Protein AF-0000000074024469 (afdb_homodimer)

Solvent-accessible surface area (backbone atoms only — not comparable to full-atom values): 34084 Å² total; per-residue (Å²): 128,78,81,75,60,41,60,58,55,28,9,60,68,39,71,46,52,48,66,53,40,49,22,46,73,66,70,43,92,53,57,71,68,55,37,51,38,36,51,50,26,14,59,74,65,62,39,64,71,41,38,42,57,41,13,67,71,72,65,50,51,46,29,30,34,35,37,33,40,70,46,84,48,64,60,44,33,54,47,50,51,52,43,46,52,56,35,42,77,71,65,25,36,37,33,51,40,77,41,59,84,54,82,68,58,49,67,57,50,52,50,48,44,56,20,58,41,38,44,28,36,39,44,30,75,53,81,64,51,70,61,54,58,49,51,36,53,72,70,67,37,42,53,32,28,42,70,35,58,56,89,88,68,72,52,25,19,27,31,54,32,37,32,61,42,27,20,50,55,42,40,40,45,45,53,43,66,51,69,34,38,26,33,39,27,22,34,71,90,35,50,53,21,42,32,26,44,49,12,35,52,49,36,30,48,76,69,74,42,64,70,63,41,79,43,74,18,54,73,31,40,69,49,22,22,51,49,41,51,55,46,62,69,40,96,66,55,49,41,25,35,44,24,58,23,40,64,26,32,54,32,27,51,40,44,43,45,73,73,71,48,47,66,30,82,56,30,20,38,35,28,28,44,55,42,75,68,30,69,37,77,79,56,22,40,12,19,30,31,48,47,56,70,60,44,42,50,51,45,49,51,53,44,50,39,44,58,71,64,43,91,65,75,62,40,77,46,63,41,76,48,56,75,44,86,41,59,16,35,63,71,37,73,82,63,74,128,127,78,80,77,59,42,60,57,55,28,9,59,68,38,71,46,52,48,67,52,40,49,23,43,73,66,69,44,90,54,57,71,68,54,35,49,37,34,52,50,27,16,59,74,63,64,38,63,71,42,39,43,57,41,13,67,71,73,67,49,50,46,27,32,34,34,36,32,40,72,45,83,47,63,59,44,33,54,50,48,51,52,44,45,53,56,35,41,76,71,66,26,36,37,33,53,41,76,41,59,86,54,82,70,55,49,66,58,51,52,50,49,44,56,22,59,41,38,45,28,36,39,42,31,74,54,80,63,52,69,62,54,57,50,52,36,52,72,71,67,37,43,54,34,28,40,71,35,60,56,89,89,68,73,51,24,19,29,31,53,31,38,32,60,44,28,20,50,55,41,40,41,45,44,54,43,66,50,69,34,38,24,32,38,27,21,33,72,89,35,49,52,21,42,32,28,45,48,13,35,51,50,36,32,49,76,68,73,44,64,70,62,42,80,44,75,17,55,73,30,38,70,50,22,20,51,49,43,51,56,45,62,67,40,96,66,55,51,42,25,36,44,24,58,25,41,66,26,31,55,32,27,52,42,45,43,44,72,72,71,48,47,66,30,83,56,31,19,38,35,28,28,43,56,42,75,67,31,70,37,76,78,54,20,41,13,19,30,31,48,46,56,69,60,43,44,50,52,45,50,52,55,45,50,40,44,58,71,64,43,91,65,75,62,41,75,45,64,41,75,47,54,75,44,87,40,61,15,34,63,71,36,73,81,62,74,126

Nearest PDB structures (foldseek):
  1efa-assembly1_B  TM=8.658E-01  e=3.252E-22  Escherichia coli
  2o20-assembly3_E  TM=9.291E-01  e=1.631E-19  Lactococcus lactis
  7e5w-assembly2_C  TM=7.770E-01  e=1.531E-20  Staphylococcus aureus subsp. aureus N315
  1efa-assembly2_C  TM=8.881E-01  e=1.395E-18  Escherichia coli
  7e5w-assembly1_A-2  TM=7.671E-01  e=1.110E-19  Staphylococcus aureus subsp. aureus N315

InterPro domains:
  IPR000843 LacI-type HTH domain [PF00356] (10-50)
  IPR000843 LacI-type HTH domain [PS50932] (5-58)
  IPR000843 LacI-type HTH domain [SM00354] (4-73)
  IPR000843 LacI-type HTH domain [cd01392] (9-58)
  IPR001387 Cro/C1-type, helix-turn-helix domain [PS50943] (3-52)
  IPR010982 Lambda repressor-like, DNA-binding domain superfamily [G3DSA:1.10.260.40] (4-60)
  IPR010982 Lambda repressor-like, DNA-binding domain superfamily [SSF47413] (4-61)
  IPR028082 Periplasmic binding protein-like I [SSF53822] (62-332)
  IPR046335 Transcriptional regulator LacI/GalR-like, sensor domain [PF13377] (171-329)

Structure (mmCIF, N/CA/C/O backbone):
data_AF-0000000074024469-model_v1
#
loop_
_entity.id
_entity.type
_entity.pdbx_description
1 polymer 'Ribose operon repressor'
#
loop_
_atom_site.group_PDB
_atom_site.id
_atom_site.type_symbol
_atom_site.label_atom_id
_atom_site.label_alt_id
_atom_site.label_comp_id
_atom_site.label_asym_id
_atom_site.label_entity_id
_atom_site.label_seq_id
_atom_site.pdbx_PDB_ins_code
_atom_site.Cartn_x
_atom_site.Cartn_y
_atom_site.Cartn_z
_atom_site.occupancy
_atom_site.B_iso_or_equiv
_atom_site.auth_seq_id
_atom_site.auth_comp_id
_atom_site.auth_asym_id
_atom_site.auth_atom_id
_atom_site.pdbx_PDB_model_num
ATOM 1 N N . MET A 1 1 ? 24.203 -26.703 -18.562 1 30.53 1 MET A N 1
ATOM 2 C CA . MET A 1 1 ? 23.109 -26.641 -17.609 1 30.53 1 MET A CA 1
ATOM 3 C C . MET A 1 1 ? 22.656 -28.047 -17.203 1 30.53 1 MET A C 1
ATOM 5 O O . MET A 1 1 ? 22.281 -28.859 -18.047 1 30.53 1 MET A O 1
ATOM 9 N N . GLY A 1 2 ? 23.266 -28.594 -16.234 1 41.94 2 GLY A N 1
ATOM 10 C CA . GLY A 1 2 ? 23.047 -30 -15.977 1 41.94 2 GLY A CA 1
ATOM 11 C C . GLY A 1 2 ? 21.594 -30.391 -15.922 1 41.94 2 GLY A C 1
ATOM 12 O O . GLY A 1 2 ? 20.719 -29.547 -15.703 1 41.94 2 GLY A O 1
ATOM 13 N N . ALA A 1 3 ? 21.203 -31.5 -16.484 1 50.16 3 ALA A N 1
ATOM 14 C CA . ALA A 1 3 ? 19.844 -32.031 -16.594 1 50.16 3 ALA A CA 1
ATOM 15 C C . ALA A 1 3 ? 19.125 -31.938 -15.242 1 50.16 3 ALA A C 1
ATOM 17 O O . ALA A 1 3 ? 19.703 -32.219 -14.195 1 50.16 3 ALA A O 1
ATOM 18 N N . LYS A 1 4 ? 18.094 -31.047 -15.047 1 58.47 4 LYS A N 1
ATOM 19 C CA . LYS A 1 4 ? 17.297 -30.953 -13.828 1 58.47 4 LYS A CA 1
ATOM 20 C C . LYS A 1 4 ? 16.922 -32.344 -13.305 1 58.47 4 LYS A C 1
ATOM 22 O O . LYS A 1 4 ? 16.531 -33.219 -14.078 1 58.47 4 LYS A O 1
ATOM 27 N N . ILE A 1 5 ? 17.344 -32.688 -12.062 1 64.81 5 ILE A N 1
ATOM 28 C CA . ILE A 1 5 ? 17 -33.938 -11.398 1 64.81 5 ILE A CA 1
ATOM 29 C C . ILE A 1 5 ? 15.484 -34.125 -11.414 1 64.81 5 ILE A C 1
ATOM 31 O O . ILE A 1 5 ? 14.727 -33.219 -11.102 1 64.81 5 ILE A O 1
ATOM 35 N N . THR A 1 6 ? 15.031 -35.156 -12.055 1 70.31 6 THR A N 1
ATOM 36 C CA . THR A 1 6 ? 13.609 -35.438 -12.195 1 70.31 6 THR A CA 1
ATOM 37 C C . THR A 1 6 ? 13.133 -36.344 -11.062 1 70.31 6 THR A C 1
ATOM 39 O O . THR A 1 6 ? 13.938 -36.969 -10.375 1 70.31 6 THR A O 1
ATOM 42 N N . SER A 1 7 ? 11.836 -36.25 -10.922 1 78 7 SER A N 1
ATOM 43 C CA . SER A 1 7 ? 11.242 -37.156 -9.945 1 78 7 SER A CA 1
ATOM 44 C C . SER A 1 7 ? 11.562 -38.625 -10.273 1 78 7 SER A C 1
ATOM 46 O O . SER A 1 7 ? 11.633 -39.469 -9.375 1 78 7 SER A O 1
ATOM 48 N N . LEU A 1 8 ? 11.805 -38.875 -11.516 1 80.44 8 LEU A N 1
ATOM 49 C CA . LEU A 1 8 ? 12.164 -40.219 -11.93 1 80.44 8 LEU A CA 1
ATOM 50 C C . LEU A 1 8 ? 13.539 -40.594 -11.391 1 80.44 8 LEU A C 1
ATOM 52 O O . LEU A 1 8 ? 13.75 -41.75 -10.977 1 80.44 8 LEU A O 1
ATOM 56 N N . GLN A 1 9 ? 14.375 -39.656 -11.406 1 84.38 9 GLN A N 1
ATOM 57 C CA . GLN A 1 9 ? 15.719 -39.906 -10.891 1 84.38 9 GLN A CA 1
ATOM 58 C C . GLN A 1 9 ? 15.695 -40.125 -9.383 1 84.38 9 GLN A C 1
ATOM 60 O O . GLN A 1 9 ? 16.422 -40.969 -8.859 1 84.38 9 GLN A O 1
ATOM 65 N N . VAL A 1 10 ? 14.859 -39.375 -8.805 1 85.94 10 VAL A N 1
ATOM 66 C CA . VAL A 1 10 ? 14.688 -39.531 -7.363 1 85.94 10 VAL A CA 1
ATOM 67 C C . VAL A 1 10 ? 14.102 -40.938 -7.086 1 85.94 10 VAL A C 1
ATOM 69 O O . VAL A 1 10 ? 14.562 -41.625 -6.184 1 85.94 10 VAL A O 1
ATOM 72 N N . ALA A 1 11 ? 13.172 -41.312 -7.852 1 87.62 11 ALA A N 1
ATOM 73 C CA . ALA A 1 11 ? 12.531 -42.625 -7.711 1 87.62 11 ALA A CA 1
ATOM 74 C C . ALA A 1 11 ? 13.539 -43.75 -7.883 1 87.62 11 ALA A C 1
ATOM 76 O O . ALA A 1 11 ? 13.555 -44.688 -7.094 1 87.62 11 ALA A O 1
ATOM 77 N N . LYS A 1 12 ? 14.344 -43.594 -8.797 1 88.88 12 LYS A N 1
ATOM 78 C CA . LYS A 1 12 ? 15.367 -44.594 -9.086 1 88.88 12 LYS A CA 1
ATOM 79 C C . LYS A 1 12 ? 16.359 -44.719 -7.93 1 88.88 12 LYS A C 1
ATOM 81 O O . LYS A 1 12 ? 16.688 -45.812 -7.504 1 88.88 12 LYS A O 1
ATOM 86 N N . LEU A 1 13 ? 16.703 -43.594 -7.5 1 89.5 13 LEU A N 1
ATOM 87 C CA . LEU A 1 13 ? 17.672 -43.594 -6.418 1 89.5 13 LEU A CA 1
ATOM 88 C C . LEU A 1 13 ? 17.062 -44.125 -5.129 1 89.5 13 LEU A C 1
ATOM 90 O O . LEU A 1 13 ? 17.719 -44.844 -4.371 1 89.5 13 LEU A O 1
ATOM 94 N N . ALA A 1 14 ? 15.906 -43.75 -4.91 1 89.31 14 ALA A N 1
ATOM 95 C CA . ALA A 1 14 ? 15.211 -44.125 -3.686 1 89.31 14 ALA A CA 1
ATOM 96 C C . ALA A 1 14 ? 14.68 -45.562 -3.777 1 89.31 14 ALA A C 1
ATOM 98 O O . ALA A 1 14 ? 14.305 -46.156 -2.764 1 89.31 14 ALA A O 1
ATOM 99 N N . GLY A 1 15 ? 14.625 -46.125 -4.938 1 90.25 15 GLY A N 1
ATOM 100 C CA . GLY A 1 15 ? 14.109 -47.469 -5.145 1 90.25 15 GLY A CA 1
ATOM 101 C C . GLY A 1 15 ? 12.602 -47.562 -5.035 1 90.25 15 GLY A C 1
ATOM 102 O O . GLY A 1 15 ? 12.062 -48.531 -4.492 1 90.25 15 GLY A O 1
ATOM 103 N N . VAL A 1 16 ? 12 -46.438 -5.332 1 88.81 16 VAL A N 1
ATOM 104 C CA . VAL A 1 16 ? 10.539 -46.406 -5.277 1 88.81 16 VAL A CA 1
ATOM 105 C C . VAL A 1 16 ? 9.984 -46 -6.641 1 88.81 16 VAL A C 1
ATOM 107 O O . VAL A 1 16 ? 10.742 -45.688 -7.566 1 88.81 16 VAL A O 1
ATOM 110 N N . SER A 1 17 ? 8.688 -46.156 -6.805 1 83.25 17 SER A N 1
ATOM 111 C CA . SER A 1 17 ? 8.039 -45.688 -8.023 1 83.25 17 SER A CA 1
ATOM 112 C C . SER A 1 17 ? 8.016 -44.156 -8.094 1 83.25 17 SER A C 1
ATOM 114 O O . SER A 1 17 ? 8.125 -43.469 -7.066 1 83.25 17 SER A O 1
ATOM 116 N N . GLN A 1 18 ? 7.918 -43.594 -9.281 1 81.31 18 GLN A N 1
ATOM 117 C CA . GLN A 1 18 ? 7.777 -42.156 -9.461 1 81.31 18 GLN A CA 1
ATOM 118 C C . GLN A 1 18 ? 6.539 -41.625 -8.75 1 81.31 18 GLN A C 1
ATOM 120 O O . GLN A 1 18 ? 6.559 -40.531 -8.188 1 81.31 18 GLN A O 1
ATOM 125 N N . SER A 1 19 ? 5.539 -42.5 -8.727 1 76.69 19 SER A N 1
ATOM 126 C CA . SER A 1 19 ? 4.305 -42.156 -8.031 1 76.69 19 SER A CA 1
ATOM 127 C C . SER A 1 19 ? 4.535 -42.031 -6.531 1 76.69 19 SER A C 1
ATOM 129 O O . SER A 1 19 ? 3.947 -41.156 -5.879 1 76.69 19 SER A O 1
ATOM 131 N N . ALA A 1 20 ? 5.379 -42.844 -6.078 1 80.31 20 ALA A N 1
ATOM 132 C CA . ALA A 1 20 ? 5.703 -42.781 -4.652 1 80.31 20 ALA A CA 1
ATOM 133 C C . ALA A 1 20 ? 6.445 -41.5 -4.316 1 80.31 20 ALA A C 1
ATOM 135 O O . ALA A 1 20 ? 6.188 -40.875 -3.279 1 80.31 20 ALA A O 1
ATOM 136 N N . VAL A 1 21 ? 7.336 -41.031 -5.207 1 80.56 21 VAL A N 1
ATOM 137 C CA . VAL A 1 21 ? 8.055 -39.781 -5.023 1 80.56 21 VAL A CA 1
ATOM 138 C C . VAL A 1 21 ? 7.07 -38.625 -4.996 1 80.56 21 VAL A C 1
ATOM 140 O O . VAL A 1 21 ? 7.148 -37.75 -4.121 1 80.56 21 VAL A O 1
ATOM 143 N N . SER A 1 22 ? 6.164 -38.719 -5.832 1 72.5 22 SER A N 1
ATOM 144 C CA . SER A 1 22 ? 5.16 -37.656 -5.914 1 72.5 22 SER A CA 1
ATOM 145 C C . SER A 1 22 ? 4.312 -37.594 -4.648 1 72.5 22 SER A C 1
ATOM 147 O O . SER A 1 22 ? 4.055 -36.5 -4.117 1 72.5 22 SER A O 1
ATOM 149 N N . ARG A 1 23 ? 4.016 -38.781 -4.203 1 71.94 23 ARG A N 1
ATOM 150 C CA . ARG A 1 23 ? 3.18 -38.844 -3.01 1 71.94 23 ARG A CA 1
ATOM 151 C C . ARG A 1 23 ? 3.916 -38.312 -1.791 1 71.94 23 ARG A C 1
ATOM 153 O O . ARG A 1 23 ? 3.322 -37.625 -0.958 1 71.94 23 ARG A O 1
ATOM 160 N N . VAL A 1 24 ? 5.16 -38.531 -1.74 1 72.94 24 VAL A N 1
ATOM 161 C CA . VAL A 1 24 ? 5.953 -38.094 -0.602 1 72.94 24 VAL A CA 1
ATOM 162 C C . VAL A 1 24 ? 6.008 -36.562 -0.579 1 72.94 24 VAL A C 1
ATOM 164 O O . VAL A 1 24 ? 5.879 -35.938 0.481 1 72.94 24 VAL A O 1
ATOM 167 N N . PHE A 1 25 ? 6.102 -35.969 -1.704 1 70.38 25 PHE A N 1
ATOM 168 C CA . PHE A 1 25 ? 6.328 -34.531 -1.733 1 70.38 25 PHE A CA 1
ATOM 169 C C . PHE A 1 25 ? 5.008 -33.75 -1.857 1 70.38 25 PHE A C 1
ATOM 171 O O . PHE A 1 25 ? 4.953 -32.562 -1.624 1 70.38 25 PHE A O 1
ATOM 178 N N . SER A 1 26 ? 3.936 -34.5 -2.176 1 61.34 26 SER A N 1
ATOM 179 C CA . SER A 1 26 ? 2.623 -33.875 -2.271 1 61.34 26 SER A CA 1
ATOM 180 C C . SER A 1 26 ? 1.873 -33.969 -0.946 1 61.34 26 SER A C 1
ATOM 182 O O . SER A 1 26 ? 0.806 -33.375 -0.792 1 61.34 26 SER A O 1
ATOM 184 N N . GLY A 1 27 ? 2.441 -34.562 -0.053 1 56.78 27 GLY A N 1
ATOM 185 C CA . GLY A 1 27 ? 1.794 -34.781 1.233 1 56.78 27 GLY A CA 1
ATOM 186 C C . GLY A 1 27 ? 0.808 -35.906 1.23 1 56.78 27 GLY A C 1
ATOM 187 O O . GLY A 1 27 ? 0.085 -36.125 2.207 1 56.78 27 GLY A O 1
ATOM 188 N N . ALA A 1 28 ? 0.729 -36.594 0.131 1 59.38 28 ALA A N 1
ATOM 189 C CA . ALA A 1 28 ? -0.159 -37.75 0.084 1 59.38 28 ALA A CA 1
ATOM 190 C C . ALA A 1 28 ? 0.433 -38.938 0.856 1 59.38 28 ALA A C 1
ATOM 192 O O . ALA A 1 28 ? 1.588 -38.875 1.287 1 59.38 28 ALA A O 1
ATOM 193 N N . SER A 1 29 ? -0.347 -39.938 1.265 1 63.66 29 SER A N 1
ATOM 194 C CA . SER A 1 29 ? 0.008 -41.062 2.125 1 63.66 29 SER A CA 1
ATOM 195 C C . SER A 1 29 ? 1.194 -41.844 1.562 1 63.66 29 SER A C 1
ATOM 197 O O . SER A 1 29 ? 1.163 -42.281 0.414 1 63.66 29 SER A O 1
ATOM 199 N N . ALA A 1 30 ? 2.342 -41.75 2.176 1 72.38 30 ALA A N 1
ATOM 200 C CA . ALA A 1 30 ? 3.518 -42.594 1.97 1 72.38 30 ALA A CA 1
ATOM 201 C C . ALA A 1 30 ? 4.039 -43.156 3.295 1 72.38 30 ALA A C 1
ATOM 203 O O . ALA A 1 30 ? 3.91 -42.5 4.336 1 72.38 30 ALA A O 1
ATOM 204 N N . SER A 1 31 ? 4.34 -44.5 3.305 1 78.81 31 SER A N 1
ATOM 205 C CA . SER A 1 31 ? 4.91 -45.031 4.527 1 78.81 31 SER A CA 1
ATOM 206 C C . SER A 1 31 ? 6.086 -44.219 5.02 1 78.81 31 SER A C 1
ATOM 208 O O . SER A 1 31 ? 6.789 -43.594 4.223 1 78.81 31 SER A O 1
ATOM 210 N N . PRO A 1 32 ? 6.23 -44.125 6.27 1 81.44 32 PRO A N 1
ATOM 211 C CA . PRO A 1 32 ? 7.363 -43.375 6.812 1 81.44 32 PRO A CA 1
ATOM 212 C C . PRO A 1 32 ? 8.695 -43.781 6.199 1 81.44 32 PRO A C 1
ATOM 214 O O . PRO A 1 32 ? 9.57 -42.938 5.98 1 81.44 32 PRO A O 1
ATOM 217 N N . GLU A 1 33 ? 8.789 -45.031 5.973 1 85.25 33 GLU A N 1
ATOM 218 C CA . GLU A 1 33 ? 10.023 -45.562 5.387 1 85.25 33 GLU A CA 1
ATOM 219 C C . GLU A 1 33 ? 10.234 -45.031 3.975 1 85.25 33 GLU A C 1
ATOM 221 O O . GLU A 1 33 ? 11.336 -44.594 3.629 1 85.25 33 GLU A O 1
ATOM 226 N N . THR A 1 34 ? 9.219 -45 3.209 1 85.25 34 THR A N 1
ATOM 227 C CA . THR A 1 34 ? 9.273 -44.5 1.842 1 85.25 34 THR A CA 1
ATOM 228 C C . THR A 1 34 ? 9.578 -43 1.828 1 85.25 34 THR A C 1
ATOM 230 O O . THR A 1 34 ? 10.391 -42.531 1.034 1 85.25 34 THR A O 1
ATOM 233 N N . ALA A 1 35 ? 8.969 -42.25 2.66 1 85.19 35 ALA A N 1
ATOM 234 C CA . ALA A 1 35 ? 9.164 -40.812 2.744 1 85.19 35 ALA A CA 1
ATOM 235 C C . ALA A 1 35 ? 10.617 -40.469 3.062 1 85.19 35 ALA A C 1
ATOM 237 O O . ALA A 1 35 ? 11.195 -39.562 2.467 1 85.19 35 ALA A O 1
ATOM 238 N N . LYS A 1 36 ? 11.148 -41.219 3.951 1 85.88 36 LYS A N 1
ATOM 239 C CA . LYS A 1 36 ? 12.539 -41 4.34 1 85.88 36 LYS A CA 1
ATOM 240 C C . LYS A 1 36 ? 13.484 -41.25 3.17 1 85.88 36 LYS A C 1
ATOM 242 O O . LYS A 1 36 ? 14.406 -40.469 2.922 1 85.88 36 LYS A O 1
ATOM 247 N N . LYS A 1 37 ? 13.273 -42.406 2.521 1 87.75 37 LYS A N 1
ATOM 248 C CA . LYS A 1 37 ? 14.109 -42.781 1.38 1 87.75 37 LYS A CA 1
ATOM 249 C C . LYS A 1 37 ? 14.039 -41.719 0.287 1 87.75 37 LYS A C 1
ATOM 251 O O . LYS A 1 37 ? 15.062 -41.312 -0.276 1 87.75 37 LYS A O 1
ATOM 256 N N . VAL A 1 38 ? 12.82 -41.281 0.033 1 86.38 38 VAL A N 1
ATOM 257 C CA . VAL A 1 38 ? 12.586 -40.312 -1.037 1 86.38 38 VAL A CA 1
ATOM 258 C C . VAL A 1 38 ? 13.227 -38.969 -0.68 1 86.38 38 VAL A C 1
ATOM 260 O O . VAL A 1 38 ? 13.906 -38.375 -1.507 1 86.38 38 VAL A O 1
ATOM 263 N N . LYS A 1 39 ? 13.008 -38.5 0.464 1 82.12 39 LYS A N 1
ATOM 264 C CA . LYS A 1 39 ? 13.562 -37.219 0.89 1 82.12 39 LYS A CA 1
ATOM 265 C C . LYS A 1 39 ? 15.094 -37.281 0.872 1 82.12 39 LYS A C 1
ATOM 267 O O . LYS A 1 39 ? 15.734 -36.281 0.493 1 82.12 39 LYS A O 1
ATOM 272 N N . LYS A 1 40 ? 15.664 -38.406 1.368 1 83.5 40 LYS A N 1
ATOM 273 C CA . LYS A 1 40 ? 17.109 -38.594 1.335 1 83.5 40 LYS A CA 1
ATOM 274 C C . LYS A 1 40 ? 17.641 -38.562 -0.096 1 83.5 40 LYS A C 1
ATOM 276 O O . LYS A 1 40 ? 18.625 -37.875 -0.377 1 83.5 40 LYS A O 1
ATOM 281 N N . ALA A 1 41 ? 17 -39.312 -0.961 1 85.56 41 ALA A N 1
ATOM 282 C CA . ALA A 1 41 ? 17.391 -39.344 -2.367 1 85.56 41 ALA A CA 1
ATOM 283 C C . ALA A 1 41 ? 17.266 -37.969 -3.002 1 85.56 41 ALA A C 1
ATOM 285 O O . ALA A 1 41 ? 18.141 -37.531 -3.76 1 85.56 41 ALA A O 1
ATOM 286 N N . ALA A 1 42 ? 16.125 -37.312 -2.689 1 79.31 42 ALA A N 1
ATOM 287 C CA . ALA A 1 42 ? 15.891 -35.969 -3.227 1 79.31 42 ALA A CA 1
ATOM 288 C C . ALA A 1 42 ? 16.984 -35 -2.783 1 79.31 42 ALA A C 1
ATOM 290 O O . ALA A 1 42 ? 17.484 -34.219 -3.588 1 79.31 42 ALA A O 1
ATOM 291 N N . LYS A 1 43 ? 17.297 -35.156 -1.598 1 76.69 43 LYS A N 1
ATOM 292 C CA . LYS A 1 43 ? 18.359 -34.281 -1.046 1 76.69 43 LYS A CA 1
ATOM 293 C C . LYS A 1 43 ? 19.703 -34.594 -1.718 1 76.69 43 LYS A C 1
ATOM 295 O O . LYS A 1 43 ? 20.438 -33.656 -2.064 1 76.69 43 LYS A O 1
ATOM 300 N N . GLN A 1 44 ? 19.969 -35.844 -1.846 1 79.19 44 GLN A N 1
ATOM 301 C CA . GLN A 1 44 ? 21.234 -36.281 -2.445 1 79.19 44 GLN A CA 1
ATOM 302 C C . GLN A 1 44 ? 21.344 -35.781 -3.889 1 79.19 44 GLN A C 1
ATOM 304 O O . GLN A 1 44 ? 22.422 -35.406 -4.34 1 79.19 44 GLN A O 1
ATOM 309 N N . LEU A 1 45 ? 20.203 -35.844 -4.551 1 79.12 45 LEU A N 1
ATOM 310 C CA . LEU A 1 45 ? 20.203 -35.5 -5.969 1 79.12 45 LEU A CA 1
ATOM 311 C C . LEU A 1 45 ? 19.969 -34.031 -6.164 1 79.12 45 LEU A C 1
ATOM 313 O O . LEU A 1 45 ? 20.141 -33.5 -7.27 1 79.12 45 LEU A O 1
ATOM 317 N N . GLY A 1 46 ? 19.547 -33.5 -5.027 1 69.06 46 GLY A N 1
ATOM 318 C CA . GLY A 1 46 ? 19.188 -32.094 -5.125 1 69.06 46 GLY A CA 1
ATOM 319 C C . GLY A 1 46 ? 17.844 -31.859 -5.809 1 69.06 46 GLY A C 1
ATOM 320 O O . GLY A 1 46 ? 17.656 -30.875 -6.523 1 69.06 46 GLY A O 1
ATOM 321 N N . TYR A 1 47 ? 17.047 -33 -5.672 1 65.5 47 TYR A N 1
ATOM 322 C CA . TYR A 1 47 ? 15.727 -32.938 -6.285 1 65.5 47 TYR A CA 1
ATOM 323 C C . TYR A 1 47 ? 14.797 -32.031 -5.484 1 65.5 47 TYR A C 1
ATOM 325 O O . TYR A 1 47 ? 14.734 -32.156 -4.258 1 65.5 47 TYR A O 1
ATOM 333 N N . ARG A 1 48 ? 14.266 -31.172 -6.148 1 61.31 48 ARG A N 1
ATOM 334 C CA . ARG A 1 48 ? 13.227 -30.344 -5.539 1 61.31 48 ARG A CA 1
ATOM 335 C C . ARG A 1 48 ? 11.891 -30.547 -6.234 1 61.31 48 ARG A C 1
ATOM 337 O O . ARG A 1 48 ? 11.797 -30.453 -7.461 1 61.31 48 ARG A O 1
ATOM 344 N N . PRO A 1 49 ? 10.914 -31.078 -5.301 1 57.97 49 PRO A N 1
ATOM 345 C CA . PRO A 1 49 ? 9.602 -31.266 -5.926 1 57.97 49 PRO A CA 1
ATOM 346 C C . PRO A 1 49 ? 9.094 -30 -6.617 1 57.97 49 PRO A C 1
ATOM 348 O O . PRO A 1 49 ? 9.305 -28.891 -6.117 1 57.97 49 PRO A O 1
ATOM 351 N N . ASN A 1 50 ? 8.922 -30.094 -7.852 1 59.19 50 ASN A N 1
ATOM 352 C CA . ASN A 1 50 ? 8.344 -29 -8.617 1 59.19 50 ASN A CA 1
ATOM 353 C C . ASN A 1 50 ? 6.863 -28.797 -8.289 1 59.19 50 ASN A C 1
ATOM 355 O O . ASN A 1 50 ? 6.039 -29.672 -8.555 1 59.19 50 ASN A O 1
ATOM 359 N N . VAL A 1 51 ? 6.559 -27.891 -7.395 1 58.62 51 VAL A N 1
ATOM 360 C CA . VAL A 1 51 ? 5.188 -27.578 -6.992 1 58.62 51 VAL A CA 1
ATOM 361 C C . VAL A 1 51 ? 4.297 -27.484 -8.227 1 58.62 51 VAL A C 1
ATOM 363 O O . VAL A 1 51 ? 3.141 -27.906 -8.203 1 58.62 51 VAL A O 1
ATOM 366 N N . LEU A 1 52 ? 4.918 -27 -9.211 1 61.09 52 LEU A N 1
ATOM 367 C CA . LEU A 1 52 ? 4.141 -26.891 -10.445 1 61.09 52 LEU A CA 1
ATOM 368 C C . LEU A 1 52 ? 3.814 -28.266 -11 1 61.09 52 LEU A C 1
ATOM 370 O O . LEU A 1 52 ? 2.705 -28.5 -11.492 1 61.09 52 LEU A O 1
ATOM 374 N N . ALA A 1 53 ? 4.801 -29.094 -10.859 1 58.62 53 ALA A N 1
ATOM 375 C CA . ALA A 1 53 ? 4.551 -30.469 -11.266 1 58.62 53 ALA A CA 1
ATOM 376 C C . ALA A 1 53 ? 3.518 -31.141 -10.352 1 58.62 53 ALA A C 1
ATOM 378 O O . ALA A 1 53 ? 2.635 -31.859 -10.828 1 58.62 53 ALA A O 1
ATOM 379 N N . ARG A 1 54 ? 3.744 -30.812 -9.133 1 58.88 54 ARG A N 1
ATOM 380 C CA . ARG A 1 54 ? 2.787 -31.328 -8.164 1 58.88 54 ARG A CA 1
ATOM 381 C C . ARG A 1 54 ? 1.386 -30.797 -8.438 1 58.88 54 ARG A C 1
ATOM 383 O O . ARG A 1 54 ? 0.4 -31.531 -8.297 1 58.88 54 ARG A O 1
ATOM 390 N N . ALA A 1 55 ? 1.396 -29.531 -8.695 1 62.19 55 ALA A N 1
ATOM 391 C CA . ALA A 1 55 ? 0.114 -28.906 -9.023 1 62.19 55 ALA A CA 1
ATOM 392 C C . ALA A 1 55 ? -0.55 -29.625 -10.203 1 62.19 55 ALA A C 1
ATOM 394 O O . ALA A 1 55 ? -1.772 -29.766 -10.234 1 62.19 55 ALA A O 1
ATOM 395 N N . MET A 1 56 ? 0.275 -30.078 -11.039 1 56.03 56 MET A N 1
ATOM 396 C CA . MET A 1 56 ? -0.24 -30.812 -12.195 1 56.03 56 MET A CA 1
ATOM 397 C C . MET A 1 56 ? -0.813 -32.156 -11.773 1 56.03 56 MET A C 1
ATOM 399 O O . MET A 1 56 ? -1.809 -32.625 -12.336 1 56.03 56 MET A O 1
ATOM 403 N N . ILE A 1 57 ? -0.125 -32.656 -10.719 1 54.84 57 ILE A N 1
ATOM 404 C CA . ILE A 1 57 ? -0.56 -33.969 -10.266 1 54.84 57 ILE A CA 1
ATOM 405 C C . ILE A 1 57 ? -1.763 -33.812 -9.336 1 54.84 57 ILE A C 1
ATOM 407 O O . ILE A 1 57 ? -2.764 -34.5 -9.484 1 54.84 57 ILE A O 1
ATOM 411 N N . THR A 1 58 ? -1.623 -32.906 -8.414 1 59.56 58 THR A N 1
ATOM 412 C CA . THR A 1 58 ? -2.646 -32.781 -7.383 1 59.56 58 THR A CA 1
ATOM 413 C C . THR A 1 58 ? -3.787 -31.891 -7.875 1 59.56 58 THR A C 1
ATOM 415 O O . THR A 1 58 ? -4.883 -31.906 -7.316 1 59.56 58 THR A O 1
ATOM 418 N N . GLY A 1 59 ? -3.488 -31.094 -8.859 1 63.19 59 GLY A N 1
ATOM 419 C CA . GLY A 1 59 ? -4.461 -30.125 -9.352 1 63.19 59 GLY A CA 1
ATOM 420 C C . GLY A 1 59 ? -4.535 -28.875 -8.5 1 63.19 59 GLY A C 1
ATOM 421 O O . GLY A 1 59 ? -5.438 -28.062 -8.672 1 63.19 59 GLY A O 1
ATOM 422 N N . LYS A 1 60 ? -3.662 -28.875 -7.473 1 75.5 60 LYS A N 1
ATOM 423 C CA . LYS A 1 60 ? -3.648 -27.703 -6.598 1 75.5 60 LYS A CA 1
ATOM 424 C C . LYS A 1 60 ? -2.348 -26.922 -6.746 1 75.5 60 LYS A C 1
ATOM 426 O O . LYS A 1 60 ? -1.272 -27.422 -6.414 1 75.5 60 LYS A O 1
ATOM 431 N N . SER A 1 61 ? -2.334 -25.766 -7.195 1 80.94 61 SER A N 1
ATOM 432 C CA . SER A 1 61 ? -1.163 -24.922 -7.406 1 80.94 61 SER A CA 1
ATOM 433 C C . SER A 1 61 ? -0.758 -24.203 -6.117 1 80.94 61 SER A C 1
ATOM 435 O O . SER A 1 61 ? 0.365 -23.703 -6.004 1 80.94 61 SER A O 1
ATOM 437 N N . ARG A 1 62 ? -1.696 -24.078 -5.102 1 88.62 62 ARG A N 1
ATOM 438 C CA . ARG A 1 62 ? -1.534 -23.328 -3.865 1 88.62 62 ARG A CA 1
ATOM 439 C C . ARG A 1 62 ? -1.295 -21.844 -4.156 1 88.62 62 ARG A C 1
ATOM 441 O O . ARG A 1 62 ? -0.622 -21.156 -3.385 1 88.62 62 ARG A O 1
ATOM 448 N N . ILE A 1 63 ? -1.806 -21.453 -5.316 1 91.06 63 ILE A N 1
ATOM 449 C CA . ILE A 1 63 ? -1.767 -20.047 -5.715 1 91.06 63 ILE A CA 1
ATOM 450 C C . ILE A 1 63 ? -3.176 -19.453 -5.672 1 91.06 63 ILE A C 1
ATOM 452 O O . ILE A 1 63 ? -4.129 -20.078 -6.145 1 91.06 63 ILE A O 1
ATOM 456 N N . ILE A 1 64 ? -3.238 -18.344 -4.992 1 94.12 64 ILE A N 1
ATOM 457 C CA . ILE A 1 64 ? -4.469 -17.562 -5.027 1 94.12 64 ILE A CA 1
ATOM 458 C C . ILE A 1 64 ? -4.262 -16.312 -5.879 1 94.12 64 ILE A C 1
ATOM 460 O O . ILE A 1 64 ? -3.318 -15.555 -5.656 1 94.12 64 ILE A O 1
ATOM 464 N N . GLY A 1 65 ? -5.09 -16.172 -6.891 1 92.38 65 GLY A N 1
ATOM 465 C CA . GLY A 1 65 ? -5.066 -14.938 -7.664 1 92.38 65 GLY A CA 1
ATOM 466 C C . GLY A 1 65 ? -5.723 -13.773 -6.949 1 92.38 65 GLY A C 1
ATOM 467 O O . GLY A 1 65 ? -6.832 -13.906 -6.434 1 92.38 65 GLY A O 1
ATOM 468 N N . LEU A 1 66 ? -4.98 -12.734 -6.84 1 91.56 66 LEU A N 1
ATOM 469 C CA . LEU A 1 66 ? -5.543 -11.492 -6.316 1 91.56 66 LEU A CA 1
ATOM 470 C C . LEU A 1 66 ? -5.656 -10.438 -7.418 1 91.56 66 LEU A C 1
ATOM 472 O O . LEU A 1 66 ? -4.66 -10.086 -8.047 1 91.56 66 LEU A O 1
ATOM 476 N N . ILE A 1 67 ? -6.859 -9.945 -7.582 1 87.56 67 ILE A N 1
ATOM 477 C CA . ILE A 1 67 ? -7.105 -8.914 -8.586 1 87.56 67 ILE A CA 1
ATOM 478 C C . ILE A 1 67 ? -7.336 -7.57 -7.906 1 87.56 67 ILE A C 1
ATOM 480 O O . ILE A 1 67 ? -8.258 -7.426 -7.102 1 87.56 67 ILE A O 1
ATOM 484 N N . VAL A 1 68 ? -6.48 -6.633 -8.242 1 84.88 68 VAL A N 1
ATOM 485 C CA . VAL A 1 68 ? -6.586 -5.289 -7.68 1 84.88 68 VAL A CA 1
ATOM 486 C C . VAL A 1 68 ? -6.488 -4.25 -8.789 1 84.88 68 VAL A C 1
ATOM 488 O O . VAL A 1 68 ? -5.812 -4.469 -9.797 1 84.88 68 VAL A O 1
ATOM 491 N N . ALA A 1 69 ? -7.145 -3.125 -8.594 1 76.19 69 ALA A N 1
ATOM 492 C CA . ALA A 1 69 ? -7.074 -2.049 -9.586 1 76.19 69 ALA A CA 1
ATOM 493 C C . ALA A 1 69 ? -5.992 -1.036 -9.211 1 76.19 69 ALA A C 1
ATOM 495 O O . ALA A 1 69 ? -5.312 -0.498 -10.086 1 76.19 69 ALA A O 1
ATOM 496 N N . TYR A 1 70 ? -5.891 -0.741 -7.988 1 80.94 70 TYR A N 1
ATOM 497 C CA . TYR A 1 70 ? -4.93 0.246 -7.512 1 80.94 70 TYR A CA 1
ATOM 498 C C . TYR A 1 70 ? -4.52 -0.044 -6.07 1 80.94 70 TYR A C 1
ATOM 500 O O . TYR A 1 70 ? -5.195 -0.801 -5.367 1 80.94 70 TYR A O 1
ATOM 508 N N . LEU A 1 71 ? -3.377 0.543 -5.723 1 86.38 71 LEU A N 1
ATOM 509 C CA . LEU A 1 71 ? -2.879 0.324 -4.367 1 86.38 71 LEU A CA 1
ATOM 510 C C . LEU A 1 71 ? -2.643 1.65 -3.654 1 86.38 71 LEU A C 1
ATOM 512 O O . LEU A 1 71 ? -2.023 1.685 -2.588 1 86.38 71 LEU A O 1
ATOM 516 N N . ASP A 1 72 ? -3.217 2.764 -4.277 1 87 72 ASP A N 1
ATOM 517 C CA . ASP A 1 72 ? -2.957 4.07 -3.676 1 87 72 ASP A CA 1
ATOM 518 C C . ASP A 1 72 ? -3.951 4.367 -2.557 1 87 72 ASP A 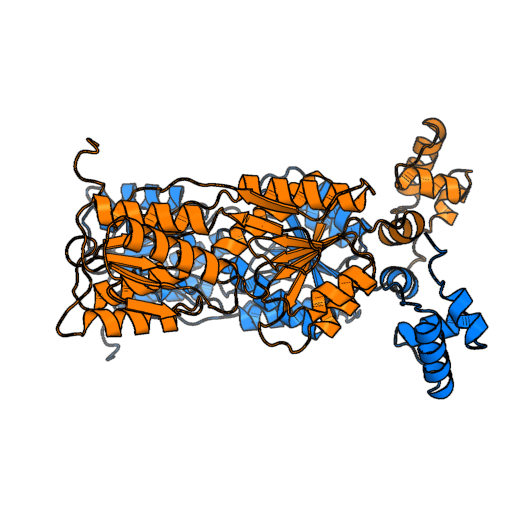C 1
ATOM 520 O O . ASP A 1 72 ? -3.719 5.258 -1.735 1 87 72 ASP A O 1
ATOM 524 N N . ASN A 1 73 ? -5.125 3.648 -2.541 1 90.94 73 ASN A N 1
ATOM 525 C CA . ASN A 1 73 ? -5.992 3.641 -1.369 1 90.94 73 ASN A CA 1
ATOM 526 C C . ASN A 1 73 ? -5.402 2.795 -0.242 1 90.94 73 ASN A C 1
ATOM 528 O O . ASN A 1 73 ? -5.238 1.583 -0.391 1 90.94 73 ASN A O 1
ATOM 532 N N . GLN A 1 74 ? -5.137 3.457 0.877 1 92.5 74 GLN A N 1
ATOM 533 C CA . GLN A 1 74 ? -4.371 2.85 1.963 1 92.5 74 GLN A CA 1
ATOM 534 C C . GLN A 1 74 ? -5.074 1.608 2.502 1 92.5 74 GLN A C 1
ATOM 536 O O . GLN A 1 74 ? -4.453 0.771 3.158 1 92.5 74 GLN A O 1
ATOM 541 N N . PHE A 1 75 ? -6.32 1.432 2.182 1 93.56 75 PHE A N 1
ATOM 542 C CA . PHE A 1 75 ? -7.078 0.27 2.625 1 93.56 75 PHE A CA 1
ATOM 543 C C . PHE A 1 75 ? -6.543 -1.006 1.987 1 93.56 75 PHE A C 1
ATOM 545 O O . PHE A 1 75 ? -6.449 -2.045 2.645 1 93.56 75 PHE A O 1
ATOM 552 N N . TYR A 1 76 ? -6.062 -0.965 0.84 1 92 76 TYR A N 1
ATOM 553 C CA . TYR A 1 76 ? -5.766 -2.172 0.076 1 92 76 TYR A CA 1
ATOM 554 C C . TYR A 1 76 ? -4.367 -2.689 0.396 1 92 76 TYR A C 1
ATOM 556 O O . TYR A 1 76 ? -4.168 -3.896 0.548 1 92 76 TYR A O 1
ATOM 564 N N . PRO A 1 77 ? -3.369 -1.789 0.527 1 92.25 77 PRO A N 1
ATOM 565 C CA . PRO A 1 77 ? -2.086 -2.32 0.996 1 92.25 77 PRO A CA 1
ATOM 566 C C . PRO A 1 77 ? -2.201 -3.043 2.336 1 92.25 77 PRO A C 1
ATOM 568 O O . PRO A 1 77 ? -1.56 -4.074 2.541 1 92.25 77 PRO A O 1
ATOM 571 N N . GLU A 1 78 ? -3.021 -2.506 3.193 1 92.44 78 GLU A N 1
ATOM 572 C CA . GLU A 1 78 ? -3.25 -3.15 4.484 1 92.44 78 GLU A CA 1
ATOM 573 C C . GLU A 1 78 ? -3.926 -4.508 4.309 1 92.44 78 GLU A C 1
ATOM 575 O O . GLU A 1 78 ? -3.5 -5.5 4.906 1 92.44 78 GLU A O 1
ATOM 580 N N . ALA A 1 79 ? -4.938 -4.547 3.508 1 93.56 79 ALA A N 1
ATOM 581 C CA . ALA A 1 79 ? -5.656 -5.793 3.246 1 93.56 79 ALA A CA 1
ATOM 582 C C . ALA A 1 79 ? -4.742 -6.824 2.594 1 93.56 79 ALA A C 1
ATOM 584 O O . ALA A 1 79 ? -4.762 -8 2.963 1 93.56 79 ALA A O 1
ATOM 585 N N . LEU A 1 80 ? -3.947 -6.363 1.65 1 92.31 80 LEU A N 1
ATOM 586 C CA . LEU A 1 80 ? -3.041 -7.246 0.926 1 92.31 80 LEU A CA 1
ATOM 587 C C . LEU A 1 80 ? -2.031 -7.883 1.875 1 92.31 80 LEU A C 1
ATOM 589 O O . LEU A 1 80 ? -1.767 -9.086 1.789 1 92.31 80 LEU A O 1
ATOM 593 N N . GLU A 1 81 ? -1.48 -7.105 2.736 1 91.94 81 GLU A N 1
ATOM 594 C CA . GLU A 1 81 ? -0.525 -7.625 3.709 1 91.94 81 GLU A CA 1
ATOM 595 C C . GLU A 1 81 ? -1.162 -8.695 4.59 1 91.94 81 GLU A C 1
ATOM 597 O O . GLU A 1 81 ? -0.578 -9.758 4.805 1 91.94 81 GLU A O 1
ATOM 602 N N . ARG A 1 82 ? -2.348 -8.477 5.059 1 93.56 82 ARG A N 1
ATOM 603 C CA . ARG A 1 82 ? -3.043 -9.406 5.941 1 93.56 82 ARG A CA 1
ATOM 604 C C . ARG A 1 82 ? -3.451 -10.672 5.188 1 93.56 82 ARG A C 1
ATOM 606 O O . ARG A 1 82 ? -3.316 -11.781 5.711 1 93.56 82 ARG A O 1
ATOM 613 N N . LEU A 1 83 ? -3.932 -10.484 3.975 1 95.06 83 LEU A N 1
ATOM 614 C CA . LEU A 1 83 ? -4.285 -11.617 3.133 1 95.06 83 LEU A CA 1
ATOM 615 C C . LEU A 1 83 ? -3.062 -12.492 2.863 1 95.06 83 LEU A C 1
ATOM 617 O O . LEU A 1 83 ? -3.135 -13.719 2.975 1 95.06 83 LEU A O 1
ATOM 621 N N . SER A 1 84 ? -1.994 -11.82 2.502 1 93 84 SER A N 1
ATOM 622 C CA . SER A 1 84 ? -0.765 -12.539 2.182 1 93 84 SER A CA 1
ATOM 623 C C . SER A 1 84 ? -0.276 -13.359 3.371 1 93 84 SER A C 1
ATOM 625 O O . SER A 1 84 ? -0.001 -14.555 3.238 1 93 84 SER A O 1
ATOM 627 N N . ASN A 1 85 ? -0.233 -12.758 4.531 1 90.75 85 ASN A N 1
ATOM 628 C CA . ASN A 1 85 ? 0.221 -13.445 5.734 1 90.75 85 ASN A CA 1
ATOM 629 C C . ASN A 1 85 ? -0.682 -14.625 6.082 1 90.75 85 ASN A C 1
ATOM 631 O O . ASN A 1 85 ? -0.196 -15.719 6.359 1 90.75 85 ASN A O 1
ATOM 635 N N . ALA A 1 86 ? -1.932 -14.398 6.039 1 93.56 86 ALA A N 1
ATOM 636 C CA . ALA A 1 86 ? -2.896 -15.422 6.422 1 93.56 86 ALA A CA 1
ATOM 637 C C . ALA A 1 86 ? -2.877 -16.594 5.438 1 93.56 86 ALA A C 1
ATOM 639 O O . ALA A 1 86 ? -2.932 -17.75 5.844 1 93.56 86 ALA A O 1
ATOM 640 N N . LEU A 1 87 ? -2.799 -16.312 4.152 1 94.12 87 LEU A N 1
ATOM 641 C CA . LEU A 1 87 ? -2.766 -17.359 3.133 1 94.12 87 LEU A CA 1
ATOM 642 C C . LEU A 1 87 ? -1.458 -18.141 3.195 1 94.12 87 LEU A C 1
ATOM 644 O O . LEU A 1 87 ? -1.452 -19.359 3.041 1 94.12 87 LEU A O 1
ATOM 648 N N . GLN A 1 88 ? -0.403 -17.406 3.439 1 89.62 88 GLN A N 1
ATOM 649 C CA . GLN A 1 88 ? 0.887 -18.078 3.564 1 89.62 88 GLN A CA 1
ATOM 650 C C . GLN A 1 88 ? 0.887 -19.062 4.734 1 89.62 88 GLN A C 1
ATOM 652 O O . GLN A 1 88 ? 1.48 -20.141 4.648 1 89.62 88 GLN A O 1
ATOM 657 N N . ALA A 1 89 ? 0.234 -18.641 5.789 1 88.62 89 ALA A N 1
ATOM 658 C CA . ALA A 1 89 ? 0.122 -19.516 6.961 1 88.62 89 ALA A CA 1
ATOM 659 C C . ALA A 1 89 ? -0.626 -20.797 6.621 1 88.62 89 ALA A C 1
ATOM 661 O O . ALA A 1 89 ? -0.477 -21.812 7.309 1 88.62 89 ALA A O 1
ATOM 662 N N . GLN A 1 90 ? -1.401 -20.75 5.516 1 89.94 90 GLN A N 1
ATOM 663 C CA . GLN A 1 90 ? -2.158 -21.906 5.066 1 89.94 90 GLN A CA 1
ATOM 664 C C . GLN A 1 90 ? -1.47 -22.594 3.889 1 89.94 90 GLN A C 1
ATOM 666 O O . GLN A 1 90 ? -2.049 -23.469 3.252 1 89.94 90 GLN A O 1
ATOM 671 N N . GLY A 1 91 ? -0.248 -22.109 3.574 1 87.75 91 GLY A N 1
ATOM 672 C CA . GLY A 1 91 ? 0.53 -22.719 2.51 1 87.75 91 GLY A CA 1
ATOM 673 C C . GLY A 1 91 ? 0.197 -22.172 1.135 1 87.75 91 GLY A C 1
ATOM 674 O O . GLY A 1 91 ? 0.557 -22.766 0.119 1 87.75 91 GLY A O 1
ATOM 675 N N . TYR A 1 92 ? -0.578 -21.062 1.066 1 91.5 92 TYR A N 1
ATOM 676 C CA . TYR A 1 92 ? -0.927 -20.422 -0.197 1 91.5 92 TYR A CA 1
ATOM 677 C C . TYR A 1 92 ? -0.131 -19.141 -0.397 1 91.5 92 TYR A C 1
ATOM 679 O O . TYR A 1 92 ? 0.299 -18.516 0.573 1 91.5 92 TYR A O 1
ATOM 687 N N . HIS A 1 93 ? 0.044 -18.812 -1.668 1 91.38 93 HIS A N 1
ATOM 688 C CA . HIS A 1 93 ? 0.678 -17.547 -2.018 1 91.38 93 HIS A CA 1
ATOM 689 C C . HIS A 1 93 ? -0.168 -16.766 -3.016 1 91.38 93 HIS A C 1
ATOM 691 O O . HIS A 1 93 ? -0.907 -17.359 -3.807 1 91.38 93 HIS A O 1
ATOM 697 N N . ILE A 1 94 ? 0.012 -15.484 -2.953 1 94.06 94 ILE A N 1
ATOM 698 C CA . ILE A 1 94 ? -0.817 -14.609 -3.777 1 94.06 94 ILE A CA 1
ATOM 699 C C . ILE A 1 94 ? -0.092 -14.289 -5.082 1 94.06 94 ILE A C 1
ATOM 701 O O . ILE A 1 94 ? 1.065 -13.867 -5.066 1 94.06 94 ILE A O 1
ATOM 705 N N . LEU A 1 95 ? -0.756 -14.531 -6.168 1 93.12 95 LEU A N 1
ATOM 706 C CA . LEU A 1 95 ? -0.365 -14.039 -7.484 1 93.12 95 LEU A CA 1
ATOM 707 C C . LEU A 1 95 ? -1.156 -12.789 -7.852 1 93.12 95 LEU A C 1
ATOM 709 O O . LEU A 1 95 ? -2.383 -12.836 -7.969 1 93.12 95 LEU A O 1
ATOM 713 N N . ILE A 1 96 ? -0.448 -11.727 -8.102 1 91.56 96 ILE A N 1
ATOM 714 C CA . ILE A 1 96 ? -1.118 -10.438 -8.234 1 91.56 96 ILE A CA 1
ATOM 715 C C . ILE A 1 96 ? -1.438 -10.172 -9.703 1 91.56 96 ILE A C 1
ATOM 717 O O . ILE A 1 96 ? -0.595 -10.383 -10.57 1 91.56 96 ILE A O 1
ATOM 721 N N . PHE A 1 97 ? -2.645 -9.672 -9.93 1 86.19 97 PHE A N 1
ATOM 722 C CA . PHE A 1 97 ? -3.104 -9.156 -11.219 1 86.19 97 PHE A CA 1
ATOM 723 C C . PHE A 1 97 ? -3.635 -7.738 -11.078 1 86.19 97 PHE A C 1
ATOM 725 O O . PHE A 1 97 ? -4.535 -7.48 -10.273 1 86.19 97 PHE A O 1
ATOM 732 N N . THR A 1 98 ? -2.986 -6.867 -11.781 1 82.56 98 THR A N 1
ATOM 733 C CA . THR A 1 98 ? -3.461 -5.488 -11.766 1 82.56 98 THR A CA 1
ATOM 734 C C . THR A 1 98 ? -4.293 -5.188 -13.008 1 82.56 98 THR A C 1
ATOM 736 O O . THR A 1 98 ? -3.869 -5.469 -14.125 1 82.56 98 THR A O 1
ATOM 739 N N . VAL A 1 99 ? -5.5 -4.742 -12.805 1 76.56 99 VAL A N 1
ATOM 740 C CA . VAL A 1 99 ? -6.379 -4.418 -13.922 1 76.56 99 VAL A CA 1
ATOM 741 C C . VAL A 1 99 ? -6.852 -2.971 -13.805 1 76.56 99 VAL A C 1
ATOM 743 O O . VAL A 1 99 ? -7.348 -2.555 -12.75 1 76.56 99 VAL A O 1
ATOM 746 N N . PRO A 1 100 ? -6.402 -2.211 -14.828 1 65.06 100 PRO A N 1
ATOM 747 C CA . PRO A 1 100 ? -6.953 -0.856 -14.758 1 65.06 100 PRO A CA 1
ATOM 748 C C . PRO A 1 100 ? -8.484 -0.84 -14.742 1 65.06 100 PRO A C 1
ATOM 750 O O . PRO A 1 100 ? -9.117 -1.82 -15.141 1 65.06 100 PRO A O 1
ATOM 753 N N . ASN A 1 101 ? -9.078 0.077 -14.031 1 58.56 101 ASN A N 1
ATOM 754 C CA . ASN A 1 101 ? -10.523 0.213 -13.922 1 58.56 101 ASN A CA 1
ATOM 755 C C . ASN A 1 101 ? -11.203 0.172 -15.297 1 58.56 101 ASN A C 1
ATOM 757 O O . ASN A 1 101 ? -12.391 -0.136 -15.398 1 58.56 101 ASN A O 1
ATOM 761 N N . SER A 1 102 ? -10.352 0.391 -16.312 1 55.28 102 SER A N 1
ATOM 762 C CA . SER A 1 102 ? -11.008 0.323 -17.609 1 55.28 102 SER A CA 1
ATOM 763 C C . SER A 1 102 ? -11.195 -1.122 -18.062 1 55.28 102 SER A C 1
ATOM 765 O O . SER A 1 102 ? -10.445 -2.008 -17.656 1 55.28 102 SER A O 1
ATOM 767 N N . SER A 1 103 ? -12.414 -1.455 -18.5 1 54.78 103 SER A N 1
ATOM 768 C CA . SER A 1 103 ? -12.859 -2.777 -18.922 1 54.78 103 SER A CA 1
ATOM 769 C C . SER A 1 103 ? -11.828 -3.43 -19.844 1 54.78 103 SER A C 1
ATOM 771 O O . SER A 1 103 ? -11.914 -4.625 -20.141 1 54.78 103 SER A O 1
ATOM 773 N N . ASP A 1 104 ? -10.75 -2.703 -20.141 1 56.41 104 ASP A N 1
ATOM 774 C CA . ASP A 1 104 ? -9.836 -3.256 -21.125 1 56.41 104 ASP A CA 1
ATOM 775 C C . ASP A 1 104 ? -8.812 -4.184 -20.469 1 56.41 104 ASP A C 1
ATOM 777 O O . ASP A 1 104 ? -8.359 -3.928 -19.359 1 56.41 104 ASP A O 1
ATOM 781 N N . GLY A 1 105 ? -8.828 -5.508 -20.797 1 61.44 105 GLY A N 1
ATOM 782 C CA . GLY A 1 105 ? -7.754 -6.43 -20.469 1 61.44 105 GLY A CA 1
ATOM 783 C C . GLY A 1 105 ? -8.188 -7.523 -19.5 1 61.44 105 GLY A C 1
ATOM 784 O O . GLY A 1 105 ? -7.371 -8.344 -19.078 1 61.44 105 GLY A O 1
ATOM 785 N N . ILE A 1 106 ? -9.453 -7.363 -19.078 1 62.88 106 ILE A N 1
ATOM 786 C CA . ILE A 1 106 ? -9.977 -8.305 -18.094 1 62.88 106 ILE A CA 1
ATOM 787 C C . ILE A 1 106 ? -9.875 -9.727 -18.641 1 62.88 106 ILE A C 1
ATOM 789 O O . ILE A 1 106 ? -9.5 -10.648 -17.906 1 62.88 106 ILE A O 1
ATOM 793 N N . GLU A 1 107 ? -10.133 -9.789 -19.906 1 63.59 107 GLU A N 1
ATOM 794 C CA . GLU A 1 107 ? -10.094 -11.117 -20.531 1 63.59 107 GLU A CA 1
ATOM 795 C C . GLU A 1 107 ? -8.695 -11.719 -20.453 1 63.59 107 GLU A C 1
ATOM 797 O O . GLU A 1 107 ? -8.539 -12.906 -20.188 1 63.59 107 GLU A O 1
ATOM 802 N N . SER A 1 108 ? -7.762 -10.82 -20.641 1 69.25 108 SER A N 1
ATOM 803 C CA . SER A 1 108 ? -6.383 -11.297 -20.609 1 69.25 108 SER A CA 1
ATOM 804 C C . SER A 1 108 ? -5.992 -11.742 -19.203 1 69.25 108 SER A C 1
ATOM 806 O O . SER A 1 108 ? -5.297 -12.742 -19.031 1 69.25 108 SER A O 1
ATOM 808 N N . VAL A 1 109 ? -6.543 -11.109 -18.234 1 72.5 109 VAL A N 1
ATOM 809 C CA . VAL A 1 109 ? -6.219 -11.414 -16.844 1 72.5 109 VAL A CA 1
ATOM 810 C C . VAL A 1 109 ? -6.836 -12.758 -16.469 1 72.5 109 VAL A C 1
ATOM 812 O O . VAL A 1 109 ? -6.188 -13.578 -15.805 1 72.5 109 VAL A O 1
ATOM 815 N N . VAL A 1 110 ? -8.031 -12.961 -16.953 1 68.19 110 VAL A N 1
ATOM 816 C CA . VAL A 1 110 ? -8.719 -14.211 -16.641 1 68.19 110 VAL A CA 1
ATOM 817 C C . VAL A 1 110 ? -7.969 -15.383 -17.281 1 68.19 110 VAL A C 1
ATOM 819 O O . VAL A 1 110 ? -7.797 -16.422 -16.656 1 68.19 110 VAL A O 1
ATOM 822 N N . GLN A 1 111 ? -7.582 -15.109 -18.484 1 70.38 111 GLN A N 1
ATOM 823 C CA . GLN A 1 111 ? -6.828 -16.156 -19.172 1 70.38 111 GLN A CA 1
ATOM 824 C C . GLN A 1 111 ? -5.539 -16.484 -18.422 1 70.38 111 GLN A C 1
ATOM 826 O O . GLN A 1 111 ? -5.188 -17.656 -18.266 1 70.38 111 GLN A O 1
ATOM 831 N N . ASP A 1 112 ? -4.949 -15.477 -17.984 1 74.56 112 ASP A N 1
ATOM 832 C CA . ASP A 1 112 ? -3.719 -15.68 -17.219 1 74.56 112 ASP A CA 1
ATOM 833 C C . ASP A 1 112 ? -3.988 -16.469 -15.938 1 74.56 112 ASP A C 1
ATOM 835 O O . ASP A 1 112 ? -3.223 -17.359 -15.586 1 74.56 112 ASP A O 1
ATOM 839 N N . LEU A 1 113 ? -5.066 -16.172 -15.344 1 74.12 113 LEU A N 1
ATOM 840 C CA . LEU A 1 113 ? -5.438 -16.828 -14.102 1 74.12 113 LEU A CA 1
ATOM 841 C C . LEU A 1 113 ? -5.656 -18.328 -14.328 1 74.12 113 LEU A C 1
ATOM 843 O O . LEU A 1 113 ? -5.25 -19.156 -13.508 1 74.12 113 LEU A O 1
ATOM 847 N N . LEU A 1 114 ? -6.246 -18.594 -15.406 1 69.12 114 LEU A N 1
ATOM 848 C CA . LEU A 1 114 ? -6.496 -19.984 -15.781 1 69.12 114 LEU A CA 1
ATOM 849 C C . LEU A 1 114 ? -5.191 -20.688 -16.141 1 69.12 114 LEU A C 1
ATOM 851 O O . LEU A 1 114 ? -4.977 -21.844 -15.734 1 69.12 114 LEU A O 1
ATOM 855 N N . ASP A 1 115 ? -4.438 -19.906 -16.75 1 72.19 115 ASP A N 1
ATOM 856 C CA . ASP A 1 115 ? -3.168 -20.469 -17.203 1 72.19 115 ASP A CA 1
ATOM 857 C C . ASP A 1 115 ? -2.291 -20.859 -16.016 1 72.19 115 ASP A C 1
ATOM 859 O O . ASP A 1 115 ? -1.586 -21.875 -16.062 1 72.19 115 ASP A O 1
ATOM 863 N N . TYR A 1 116 ? -2.449 -20.125 -14.961 1 78.12 116 TYR A N 1
ATOM 864 C CA . TYR A 1 116 ? -1.623 -20.391 -13.789 1 78.12 116 TYR A CA 1
ATOM 865 C C . TYR A 1 116 ? -2.291 -21.422 -12.875 1 78.12 116 TYR A C 1
ATOM 867 O O . TYR A 1 116 ? -1.743 -21.766 -11.828 1 78.12 116 TYR A O 1
ATOM 875 N N . GLN A 1 117 ? -3.404 -21.828 -13.219 1 78.06 117 GLN A N 1
ATOM 876 C CA . GLN A 1 117 ? -4.145 -22.812 -12.461 1 78.06 117 GLN A CA 1
ATOM 877 C C . GLN A 1 117 ? -4.301 -22.391 -11 1 78.06 117 GLN A C 1
ATOM 879 O O . GLN A 1 117 ? -4.004 -23.156 -10.086 1 78.06 117 GLN A O 1
ATOM 884 N N . VAL A 1 118 ? -4.695 -21.188 -10.828 1 87.06 118 VAL A N 1
ATOM 885 C CA . VAL A 1 118 ? -4.895 -20.703 -9.469 1 87.06 118 VAL A CA 1
ATOM 886 C C . VAL A 1 118 ? -6.008 -21.5 -8.797 1 87.06 118 VAL A C 1
ATOM 888 O O . VAL A 1 118 ? -6.977 -21.906 -9.453 1 87.06 118 VAL A O 1
ATOM 891 N N . ASP A 1 119 ? -5.832 -21.734 -7.531 1 89.5 119 ASP A N 1
ATOM 892 C CA . ASP A 1 119 ? -6.828 -22.516 -6.809 1 89.5 119 ASP A CA 1
ATOM 893 C C . ASP A 1 119 ? -8.07 -21.672 -6.508 1 89.5 119 ASP A C 1
ATOM 895 O O . ASP A 1 119 ? -9.156 -22.219 -6.285 1 89.5 119 ASP A O 1
ATOM 899 N N . GLY A 1 120 ? -7.922 -20.453 -6.465 1 91.88 120 GLY A N 1
ATOM 900 C CA . GLY A 1 120 ? -8.992 -19.516 -6.18 1 91.88 120 GLY A CA 1
ATOM 901 C C . GLY A 1 120 ? -8.617 -18.078 -6.48 1 91.88 120 GLY A C 1
ATOM 902 O O . GLY A 1 120 ? -7.453 -17.766 -6.754 1 91.88 120 GLY A O 1
ATOM 903 N N . ILE A 1 121 ? -9.664 -17.234 -6.48 1 91.12 121 ILE A N 1
ATOM 904 C CA . ILE A 1 121 ? -9.461 -15.828 -6.824 1 91.12 121 ILE A CA 1
ATOM 905 C C . ILE A 1 121 ? -10.109 -14.938 -5.766 1 91.12 121 ILE A C 1
ATOM 907 O O . ILE A 1 121 ? -11.219 -15.219 -5.316 1 91.12 121 ILE A O 1
ATOM 911 N N . ILE A 1 122 ? -9.359 -13.969 -5.359 1 91.81 122 ILE A N 1
ATOM 912 C CA . ILE A 1 122 ? -9.906 -12.867 -4.586 1 91.81 122 ILE A CA 1
ATOM 913 C C . ILE A 1 122 ? -9.93 -11.602 -5.441 1 91.81 122 ILE A C 1
ATOM 915 O O . ILE A 1 122 ? -8.898 -11.172 -5.953 1 91.81 122 ILE A O 1
ATOM 919 N N . ALA A 1 123 ? -11.055 -11.062 -5.68 1 87.5 123 ALA A N 1
ATOM 920 C CA . ALA A 1 123 ? -11.203 -9.812 -6.426 1 87.5 123 ALA A CA 1
ATOM 921 C C . ALA A 1 123 ? -11.422 -8.633 -5.484 1 87.5 123 ALA A C 1
ATOM 923 O O . ALA A 1 123 ? -12.43 -8.578 -4.781 1 87.5 123 ALA A O 1
ATOM 924 N N . ALA A 1 124 ? -10.367 -7.816 -5.516 1 81.38 124 ALA A N 1
ATOM 925 C CA . ALA A 1 124 ? -10.398 -6.637 -4.652 1 81.38 124 ALA A CA 1
ATOM 926 C C . ALA A 1 124 ? -10.453 -5.355 -5.473 1 81.38 124 ALA A C 1
ATOM 928 O O . ALA A 1 124 ? -9.672 -5.18 -6.41 1 81.38 124 ALA A O 1
ATOM 929 N N . SER A 1 125 ? -11.312 -4.426 -5.438 1 58.72 125 SER A N 1
ATOM 930 C CA . SER A 1 125 ? -11.367 -3.061 -5.953 1 58.72 125 SER A CA 1
ATOM 931 C C . SER A 1 125 ? -11.781 -3.043 -7.422 1 58.72 125 SER A C 1
ATOM 933 O O . SER A 1 125 ? -11.461 -2.1 -8.148 1 58.72 125 SER A O 1
ATOM 935 N N . VAL A 1 126 ? -12.016 -4.078 -7.988 1 57.88 126 VAL A N 1
ATOM 936 C CA . VAL A 1 126 ? -12.305 -4.031 -9.414 1 57.88 126 VAL A CA 1
ATOM 937 C C . VAL A 1 126 ? -13.82 -3.994 -9.633 1 57.88 126 VAL A C 1
ATOM 939 O O . VAL A 1 126 ? -14.578 -4.621 -8.891 1 57.88 126 VAL A O 1
ATOM 942 N N . SER A 1 127 ? -14.188 -2.885 -10.195 1 52.75 127 SER A N 1
ATOM 943 C CA . SER A 1 127 ? -15.539 -2.979 -10.734 1 52.75 127 SER A CA 1
ATOM 944 C C . SER A 1 127 ? -15.672 -4.145 -11.711 1 52.75 127 SER A C 1
ATOM 946 O O . SER A 1 127 ? -15.227 -4.055 -12.859 1 52.75 127 SER A O 1
ATOM 948 N N . MET A 1 128 ? -15.367 -5.242 -11.141 1 50.34 128 MET A N 1
ATOM 949 C CA . MET A 1 128 ? -15.398 -6.402 -12.031 1 50.34 128 MET A CA 1
ATOM 950 C C . MET A 1 128 ? -16.656 -6.383 -12.898 1 50.34 128 MET A C 1
ATOM 952 O O . MET A 1 128 ? -17.766 -6.227 -12.391 1 50.34 128 MET A O 1
ATOM 956 N N . SER A 1 129 ? -16.281 -5.984 -14.062 1 52.53 129 SER A N 1
ATOM 957 C CA . SER A 1 129 ? -17.375 -6.266 -14.977 1 52.53 129 SER A CA 1
ATOM 958 C C . SER A 1 129 ? -17.859 -7.707 -14.844 1 52.53 129 SER A C 1
ATOM 960 O O . SER A 1 129 ? -17.109 -8.57 -14.391 1 52.53 129 SER A O 1
ATOM 962 N N . SER A 1 130 ? -19.047 -7.934 -14.891 1 57.84 130 SER A N 1
ATOM 963 C CA . SER A 1 130 ? -19.766 -9.203 -14.961 1 57.84 130 SER A CA 1
ATOM 964 C C . SER A 1 130 ? -19.016 -10.219 -15.805 1 57.84 130 SER A C 1
ATOM 966 O O . SER A 1 130 ? -19.031 -11.422 -15.516 1 57.84 130 SER A O 1
ATOM 968 N N . SER A 1 131 ? -18.094 -9.672 -16.594 1 62.78 131 SER A N 1
ATOM 969 C CA . SER A 1 131 ? -17.484 -10.602 -17.547 1 62.78 131 SER A CA 1
ATOM 970 C C . SER A 1 131 ? -16.375 -11.414 -16.891 1 62.78 131 SER A C 1
ATOM 972 O O . SER A 1 131 ? -16.266 -12.617 -17.109 1 62.78 131 SER A O 1
ATOM 974 N N . LEU A 1 132 ? -15.656 -10.82 -15.945 1 64.12 132 LEU A N 1
ATOM 975 C CA . LEU A 1 132 ? -14.57 -11.531 -15.266 1 64.12 132 LEU A CA 1
ATOM 976 C C . LEU A 1 132 ? -15.133 -12.617 -14.359 1 64.12 132 LEU A C 1
ATOM 978 O O . LEU A 1 132 ? -14.641 -13.75 -14.375 1 64.12 132 LEU A O 1
ATOM 982 N N . THR A 1 133 ? -16.094 -12.227 -13.742 1 65.06 133 THR A N 1
ATOM 983 C CA . THR A 1 133 ? -16.719 -13.141 -12.797 1 65.06 133 THR A CA 1
ATOM 984 C C . THR A 1 133 ? -17.328 -14.336 -13.531 1 65.06 133 THR A C 1
ATOM 986 O O . THR A 1 133 ? -17.203 -15.477 -13.078 1 65.06 133 THR A O 1
ATOM 989 N N . ASP A 1 134 ? -17.828 -14.023 -14.695 1 68 134 ASP A N 1
ATOM 990 C CA . ASP A 1 134 ? -18.469 -15.078 -15.477 1 68 134 ASP A CA 1
ATOM 991 C C . ASP A 1 134 ? -17.438 -16.078 -16 1 68 134 ASP A C 1
ATOM 993 O O . ASP A 1 134 ? -17.672 -17.281 -15.984 1 68 134 ASP A O 1
ATOM 997 N N . LEU A 1 135 ? -16.391 -15.516 -16.359 1 67.94 135 LEU A N 1
ATOM 998 C CA . LEU A 1 135 ? -15.336 -16.359 -16.906 1 67.94 135 LEU A CA 1
ATOM 999 C C . LEU A 1 135 ? -14.719 -17.234 -15.82 1 67.94 135 LEU A C 1
ATOM 1001 O O . LEU A 1 135 ? -14.422 -18.422 -16.062 1 67.94 135 LEU A O 1
ATOM 1005 N N . CYS A 1 136 ? -14.609 -16.719 -14.641 1 72.75 136 CYS A N 1
ATOM 1006 C CA . CYS A 1 136 ? -14.023 -17.484 -13.539 1 72.75 136 CYS A CA 1
ATOM 1007 C C . CYS A 1 136 ? -14.961 -18.594 -13.086 1 72.75 136 CYS A C 1
ATOM 1009 O O . CYS A 1 136 ? -14.523 -19.703 -12.805 1 72.75 136 CYS A O 1
ATOM 1011 N N . VAL A 1 137 ? -16.219 -18.297 -13.148 1 69.5 137 VAL A N 1
ATOM 1012 C CA . VAL A 1 137 ? -17.234 -19.266 -12.75 1 69.5 137 VAL A CA 1
ATOM 1013 C C . VAL A 1 137 ? -17.297 -20.406 -13.773 1 69.5 137 VAL A C 1
ATOM 1015 O O . VAL A 1 137 ? -17.344 -21.578 -13.406 1 69.5 137 VAL A O 1
ATOM 1018 N N . LYS A 1 138 ? -17.188 -19.969 -14.984 1 70.88 138 LYS A N 1
ATOM 1019 C CA . LYS A 1 138 ? -17.219 -20.969 -16.062 1 70.88 138 LYS A CA 1
ATOM 1020 C C . LYS A 1 138 ? -16.016 -21.891 -16 1 70.88 138 LYS A C 1
ATOM 1022 O O . LYS A 1 138 ? -16.125 -23.078 -16.328 1 70.88 138 LYS A O 1
ATOM 1027 N N . ALA A 1 139 ? -14.984 -21.344 -15.539 1 70.62 139 ALA A N 1
ATOM 1028 C CA . ALA A 1 139 ? -13.742 -22.125 -15.445 1 70.62 139 ALA A CA 1
ATOM 1029 C C . ALA A 1 139 ? -13.719 -22.953 -14.172 1 70.62 139 ALA A C 1
ATOM 1031 O O . ALA A 1 139 ? -12.82 -23.781 -13.984 1 70.62 139 ALA A O 1
ATOM 1032 N N . GLY A 1 140 ? -14.742 -22.766 -13.273 1 76.75 140 GLY A N 1
ATOM 1033 C CA . GLY A 1 140 ? -14.844 -23.531 -12.047 1 76.75 140 GLY A CA 1
ATOM 1034 C C . GLY A 1 140 ? -13.875 -23.078 -10.969 1 76.75 140 GLY A C 1
ATOM 1035 O O . GLY A 1 140 ? -13.562 -23.828 -10.047 1 76.75 140 GLY A O 1
ATOM 1036 N N . ILE A 1 141 ? -13.359 -21.953 -11.117 1 81.94 141 ILE A N 1
ATOM 1037 C CA . ILE A 1 141 ? -12.43 -21.422 -10.125 1 81.94 141 ILE A CA 1
ATOM 1038 C C . ILE A 1 141 ? -13.211 -20.656 -9.055 1 81.94 141 ILE A C 1
ATOM 1040 O O . ILE A 1 141 ? -13.969 -19.734 -9.367 1 81.94 141 ILE A O 1
ATOM 1044 N N . PRO A 1 142 ? -13.055 -21.062 -7.809 1 89.81 142 PRO A N 1
ATOM 1045 C CA . PRO A 1 142 ? -13.727 -20.328 -6.734 1 89.81 142 PRO A CA 1
ATOM 1046 C C . PRO A 1 142 ? -13.312 -18.859 -6.684 1 89.81 142 PRO A C 1
ATOM 1048 O O . PRO A 1 142 ? -12.133 -18.547 -6.812 1 89.81 142 PRO A O 1
ATOM 1051 N N . VAL A 1 143 ? -14.32 -17.984 -6.562 1 89.81 143 VAL A N 1
ATOM 1052 C CA . VAL A 1 143 ? -14.078 -16.547 -6.492 1 89.81 143 VAL A CA 1
ATOM 1053 C C . VAL A 1 143 ? -14.781 -15.961 -5.27 1 89.81 143 VAL A C 1
ATOM 1055 O O . VAL A 1 143 ? -15.93 -16.297 -4.984 1 89.81 143 VAL A O 1
ATOM 1058 N N . VAL A 1 144 ? -14.062 -15.188 -4.539 1 92.25 144 VAL A N 1
ATOM 1059 C CA . VAL A 1 144 ? -14.648 -14.406 -3.457 1 92.25 144 VAL A CA 1
ATOM 1060 C C . VAL A 1 144 ? -14.406 -12.914 -3.701 1 92.25 144 VAL A C 1
ATOM 1062 O O . VAL A 1 144 ? -13.281 -12.508 -4.008 1 92.25 144 VAL A O 1
ATOM 1065 N N . LEU A 1 145 ? -15.445 -12.164 -3.68 1 91.19 145 LEU A N 1
ATOM 1066 C CA . LEU A 1 145 ? -15.344 -10.711 -3.764 1 91.19 145 LEU A CA 1
ATOM 1067 C C . LEU A 1 145 ? -15.016 -10.109 -2.4 1 91.19 145 LEU A C 1
ATOM 1069 O O . LEU A 1 145 ? -15.688 -10.398 -1.409 1 91.19 145 LEU A O 1
ATOM 1073 N N . PHE A 1 146 ? -13.945 -9.32 -2.352 1 93.38 146 PHE A N 1
ATOM 1074 C CA . PHE A 1 146 ? -13.5 -8.68 -1.118 1 93.38 146 PHE A CA 1
ATOM 1075 C C . PHE A 1 146 ? -13.773 -7.184 -1.152 1 93.38 146 PHE A C 1
ATOM 1077 O O . PHE A 1 146 ? -13.281 -6.477 -2.033 1 93.38 146 PHE A O 1
ATOM 1084 N N . ASN A 1 147 ? -14.477 -6.645 -0.169 1 92.44 147 ASN A N 1
ATOM 1085 C CA . ASN A 1 147 ? -14.812 -5.234 -0.002 1 92.44 147 ASN A CA 1
ATOM 1086 C C . ASN A 1 147 ? -15.633 -4.711 -1.177 1 92.44 147 ASN A C 1
ATOM 1088 O O . ASN A 1 147 ? -15.523 -3.541 -1.546 1 92.44 147 ASN A O 1
ATOM 1092 N N . ARG A 1 148 ? -16.297 -5.617 -1.822 1 86.56 148 ARG A N 1
ATOM 1093 C CA . ARG A 1 148 ? -17.219 -5.309 -2.914 1 86.56 148 ARG A CA 1
ATOM 1094 C C . ARG A 1 148 ? -18.266 -6.402 -3.074 1 86.56 148 ARG A C 1
ATOM 1096 O O . ARG A 1 148 ? -18.078 -7.523 -2.596 1 86.56 148 ARG A O 1
ATOM 1103 N N . GLY A 1 149 ? -19.359 -5.977 -3.613 1 81.38 149 GLY A N 1
ATOM 1104 C CA . GLY A 1 149 ? -20.422 -6.93 -3.9 1 81.38 149 GLY A CA 1
ATOM 1105 C C . GLY A 1 149 ? -20.969 -6.812 -5.312 1 81.38 149 GLY A C 1
ATOM 1106 O O . GLY A 1 149 ? -20.812 -5.773 -5.957 1 81.38 149 GLY A O 1
ATOM 1107 N N . GLN A 1 150 ? -21.438 -7.895 -5.754 1 79.25 150 GLN A N 1
ATOM 1108 C CA . GLN A 1 150 ? -22.109 -7.965 -7.043 1 79.25 150 GLN A CA 1
ATOM 1109 C C . GLN A 1 150 ? -23.359 -8.844 -6.965 1 79.25 150 GLN A C 1
ATOM 1111 O O . GLN A 1 150 ? -23.312 -10.023 -7.32 1 79.25 150 GLN A O 1
ATOM 1116 N N . PRO A 1 151 ? -24.359 -8.117 -6.617 1 76.88 151 PRO A N 1
ATOM 1117 C CA . PRO A 1 151 ? -25.594 -8.891 -6.496 1 76.88 151 PRO A CA 1
ATOM 1118 C C . PRO A 1 151 ? -25.938 -9.664 -7.773 1 76.88 151 PRO A C 1
ATOM 1120 O O . PRO A 1 151 ? -25.75 -9.148 -8.875 1 76.88 151 PRO A O 1
ATOM 1123 N N . GLY A 1 152 ? -26.297 -10.898 -7.602 1 75 152 GLY A N 1
ATOM 1124 C CA . GLY A 1 152 ? -26.734 -11.703 -8.734 1 75 152 GLY A CA 1
ATOM 1125 C C . GLY A 1 152 ? -25.594 -12.414 -9.438 1 75 152 GLY A C 1
ATOM 1126 O O . GLY A 1 152 ? -25.828 -13.195 -10.367 1 75 152 GLY A O 1
ATOM 1127 N N . SER A 1 153 ? -24.375 -12.203 -9 1 75.19 153 SER A N 1
ATOM 1128 C CA . SER A 1 153 ? -23.219 -12.789 -9.68 1 75.19 153 SER A CA 1
ATOM 1129 C C . SER A 1 153 ? -23.078 -14.266 -9.328 1 75.19 153 SER A C 1
ATOM 1131 O O . SER A 1 153 ? -22.375 -15.008 -10.016 1 75.19 153 SER A O 1
ATOM 1133 N N . GLY A 1 154 ? -23.75 -14.664 -8.188 1 78.81 154 GLY A N 1
ATOM 1134 C CA . GLY A 1 154 ? -23.562 -16.016 -7.703 1 78.81 154 GLY A CA 1
ATOM 1135 C C . GLY A 1 154 ? -22.219 -16.219 -7 1 78.81 154 GLY A C 1
ATOM 1136 O O . GLY A 1 154 ? -21.859 -17.344 -6.645 1 78.81 154 GLY A O 1
ATOM 1137 N N . LEU A 1 155 ? -21.578 -15.109 -6.746 1 85.94 155 LEU A N 1
ATOM 1138 C CA . LEU A 1 155 ? -20.281 -15.164 -6.07 1 85.94 155 LEU A CA 1
ATOM 1139 C C . LEU A 1 155 ? -20.422 -14.758 -4.605 1 85.94 155 LEU A C 1
ATOM 1141 O O . LEU A 1 155 ? -21.281 -13.938 -4.258 1 85.94 155 LEU A O 1
ATOM 1145 N N . SER A 1 156 ? -19.609 -15.398 -3.811 1 90.94 156 SER A N 1
ATOM 1146 C CA . SER A 1 156 ? -19.531 -14.969 -2.42 1 90.94 156 SER A CA 1
ATOM 1147 C C . SER A 1 156 ? -18.812 -13.633 -2.297 1 90.94 156 SER A C 1
ATOM 1149 O O . SER A 1 156 ? -17.906 -13.328 -3.09 1 90.94 156 SER A O 1
ATOM 1151 N N . ALA A 1 157 ? -19.297 -12.883 -1.396 1 93.06 157 ALA A N 1
ATOM 1152 C CA . ALA A 1 157 ? -18.703 -11.57 -1.142 1 93.06 157 ALA A CA 1
ATOM 1153 C C . ALA A 1 157 ? -18.531 -11.328 0.355 1 93.06 157 ALA A C 1
ATOM 1155 O O . ALA A 1 157 ? -19.375 -11.75 1.158 1 93.06 157 ALA A O 1
ATOM 1156 N N . VAL A 1 158 ? -17.422 -10.758 0.709 1 95.56 158 VAL A N 1
ATOM 1157 C CA . VAL A 1 158 ? -17.172 -10.297 2.07 1 95.56 158 VAL A CA 1
ATOM 1158 C C . VAL A 1 158 ? -17 -8.781 2.082 1 95.56 158 VAL A C 1
ATOM 1160 O O . VAL A 1 158 ? -16.141 -8.242 1.392 1 95.56 158 VAL A O 1
ATOM 1163 N N . THR A 1 159 ? -17.828 -8.125 2.793 1 95.31 159 THR A N 1
ATOM 1164 C CA . THR A 1 159 ? -17.812 -6.668 2.861 1 95.31 159 THR A CA 1
ATOM 1165 C C . THR A 1 159 ? -18.031 -6.191 4.293 1 95.31 159 THR A C 1
ATOM 1167 O O . THR A 1 159 ? -18.438 -6.973 5.156 1 95.31 159 THR A O 1
ATOM 1170 N N . SER A 1 160 ? -17.703 -4.918 4.5 1 96.19 160 SER A N 1
ATOM 1171 C CA . SER A 1 160 ? -18.234 -4.246 5.684 1 96.19 160 SER A CA 1
ATOM 1172 C C . SER A 1 160 ? -19.75 -4.094 5.602 1 96.19 160 SER A C 1
ATOM 1174 O O . SER A 1 160 ? -20.328 -4.203 4.52 1 96.19 160 SER A O 1
ATOM 1176 N N . ALA A 1 161 ? -20.406 -4 6.766 1 97.69 161 ALA A N 1
ATOM 1177 C CA . ALA A 1 161 ? -21.812 -3.623 6.766 1 97.69 161 ALA A CA 1
ATOM 1178 C C . ALA A 1 161 ? -22 -2.16 6.375 1 97.69 161 ALA A C 1
ATOM 1180 O O . ALA A 1 161 ? -22.312 -1.318 7.223 1 97.69 161 ALA A O 1
ATOM 1181 N N . ASN A 1 162 ? -21.891 -1.976 5.105 1 97.62 162 ASN A N 1
ATOM 1182 C CA . ASN A 1 162 ? -21.75 -0.63 4.559 1 97.62 162 ASN A CA 1
ATOM 1183 C C . ASN A 1 162 ? -22.953 0.244 4.902 1 97.62 162 ASN A C 1
ATOM 1185 O O . ASN A 1 162 ? -22.781 1.393 5.32 1 97.62 162 ASN A O 1
ATOM 1189 N N . MET A 1 163 ? -24.156 -0.3 4.68 1 98.06 163 MET A N 1
ATOM 1190 C CA . MET A 1 163 ? -25.344 0.489 4.953 1 98.06 163 MET A CA 1
ATOM 1191 C C . MET A 1 163 ? -25.438 0.848 6.434 1 98.06 163 MET A C 1
ATOM 1193 O O . MET A 1 163 ? -25.609 2.016 6.781 1 98.06 163 MET A O 1
ATOM 1197 N N . LYS A 1 164 ? -25.203 -0.143 7.262 1 98.38 164 LYS A N 1
ATOM 1198 C CA . LYS A 1 164 ? -25.281 0.073 8.703 1 98.38 164 LYS A CA 1
ATOM 1199 C C . LYS A 1 164 ? -24.188 1.028 9.172 1 98.38 164 LYS A C 1
ATOM 1201 O O . LYS A 1 164 ? -24.438 1.896 10.016 1 98.38 164 LYS A O 1
ATOM 1206 N N . GLY A 1 165 ? -23 0.815 8.672 1 98.62 165 GLY A N 1
ATOM 1207 C CA . GLY A 1 165 ? -21.891 1.682 9.039 1 98.62 165 GLY A CA 1
ATOM 1208 C C . GLY A 1 165 ? -22.109 3.131 8.641 1 98.62 165 GLY A C 1
ATOM 1209 O O . GLY A 1 165 ? -21.812 4.043 9.414 1 98.62 165 GLY A O 1
ATOM 1210 N N . ALA A 1 166 ? -22.625 3.307 7.465 1 98.75 166 ALA A N 1
ATOM 1211 C CA . ALA A 1 166 ? -22.891 4.66 6.988 1 98.75 166 ALA A CA 1
ATOM 1212 C C . ALA A 1 166 ? -24 5.32 7.793 1 98.75 166 ALA A C 1
ATOM 1214 O O . ALA A 1 166 ? -23.938 6.512 8.109 1 98.75 166 ALA A O 1
ATOM 1215 N N . ALA A 1 167 ? -25.016 4.539 8.086 1 98.81 167 ALA A N 1
ATOM 1216 C CA . ALA A 1 167 ? -26.094 5.055 8.93 1 98.81 167 ALA A CA 1
ATOM 1217 C C . ALA A 1 167 ? -25.578 5.461 10.305 1 98.81 167 ALA A C 1
ATOM 1219 O O . ALA A 1 167 ? -25.953 6.512 10.828 1 98.81 167 ALA A O 1
ATOM 1220 N N . MET A 1 168 ? -24.719 4.648 10.805 1 98.5 168 MET A N 1
ATOM 1221 C CA . MET A 1 168 ? -24.094 4.926 12.102 1 98.5 168 MET A CA 1
ATOM 1222 C C . MET A 1 168 ? -23.297 6.219 12.062 1 98.5 168 MET A C 1
ATOM 1224 O O . MET A 1 168 ? -23.406 7.055 12.961 1 98.5 168 MET A O 1
ATOM 1228 N N . ALA A 1 169 ? -22.516 6.391 11.055 1 98.56 169 ALA A N 1
ATOM 1229 C CA . ALA A 1 169 ? -21.703 7.598 10.883 1 98.56 169 ALA A CA 1
ATOM 1230 C C . ALA A 1 169 ? -22.594 8.836 10.773 1 98.56 169 ALA A C 1
ATOM 1232 O O . ALA A 1 169 ? -22.328 9.852 11.422 1 98.56 169 ALA A O 1
ATOM 1233 N N . THR A 1 170 ? -23.594 8.703 9.977 1 98.81 170 THR A N 1
ATOM 1234 C CA . THR A 1 170 ? -24.516 9.812 9.766 1 98.81 170 THR A CA 1
ATOM 1235 C C . THR A 1 170 ? -25.266 10.141 11.047 1 98.81 170 THR A C 1
ATOM 1237 O O . THR A 1 170 ? -25.422 11.312 11.406 1 98.81 170 THR A O 1
ATOM 1240 N N . GLN A 1 171 ? -25.719 9.133 11.727 1 98.56 171 GLN A N 1
ATOM 1241 C CA . GLN A 1 171 ? -26.438 9.32 12.984 1 98.56 171 GLN A CA 1
ATOM 1242 C C . GLN A 1 171 ? -25.578 10.047 14.008 1 98.56 171 GLN A C 1
ATOM 1244 O O . GLN A 1 171 ? -26.062 10.875 14.773 1 98.56 171 GLN A O 1
ATOM 1249 N N . ALA A 1 172 ? -24.312 9.703 14.031 1 98.44 172 ALA A N 1
ATOM 1250 C CA . ALA A 1 172 ? -23.391 10.375 14.953 1 98.44 172 ALA A CA 1
ATOM 1251 C C . ALA A 1 172 ? -23.359 11.883 14.688 1 98.44 172 ALA A C 1
ATOM 1253 O O . ALA A 1 172 ? -23.312 12.68 15.625 1 98.44 172 ALA A O 1
ATOM 1254 N N . LEU A 1 173 ? -23.359 12.273 13.43 1 98.62 173 LEU A N 1
ATOM 1255 C CA . LEU A 1 173 ? -23.375 13.688 13.062 1 98.62 173 LEU A CA 1
ATOM 1256 C C . LEU A 1 173 ? -24.688 14.336 13.5 1 98.62 173 LEU A C 1
ATOM 1258 O O . LEU A 1 173 ? -24.688 15.453 14.023 1 98.62 173 LEU A O 1
ATOM 1262 N N . ILE A 1 174 ? -25.812 13.641 13.32 1 98.38 174 ILE A N 1
ATOM 1263 C CA . ILE A 1 174 ? -27.125 14.133 13.695 1 98.38 174 ILE A CA 1
ATOM 1264 C C . ILE A 1 174 ? -27.203 14.305 15.211 1 98.38 174 ILE A C 1
ATOM 1266 O O . ILE A 1 174 ? -27.656 15.344 15.703 1 98.38 174 ILE A O 1
ATOM 1270 N N . ASP A 1 175 ? -26.672 13.258 15.898 1 97.88 175 ASP A N 1
ATOM 1271 C CA . ASP A 1 175 ? -26.703 13.273 17.359 1 97.88 175 ASP A CA 1
ATOM 1272 C C . ASP A 1 175 ? -25.875 14.414 17.922 1 97.88 175 ASP A C 1
ATOM 1274 O O . ASP A 1 175 ? -26.141 14.914 19.016 1 97.88 175 ASP A O 1
ATOM 1278 N N . ALA A 1 176 ? -24.891 14.828 17.203 1 97.44 176 ALA A N 1
ATOM 1279 C CA . ALA A 1 176 ? -24.016 15.922 17.625 1 97.44 176 ALA A CA 1
ATOM 1280 C C . ALA A 1 176 ? -24.672 17.281 17.344 1 97.44 176 ALA A C 1
ATOM 1282 O O . ALA A 1 176 ? -24.141 18.312 17.734 1 97.44 176 ALA A O 1
ATOM 1283 N N . GLY A 1 177 ? -25.781 17.281 16.594 1 97 177 GLY A N 1
ATOM 1284 C CA . GLY A 1 177 ? -26.578 18.484 16.422 1 97 177 GLY A CA 1
ATOM 1285 C C . GLY A 1 177 ? -26.453 19.078 15.023 1 97 177 GLY A C 1
ATOM 1286 O O . GLY A 1 177 ? -27 20.156 14.75 1 97 177 GLY A O 1
ATOM 1287 N N . HIS A 1 178 ? -25.734 18.391 14.109 1 97.94 178 HIS A N 1
ATOM 1288 C CA . HIS A 1 178 ? -25.594 18.906 12.75 1 97.94 178 HIS A CA 1
ATOM 1289 C C . HIS A 1 178 ? -26.891 18.797 11.969 1 97.94 178 HIS A C 1
ATOM 1291 O O . HIS A 1 178 ? -27.625 17.812 12.102 1 97.94 178 HIS A O 1
ATOM 1297 N N . GLN A 1 179 ? -27.172 19.75 11.125 1 96.88 179 GLN A N 1
ATOM 1298 C CA . GLN A 1 179 ? -28.422 19.797 10.383 1 96.88 179 GLN A CA 1
ATOM 1299 C C . GLN A 1 179 ? -28.172 19.812 8.875 1 96.88 179 GLN A C 1
ATOM 1301 O O . GLN A 1 179 ? -28.953 19.25 8.109 1 96.88 179 GLN A O 1
ATOM 1306 N N . ARG A 1 180 ? -27.141 20.547 8.438 1 98.5 180 ARG A N 1
ATOM 1307 C CA . ARG A 1 180 ? -26.781 20.594 7.023 1 98.5 180 ARG A CA 1
ATOM 1308 C C . ARG A 1 180 ? -25.672 19.594 6.699 1 98.5 180 ARG A C 1
ATOM 1310 O O . ARG A 1 180 ? -24.516 19.969 6.547 1 98.5 180 ARG A O 1
ATOM 1317 N N . ILE A 1 181 ? -26.094 18.391 6.57 1 98.81 181 ILE A N 1
ATOM 1318 C CA . ILE A 1 181 ? -25.125 17.312 6.406 1 98.81 181 ILE A CA 1
ATOM 1319 C C . ILE A 1 181 ? -25.047 16.906 4.934 1 98.81 181 ILE A C 1
ATOM 1321 O O . ILE A 1 181 ? -26.062 16.562 4.324 1 98.81 181 ILE A O 1
ATOM 1325 N N . ALA A 1 182 ? -23.859 17.031 4.355 1 98.88 182 ALA A N 1
ATOM 1326 C CA . ALA A 1 182 ? -23.625 16.578 2.986 1 98.88 182 ALA A CA 1
ATOM 1327 C C . ALA A 1 182 ? -22.953 15.203 2.969 1 98.88 182 ALA A C 1
ATOM 1329 O O . ALA A 1 182 ? -22.375 14.773 3.969 1 98.88 182 ALA A O 1
ATOM 1330 N N . HIS A 1 183 ? -23.125 14.523 1.869 1 98.88 183 HIS A N 1
ATOM 1331 C CA . HIS A 1 183 ? -22.484 13.242 1.623 1 98.88 183 HIS A CA 1
ATOM 1332 C C . HIS A 1 183 ? -21.656 13.281 0.336 1 98.88 183 HIS A C 1
ATOM 1334 O O . HIS A 1 183 ? -22.203 13.516 -0.744 1 98.88 183 HIS A O 1
ATOM 1340 N N . ILE A 1 184 ? -20.344 13.18 0.497 1 98.81 184 ILE A N 1
ATOM 1341 C CA . ILE A 1 184 ? -19.5 12.891 -0.657 1 98.81 184 ILE A CA 1
ATOM 1342 C C . ILE A 1 184 ? -19.359 11.383 -0.831 1 98.81 184 ILE A C 1
ATOM 1344 O O . ILE A 1 184 ? -18.531 10.742 -0.166 1 98.81 184 ILE A O 1
ATOM 1348 N N . ALA A 1 185 ? -20.141 10.891 -1.702 1 98.12 185 ALA A N 1
ATOM 1349 C CA . ALA A 1 185 ? -20.312 9.453 -1.864 1 98.12 185 ALA A CA 1
ATOM 1350 C C . ALA A 1 185 ? -19.156 8.844 -2.648 1 98.12 185 ALA A C 1
ATOM 1352 O O . ALA A 1 185 ? -18.328 9.57 -3.207 1 98.12 185 ALA A O 1
ATOM 1353 N N . GLY A 1 186 ? -19.109 7.574 -2.545 1 93.62 186 GLY A N 1
ATOM 1354 C CA . GLY A 1 186 ? -18.219 6.836 -3.42 1 93.62 186 GLY A CA 1
ATOM 1355 C C . GLY A 1 186 ? -18.828 6.516 -4.77 1 93.62 186 GLY A C 1
ATOM 1356 O O . GLY A 1 186 ? -20.016 6.734 -4.984 1 93.62 186 GLY A O 1
ATOM 1357 N N . TRP A 1 187 ? -18.125 5.934 -5.676 1 88.69 187 TRP A N 1
ATOM 1358 C CA . TRP A 1 187 ? -18.547 5.645 -7.043 1 88.69 187 TRP A CA 1
ATOM 1359 C C . TRP A 1 187 ? -19.891 4.926 -7.055 1 88.69 187 TRP A C 1
ATOM 1361 O O . TRP A 1 187 ? -20.031 3.844 -6.477 1 88.69 187 TRP A O 1
ATOM 1371 N N . GLU A 1 188 ? -20.859 5.477 -7.723 1 89.31 188 GLU A N 1
ATOM 1372 C CA . GLU A 1 188 ? -22.219 4.977 -7.75 1 89.31 188 GLU A CA 1
ATOM 1373 C C . GLU A 1 188 ? -22.312 3.639 -8.477 1 89.31 188 GLU A C 1
ATOM 1375 O O . GLU A 1 188 ? -23.281 2.898 -8.312 1 89.31 188 GLU A O 1
ATOM 1380 N N . GLY A 1 189 ? -21.266 3.404 -9.266 1 83.88 189 GLY A N 1
ATOM 1381 C CA . GLY A 1 189 ? -21.25 2.131 -9.969 1 83.88 189 GLY A CA 1
ATOM 1382 C C . GLY A 1 189 ? -20.875 0.963 -9.078 1 83.88 189 GLY A C 1
ATOM 1383 O O . GLY A 1 189 ? -21.016 -0.196 -9.477 1 83.88 189 GLY A O 1
ATOM 1384 N N . SER A 1 190 ? -20.516 1.261 -7.91 1 86.38 190 SER A N 1
ATOM 1385 C CA . SER A 1 190 ? -20.141 0.213 -6.965 1 86.38 190 SER A CA 1
ATOM 1386 C C . SER A 1 190 ? -21.234 -0.014 -5.926 1 86.38 190 SER A C 1
ATOM 1388 O O . SER A 1 190 ? -21.875 0.935 -5.48 1 86.38 190 SER A O 1
ATOM 1390 N N . LEU A 1 191 ? -21.391 -1.215 -5.543 1 88.69 191 LEU A N 1
ATOM 1391 C CA . LEU A 1 191 ? -22.344 -1.542 -4.5 1 88.69 191 LEU A CA 1
ATOM 1392 C C . LEU A 1 191 ? -21.969 -0.878 -3.18 1 88.69 191 LEU A C 1
ATOM 1394 O O . LEU A 1 191 ? -22.844 -0.396 -2.449 1 88.69 191 LEU A O 1
ATOM 1398 N N . THR A 1 192 ? -20.703 -0.869 -2.852 1 92.31 192 THR A N 1
ATOM 1399 C CA . THR A 1 192 ? -20.219 -0.241 -1.63 1 92.31 192 THR A CA 1
ATOM 1400 C C . THR A 1 192 ? -20.625 1.226 -1.569 1 92.31 192 THR A C 1
ATOM 1402 O O . THR A 1 192 ? -21.156 1.686 -0.551 1 92.31 192 THR A O 1
ATOM 1405 N N . GLY A 1 193 ? -20.406 1.894 -2.699 1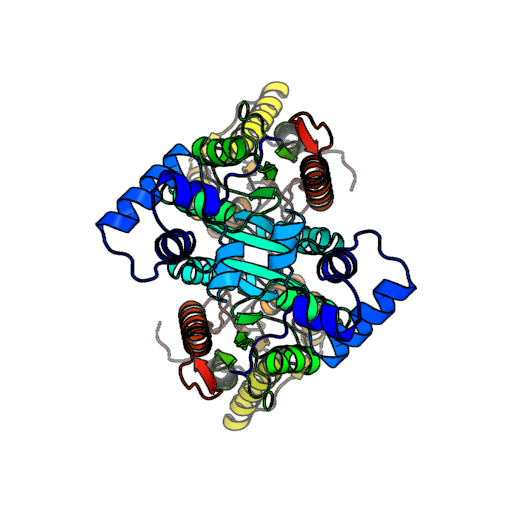 93.88 193 GLY A N 1
ATOM 1406 C CA . GLY A 1 193 ? -20.797 3.293 -2.76 1 93.88 193 GLY A CA 1
ATOM 1407 C C . GLY A 1 193 ? -22.297 3.5 -2.596 1 93.88 193 GLY A C 1
ATOM 1408 O O . GLY A 1 193 ? -22.719 4.383 -1.852 1 93.88 193 GLY A O 1
ATOM 1409 N N . ARG A 1 194 ? -23.062 2.664 -3.209 1 95.19 194 ARG A N 1
ATOM 1410 C CA . ARG A 1 194 ? -24.516 2.77 -3.148 1 95.19 194 ARG A CA 1
ATOM 1411 C C . ARG A 1 194 ? -25.031 2.43 -1.753 1 95.19 194 ARG A C 1
ATOM 1413 O O . ARG A 1 194 ? -25.922 3.107 -1.231 1 95.19 194 ARG A O 1
ATOM 1420 N N . ASP A 1 195 ? -24.453 1.436 -1.196 1 96.5 195 ASP A N 1
ATOM 1421 C CA . ASP A 1 195 ? -24.875 1.013 0.135 1 96.5 195 ASP A CA 1
ATOM 1422 C C . ASP A 1 195 ? -24.594 2.102 1.171 1 96.5 195 ASP A C 1
ATOM 1424 O O . ASP A 1 195 ? -25.453 2.389 2.018 1 96.5 195 ASP A O 1
ATOM 1428 N N . ARG A 1 196 ? -23.438 2.652 1.135 1 98.12 196 ARG A N 1
ATOM 1429 C CA . ARG A 1 196 ? -23.094 3.699 2.092 1 98.12 196 ARG A CA 1
ATOM 1430 C C . ARG A 1 196 ? -23.969 4.93 1.892 1 98.12 196 ARG A C 1
ATOM 1432 O O . ARG A 1 196 ? -24.406 5.555 2.861 1 98.12 196 ARG A O 1
ATOM 1439 N N . GLN A 1 197 ? -24.234 5.215 0.595 1 98.56 197 GLN A N 1
ATOM 1440 C CA . GLN A 1 197 ? -25.156 6.32 0.329 1 98.56 197 GLN A CA 1
ATOM 1441 C C . GLN A 1 197 ? -26.547 6.031 0.893 1 98.56 197 GLN A C 1
ATOM 1443 O O . GLN A 1 197 ? -27.172 6.914 1.476 1 98.56 197 GLN A O 1
ATOM 1448 N N . GLN A 1 198 ? -27 4.824 0.699 1 98.38 198 GLN A N 1
ATOM 1449 C CA . GLN A 1 198 ? -28.312 4.434 1.215 1 98.38 198 GLN A CA 1
ATOM 1450 C C . GLN A 1 198 ? -28.359 4.551 2.736 1 98.38 198 GLN A C 1
ATOM 1452 O O . GLN A 1 198 ? -29.359 5.004 3.299 1 98.38 198 GLN A O 1
ATOM 1457 N N . GLY A 1 199 ? -27.281 4.094 3.387 1 98.75 199 GLY A N 1
ATOM 1458 C CA . GLY A 1 199 ? -27.188 4.254 4.832 1 98.75 199 GLY A CA 1
ATOM 1459 C C . GLY A 1 199 ? -27.281 5.699 5.277 1 98.75 199 GLY A C 1
ATOM 1460 O O . GLY A 1 199 ? -27.969 6.012 6.25 1 98.75 199 GLY A O 1
ATOM 1461 N N . PHE A 1 200 ? -26.641 6.562 4.539 1 98.81 200 PHE A N 1
ATOM 1462 C CA . PHE A 1 200 ? -26.688 8 4.797 1 98.81 200 PHE A CA 1
ATOM 1463 C C . PHE A 1 200 ? -28.109 8.523 4.664 1 98.81 200 PHE A C 1
ATOM 1465 O O . PHE A 1 200 ? -28.625 9.195 5.566 1 98.81 200 PHE A O 1
ATOM 1472 N N . GLU A 1 201 ? -28.703 8.188 3.592 1 98.81 201 GLU A N 1
ATOM 1473 C CA . GLU A 1 201 ? -30.047 8.664 3.283 1 98.81 201 GLU A CA 1
ATOM 1474 C C . GLU A 1 201 ? -31.062 8.164 4.305 1 98.81 201 GLU A C 1
ATOM 1476 O O . GLU A 1 201 ? -31.969 8.898 4.707 1 98.81 201 GLU A O 1
ATOM 1481 N N . GLU A 1 202 ? -30.906 6.961 4.688 1 98.5 202 GLU A N 1
ATOM 1482 C CA . GLU A 1 202 ? -31.828 6.371 5.652 1 98.5 202 GLU A CA 1
ATOM 1483 C C . GLU A 1 202 ? -31.734 7.074 7.004 1 98.5 202 GLU A C 1
ATOM 1485 O O . GLU A 1 202 ? -32.75 7.363 7.637 1 98.5 202 GLU A O 1
ATOM 1490 N N . ALA A 1 203 ? -30.516 7.281 7.445 1 98.69 203 ALA A N 1
ATOM 1491 C CA . ALA A 1 203 ? -30.312 7.98 8.711 1 98.69 203 ALA A CA 1
ATOM 1492 C C . ALA A 1 203 ? -30.922 9.383 8.664 1 98.69 203 ALA A C 1
ATOM 1494 O O . ALA A 1 203 ? -31.594 9.805 9.609 1 98.69 203 ALA A O 1
ATOM 1495 N N . MET A 1 204 ? -30.703 10.086 7.566 1 98.81 204 MET A N 1
ATOM 1496 C CA . MET A 1 204 ? -31.266 11.43 7.395 1 98.81 204 MET A CA 1
ATOM 1497 C C . MET A 1 204 ? -32.781 11.398 7.426 1 98.81 204 MET A C 1
ATOM 1499 O O . MET A 1 204 ? -33.406 12.203 8.117 1 98.81 204 MET A O 1
ATOM 1503 N N . ALA A 1 205 ? -33.312 10.422 6.695 1 98.56 205 ALA A N 1
ATOM 1504 C CA . ALA A 1 205 ? -34.75 10.281 6.609 1 98.56 205 ALA A CA 1
ATOM 1505 C C . ALA A 1 205 ? -35.375 9.969 7.973 1 98.56 205 ALA A C 1
ATOM 1507 O O . ALA A 1 205 ? -36.375 10.555 8.352 1 98.56 205 ALA A O 1
ATOM 1508 N N . ASN A 1 206 ? -34.75 9.078 8.664 1 98.31 206 ASN A N 1
ATOM 1509 C CA . ASN A 1 206 ? -35.25 8.688 9.984 1 98.31 206 ASN A CA 1
ATOM 1510 C C . ASN A 1 206 ? -35.25 9.859 10.953 1 98.31 206 ASN A C 1
ATOM 1512 O O . ASN A 1 206 ? -36.094 9.914 11.867 1 98.31 206 ASN A O 1
ATOM 1516 N N . ALA A 1 207 ? -34.375 10.789 10.766 1 98.19 207 ALA A N 1
ATOM 1517 C CA . ALA A 1 207 ? -34.281 11.969 11.617 1 98.19 207 ALA A CA 1
ATOM 1518 C C . ALA A 1 207 ? -35.125 13.117 11.055 1 98.19 207 ALA A C 1
ATOM 1520 O O . ALA A 1 207 ? -35.094 14.227 11.586 1 98.19 207 ALA A O 1
ATOM 1521 N N . ASN A 1 208 ? -35.812 12.852 9.93 1 98.19 208 ASN A N 1
ATOM 1522 C CA . ASN A 1 208 ? -36.625 13.844 9.234 1 98.19 208 ASN A CA 1
ATOM 1523 C C . ASN A 1 208 ? -35.781 15.031 8.766 1 98.19 208 ASN A C 1
ATOM 1525 O O . ASN A 1 208 ? -36.188 16.188 8.898 1 98.19 208 ASN A O 1
ATOM 1529 N N . LEU A 1 209 ? -34.562 14.719 8.312 1 98.5 209 LEU A N 1
ATOM 1530 C CA . LEU A 1 209 ? -33.688 15.719 7.738 1 98.5 209 LEU A CA 1
ATOM 1531 C C . LEU A 1 209 ? -33.5 15.477 6.246 1 98.5 209 LEU A C 1
ATOM 1533 O O . LEU A 1 209 ? -33.562 14.336 5.781 1 98.5 209 LEU A O 1
ATOM 1537 N N . THR A 1 210 ? -33.281 16.531 5.512 1 98.31 210 THR A N 1
ATOM 1538 C CA . THR A 1 210 ? -32.938 16.469 4.098 1 98.31 210 THR A CA 1
ATOM 1539 C C . THR A 1 210 ? -31.438 16.625 3.896 1 98.31 210 THR A C 1
ATOM 1541 O O . THR A 1 210 ? -30.828 17.547 4.453 1 98.31 210 THR A O 1
ATOM 1544 N N . PRO A 1 211 ? -30.891 15.75 3.141 1 98.81 211 PRO A N 1
ATOM 1545 C CA . PRO A 1 211 ? -29.469 15.922 2.869 1 98.81 211 PRO A CA 1
ATOM 1546 C C . PRO A 1 211 ? -29.141 17.281 2.266 1 98.81 211 PRO A C 1
ATOM 1548 O O . PRO A 1 211 ? -29.875 17.766 1.39 1 98.81 211 PRO A O 1
ATOM 1551 N N . PHE A 1 212 ? -28.094 17.891 2.816 1 98.62 212 PHE A N 1
ATOM 1552 C CA . PHE A 1 212 ? -27.641 19.156 2.227 1 98.62 212 PHE A CA 1
ATOM 1553 C C . PHE A 1 212 ? -27.234 18.953 0.771 1 98.62 212 PHE A C 1
ATOM 1555 O O . PHE A 1 212 ? -27.547 19.781 -0.086 1 98.62 212 PHE A O 1
ATOM 1562 N N . ALA A 1 213 ? -26.484 17.891 0.511 1 98.44 213 ALA A N 1
ATOM 1563 C CA . ALA A 1 213 ? -26.047 17.484 -0.819 1 98.44 213 ALA A CA 1
ATOM 1564 C C . ALA A 1 213 ? -25.562 16.047 -0.819 1 98.44 213 ALA A C 1
ATOM 1566 O O . ALA A 1 213 ? -25.078 15.539 0.203 1 98.44 213 ALA A O 1
ATOM 1567 N N . ILE A 1 214 ? -25.781 15.359 -1.898 1 98.56 214 ILE A N 1
ATOM 1568 C CA . ILE A 1 214 ? -25.188 14.062 -2.18 1 98.56 214 ILE A CA 1
ATOM 1569 C C . ILE A 1 214 ? -24.438 14.117 -3.512 1 98.56 214 ILE A C 1
ATOM 1571 O O . ILE A 1 214 ? -25.047 14.281 -4.566 1 98.56 214 ILE A O 1
ATOM 1575 N N . ILE A 1 215 ? -23.125 14.023 -3.43 1 98.31 215 ILE A N 1
ATOM 1576 C CA . ILE A 1 215 ? -22.297 14.172 -4.625 1 98.31 215 ILE A CA 1
ATOM 1577 C C . ILE A 1 215 ? -21.359 12.977 -4.746 1 98.31 215 ILE A C 1
ATOM 1579 O O . ILE A 1 215 ? -20.766 12.547 -3.758 1 98.31 215 ILE A O 1
ATOM 1583 N N . ASP A 1 216 ? -21.188 12.453 -5.93 1 97.69 216 ASP A N 1
ATOM 1584 C CA . ASP A 1 216 ? -20.312 11.312 -6.188 1 97.69 216 ASP A CA 1
ATOM 1585 C C . ASP A 1 216 ? -18.844 11.734 -6.234 1 97.69 216 ASP A C 1
ATOM 1587 O O . ASP A 1 216 ? -18.422 12.438 -7.156 1 97.69 216 ASP A O 1
ATOM 1591 N N . GLY A 1 217 ? -18.109 11.297 -5.277 1 96.88 217 GLY A N 1
ATOM 1592 C CA . GLY A 1 217 ? -16.688 11.586 -5.238 1 96.88 217 GLY A CA 1
ATOM 1593 C C . GLY A 1 217 ? -15.859 10.586 -6.02 1 96.88 217 GLY A C 1
ATOM 1594 O O . GLY A 1 217 ? -14.648 10.773 -6.18 1 96.88 217 GLY A O 1
ATOM 1595 N N . MET A 1 218 ? -16.469 9.5 -6.438 1 94.38 218 MET A N 1
ATOM 1596 C CA . MET A 1 218 ? -15.914 8.508 -7.367 1 94.38 218 MET A CA 1
ATOM 1597 C C . MET A 1 218 ? -14.734 7.777 -6.746 1 94.38 218 MET A C 1
ATOM 1599 O O . MET A 1 218 ? -13.891 7.227 -7.461 1 94.38 218 MET A O 1
ATOM 1603 N N . TYR A 1 219 ? -14.562 7.898 -5.445 1 93.62 219 TYR A N 1
ATOM 1604 C CA . TYR A 1 219 ? -13.43 7.324 -4.738 1 93.62 219 TYR A CA 1
ATOM 1605 C C . TYR A 1 219 ? -12.117 7.918 -5.238 1 93.62 219 TYR A C 1
ATOM 1607 O O . TYR A 1 219 ? -11.07 7.262 -5.188 1 93.62 219 TYR A O 1
ATOM 1615 N N . LYS A 1 220 ? -12.195 9.102 -5.754 1 95 220 LYS A N 1
ATOM 1616 C CA . LYS A 1 220 ? -11.031 9.812 -6.27 1 95 220 LYS A CA 1
ATOM 1617 C C . LYS A 1 220 ? -10.719 11.047 -5.418 1 95 220 LYS A C 1
ATOM 1619 O O . LYS A 1 220 ? -11.586 11.898 -5.207 1 95 220 LYS A O 1
ATOM 1624 N N . ARG A 1 221 ? -9.508 11.195 -5.023 1 96.56 221 ARG A N 1
ATOM 1625 C CA . ARG A 1 221 ? -9.102 12.281 -4.137 1 96.56 221 ARG A CA 1
ATOM 1626 C C . ARG A 1 221 ? -9.359 13.633 -4.781 1 96.56 221 ARG A C 1
ATOM 1628 O O . ARG A 1 221 ? -9.875 14.547 -4.129 1 96.56 221 ARG A O 1
ATOM 1635 N N . ASP A 1 222 ? -8.984 13.766 -6.09 1 97.06 222 ASP A N 1
ATOM 1636 C CA . ASP A 1 222 ? -9.102 15.055 -6.77 1 97.06 222 ASP A CA 1
ATOM 1637 C C . ASP A 1 222 ? -10.57 15.453 -6.93 1 97.06 222 ASP A C 1
ATOM 1639 O O . ASP A 1 222 ? -10.922 16.625 -6.75 1 97.06 222 ASP A O 1
ATOM 1643 N N . VAL A 1 223 ? -11.383 14.492 -7.172 1 97.94 223 VAL A N 1
ATOM 1644 C CA . VAL A 1 223 ? -12.812 14.742 -7.32 1 97.94 223 VAL A CA 1
ATOM 1645 C C . VAL A 1 223 ? -13.414 15.133 -5.973 1 97.94 223 VAL A C 1
ATOM 1647 O O . VAL A 1 223 ? -14.188 16.094 -5.879 1 97.94 223 VAL A O 1
ATOM 1650 N N . ALA A 1 224 ? -13.016 14.453 -4.934 1 98.5 224 ALA A N 1
ATOM 1651 C CA . ALA A 1 224 ? -13.523 14.727 -3.592 1 98.5 224 ALA A CA 1
ATOM 1652 C C . ALA A 1 224 ? -13.094 16.109 -3.121 1 98.5 224 ALA A C 1
ATOM 1654 O O . ALA A 1 224 ? -13.891 16.844 -2.518 1 98.5 224 ALA A O 1
ATOM 1655 N N . ALA A 1 225 ? -11.859 16.484 -3.42 1 98.56 225 ALA A N 1
ATOM 1656 C CA . ALA A 1 225 ? -11.367 17.812 -3.064 1 98.56 225 ALA A CA 1
ATOM 1657 C C . ALA A 1 225 ? -12.141 18.906 -3.795 1 98.56 225 ALA A C 1
ATOM 1659 O O . ALA A 1 225 ? -12.539 19.906 -3.189 1 98.56 225 ALA A O 1
ATOM 1660 N N . ALA A 1 226 ? -12.336 18.672 -5.039 1 98.5 226 ALA A N 1
ATOM 1661 C CA . ALA A 1 226 ? -13.094 19.641 -5.836 1 98.5 226 ALA A CA 1
ATOM 1662 C C . ALA A 1 226 ? -14.531 19.766 -5.328 1 98.5 226 ALA A C 1
ATOM 1664 O O . ALA A 1 226 ? -15.086 20.859 -5.297 1 98.5 226 ALA A O 1
ATOM 1665 N N . THR A 1 227 ? -15.086 18.656 -4.969 1 98.44 227 THR A N 1
ATOM 1666 C CA . THR A 1 227 ? -16.438 18.625 -4.43 1 98.44 227 THR A CA 1
ATOM 1667 C C . THR A 1 227 ? -16.516 19.422 -3.125 1 98.44 227 THR A C 1
ATOM 1669 O O . THR A 1 227 ? -17.438 20.203 -2.922 1 98.44 227 THR A O 1
ATOM 1672 N N . ALA A 1 228 ? -15.578 19.219 -2.262 1 98.62 228 ALA A N 1
ATOM 1673 C CA . ALA A 1 228 ? -15.516 19.953 -1.005 1 98.62 228 ALA A CA 1
ATOM 1674 C C . ALA A 1 228 ? -15.414 21.453 -1.258 1 98.62 228 ALA A C 1
ATOM 1676 O O . ALA A 1 228 ? -16.078 22.25 -0.589 1 98.62 228 ALA A O 1
ATOM 1677 N N . ARG A 1 229 ? -14.57 21.781 -2.193 1 98.31 229 ARG A N 1
ATOM 1678 C CA . ARG A 1 229 ? -14.406 23.188 -2.553 1 98.31 229 ARG A CA 1
ATOM 1679 C C . ARG A 1 229 ? -15.734 23.797 -2.992 1 98.31 229 ARG A C 1
ATOM 1681 O O . ARG A 1 229 ? -16.094 24.891 -2.559 1 98.31 229 ARG A O 1
ATOM 1688 N N . GLU A 1 230 ? -16.422 23.078 -3.799 1 97.94 230 GLU A N 1
ATOM 1689 C CA . GLU A 1 230 ? -17.719 23.531 -4.293 1 97.94 230 GLU A CA 1
ATOM 1690 C C . GLU A 1 230 ? -18.719 23.703 -3.152 1 97.94 230 GLU A C 1
ATOM 1692 O O . GLU A 1 230 ? -19.406 24.719 -3.068 1 97.94 230 GLU A O 1
ATOM 1697 N N . LEU A 1 231 ? -18.812 22.75 -2.268 1 98.06 231 LEU A N 1
ATOM 1698 C CA . LEU A 1 231 ? -19.734 22.766 -1.146 1 98.06 231 LEU A CA 1
ATOM 1699 C C . LEU A 1 231 ? -19.453 23.938 -0.217 1 98.06 231 LEU A C 1
ATOM 1701 O O . LEU A 1 231 ? -20.391 24.562 0.29 1 98.06 231 LEU A O 1
ATOM 1705 N N . MET A 1 232 ? -18.203 24.281 -0.035 1 98 232 MET A N 1
ATOM 1706 C CA . MET A 1 232 ? -17.812 25.25 0.989 1 98 232 MET A CA 1
ATOM 1707 C C . MET A 1 232 ? -17.812 26.656 0.427 1 98 232 MET A C 1
ATOM 1709 O O . MET A 1 232 ? -17.719 27.641 1.182 1 98 232 MET A O 1
ATOM 1713 N N . THR A 1 233 ? -17.828 26.781 -0.87 1 96.69 233 THR A N 1
ATOM 1714 C CA . THR A 1 233 ? -17.828 28.094 -1.502 1 96.69 233 THR A CA 1
ATOM 1715 C C . THR A 1 233 ? -19.25 28.625 -1.64 1 96.69 233 THR A C 1
ATOM 1717 O O . THR A 1 233 ? -19.438 29.828 -1.88 1 96.69 233 THR A O 1
ATOM 1720 N N . GLY A 1 234 ? -20.203 27.828 -1.477 1 91.88 234 GLY A N 1
ATOM 1721 C CA . GLY A 1 234 ? -21.594 28.25 -1.602 1 91.88 234 GLY A CA 1
ATOM 1722 C C . GLY A 1 234 ? -22.016 29.234 -0.527 1 91.88 234 GLY A C 1
ATOM 1723 O O . GLY A 1 234 ? -21.312 29.406 0.478 1 91.88 234 GLY A O 1
ATOM 1724 N N . GLU A 1 235 ? -23.109 29.969 -0.817 1 93 235 GLU A N 1
ATOM 1725 C CA . GLU A 1 235 ? -23.672 30.906 0.151 1 93 235 GLU A CA 1
ATOM 1726 C C . GLU A 1 235 ? -24.016 30.203 1.462 1 93 235 GLU A C 1
ATOM 1728 O O . GLU A 1 235 ? -23.781 30.75 2.543 1 93 235 GLU A O 1
ATOM 1733 N N . THR A 1 236 ? -24.578 29.094 1.25 1 96.06 236 THR A N 1
ATOM 1734 C CA . THR A 1 236 ? -24.812 28.188 2.369 1 96.06 236 THR A CA 1
ATOM 1735 C C . THR A 1 236 ? -23.828 27 2.309 1 96.06 236 THR A C 1
ATOM 1737 O O . THR A 1 236 ? -23.562 26.484 1.229 1 96.06 236 THR A O 1
ATOM 1740 N N . ARG A 1 237 ? -23.328 26.688 3.52 1 97.88 237 ARG A N 1
ATOM 1741 C CA . ARG A 1 237 ? -22.344 25.609 3.6 1 97.88 237 ARG A CA 1
ATOM 1742 C C . ARG A 1 237 ? -22.828 24.484 4.504 1 97.88 237 ARG A C 1
ATOM 1744 O O . ARG A 1 237 ? -23.625 24.719 5.422 1 97.88 237 ARG A O 1
ATOM 1751 N N . PRO A 1 238 ? -22.391 23.312 4.195 1 98.69 238 PRO A N 1
ATOM 1752 C CA . PRO A 1 238 ? -22.672 22.266 5.18 1 98.69 238 PRO A CA 1
ATOM 1753 C C . PRO A 1 238 ? -21.938 22.484 6.504 1 98.69 238 PRO A C 1
ATOM 1755 O O . PRO A 1 238 ? -20.891 23.125 6.535 1 98.69 238 PRO A O 1
ATOM 1758 N N . ASP A 1 239 ? -22.547 22 7.492 1 98.44 239 ASP A N 1
ATOM 1759 C CA . ASP A 1 239 ? -21.859 22.031 8.789 1 98.44 239 ASP A CA 1
ATOM 1760 C C . ASP A 1 239 ? -21.266 20.672 9.133 1 98.44 239 ASP A C 1
ATOM 1762 O O . ASP A 1 239 ? -20.531 20.547 10.117 1 98.44 239 ASP A O 1
ATOM 1766 N N . ALA A 1 240 ? -21.562 19.656 8.289 1 98.75 240 ALA A N 1
ATOM 1767 C CA . ALA A 1 240 ? -20.938 18.344 8.406 1 98.75 240 ALA A CA 1
ATOM 1768 C C . ALA A 1 240 ? -20.906 17.625 7.062 1 98.75 240 ALA A C 1
ATOM 1770 O O . ALA A 1 240 ? -21.766 17.844 6.211 1 98.75 240 ALA A O 1
ATOM 1771 N N . ILE A 1 241 ? -19.922 16.812 6.848 1 98.94 241 ILE A N 1
ATOM 1772 C CA . ILE A 1 241 ? -19.797 16.016 5.637 1 98.94 241 ILE A CA 1
ATOM 1773 C C . ILE A 1 241 ? -19.438 14.57 6 1 98.94 241 ILE A C 1
ATOM 1775 O O . ILE A 1 241 ? -18.453 14.328 6.703 1 98.94 241 ILE A O 1
ATOM 1779 N N . PHE A 1 242 ? -20.266 13.617 5.637 1 98.94 242 PHE A N 1
ATOM 1780 C CA . PHE A 1 242 ? -19.891 12.211 5.625 1 98.94 242 PHE A CA 1
ATOM 1781 C C . PHE A 1 242 ? -19.234 11.836 4.305 1 98.94 242 PHE A C 1
ATOM 1783 O O . PHE A 1 242 ? -19.859 11.945 3.242 1 98.94 242 PHE A O 1
ATOM 1790 N N . VAL A 1 243 ? -17.969 11.406 4.332 1 98.94 243 VAL A N 1
ATOM 1791 C CA . VAL A 1 243 ? -17.219 11.07 3.127 1 98.94 243 VAL A CA 1
ATOM 1792 C C . VAL A 1 243 ? -17.125 9.555 2.975 1 98.94 243 VAL A C 1
ATOM 1794 O O . VAL A 1 243 ? -16.844 8.844 3.941 1 98.94 243 VAL A O 1
ATOM 1797 N N . GLY A 1 244 ? -17.219 9.094 1.807 1 98.25 244 GLY A N 1
ATOM 1798 C CA . GLY A 1 244 ? -17.438 7.691 1.486 1 98.25 244 GLY A CA 1
ATOM 1799 C C . GLY A 1 244 ? -16.281 6.805 1.884 1 98.25 244 GLY A C 1
ATOM 1800 O O . GLY A 1 244 ? -16.438 5.594 2.037 1 98.25 244 GLY A O 1
ATOM 1801 N N . ASN A 1 245 ? -15.07 7.348 2 1 97.88 245 ASN A N 1
ATOM 1802 C CA . ASN A 1 245 ? -13.922 6.617 2.537 1 97.88 245 ASN A CA 1
ATOM 1803 C C . ASN A 1 245 ? -12.82 7.566 3 1 97.88 245 ASN A C 1
ATOM 1805 O O . ASN A 1 245 ? -12.867 8.766 2.715 1 97.88 245 ASN A O 1
ATOM 1809 N N . ASP A 1 246 ? -11.922 7.031 3.74 1 98.38 246 ASP A N 1
ATOM 1810 C CA . ASP A 1 246 ? -10.844 7.828 4.316 1 98.38 246 ASP A CA 1
ATOM 1811 C C . ASP A 1 246 ? -9.984 8.461 3.225 1 98.38 246 ASP A C 1
ATOM 1813 O O . ASP A 1 246 ? -9.562 9.609 3.346 1 98.38 246 ASP A O 1
ATOM 1817 N N . HIS A 1 247 ? -9.75 7.695 2.168 1 97.19 247 HIS A N 1
ATOM 1818 C CA . HIS A 1 247 ? -8.938 8.148 1.046 1 97.19 247 HIS A CA 1
ATOM 1819 C C . HIS A 1 247 ? -9.438 9.492 0.515 1 97.19 247 HIS A C 1
ATOM 1821 O O . HIS A 1 247 ? -8.641 10.398 0.272 1 97.19 247 HIS A O 1
ATOM 1827 N N . MET A 1 248 ? -10.688 9.633 0.318 1 98.25 248 MET A N 1
ATOM 1828 C CA . MET A 1 248 ? -11.312 10.883 -0.112 1 98.25 248 MET A CA 1
ATOM 1829 C C . MET A 1 248 ? -11.375 11.891 1.033 1 98.25 248 MET A C 1
ATOM 1831 O O . MET A 1 248 ? -11.172 13.086 0.826 1 98.25 248 MET A O 1
ATOM 1835 N N . ALA A 1 249 ? -11.625 11.383 2.238 1 98.88 249 ALA A N 1
ATOM 1836 C CA . ALA A 1 249 ? -11.812 12.258 3.393 1 98.88 249 ALA A CA 1
ATOM 1837 C C . ALA A 1 249 ? -10.555 13.086 3.658 1 98.88 249 ALA A C 1
ATOM 1839 O O . ALA A 1 249 ? -10.641 14.258 4.02 1 98.88 249 ALA A O 1
ATOM 1840 N N . PHE A 1 250 ? -9.383 12.469 3.463 1 98.62 250 PHE A N 1
ATOM 1841 C CA . PHE A 1 250 ? -8.141 13.203 3.654 1 98.62 250 PHE A CA 1
ATOM 1842 C C . PHE A 1 250 ? -8.047 14.383 2.695 1 98.62 250 PHE A C 1
ATOM 1844 O O . PHE A 1 250 ? -7.656 15.477 3.092 1 98.62 250 PHE A O 1
ATOM 1851 N N . ALA A 1 251 ? -8.438 14.164 1.466 1 98.69 251 ALA A N 1
ATOM 1852 C CA . ALA A 1 251 ? -8.422 15.227 0.465 1 98.69 251 ALA A CA 1
ATOM 1853 C C . ALA A 1 251 ? -9.43 16.312 0.807 1 98.69 251 ALA A C 1
ATOM 1855 O O . ALA A 1 251 ? -9.141 17.5 0.652 1 98.69 251 ALA A O 1
ATOM 1856 N N . VAL A 1 252 ? -10.547 15.883 1.251 1 98.88 252 VAL A N 1
ATOM 1857 C CA . VAL A 1 252 ? -11.609 16.812 1.637 1 98.88 252 VAL A CA 1
ATOM 1858 C C . VAL A 1 252 ? -11.133 17.672 2.799 1 98.88 252 VAL A C 1
ATOM 1860 O O . VAL A 1 252 ? -11.289 18.906 2.77 1 98.88 252 VAL A O 1
ATOM 1863 N N . MET A 1 253 ? -10.555 17.078 3.814 1 98.88 253 MET A N 1
ATOM 1864 C CA . MET A 1 253 ? -10.055 17.797 4.977 1 98.88 253 MET A CA 1
ATOM 1865 C C . MET A 1 253 ? -8.977 18.797 4.574 1 98.88 253 MET A C 1
ATOM 1867 O O . MET A 1 253 ? -9 19.953 5.004 1 98.88 253 MET A O 1
ATOM 1871 N N . ASP A 1 254 ? -8.062 18.344 3.742 1 98.62 254 ASP A N 1
ATOM 1872 C CA . ASP A 1 254 ? -6.988 19.219 3.281 1 98.62 254 ASP A CA 1
ATOM 1873 C C . ASP A 1 254 ? -7.555 20.438 2.543 1 98.62 254 ASP A C 1
ATOM 1875 O O . ASP A 1 254 ? -7.145 21.562 2.793 1 98.62 254 ASP A O 1
ATOM 1879 N N . GLU A 1 255 ? -8.484 20.141 1.637 1 98.69 255 GLU A N 1
ATOM 1880 C CA . GLU A 1 255 ? -9.086 21.219 0.841 1 98.69 255 GLU A CA 1
ATOM 1881 C C . GLU A 1 255 ? -9.797 22.234 1.729 1 98.69 255 GLU A C 1
ATOM 1883 O O . GLU A 1 255 ? -9.617 23.438 1.564 1 98.69 255 GLU A O 1
ATOM 1888 N N . ILE A 1 256 ? -10.531 21.766 2.676 1 98.69 256 ILE 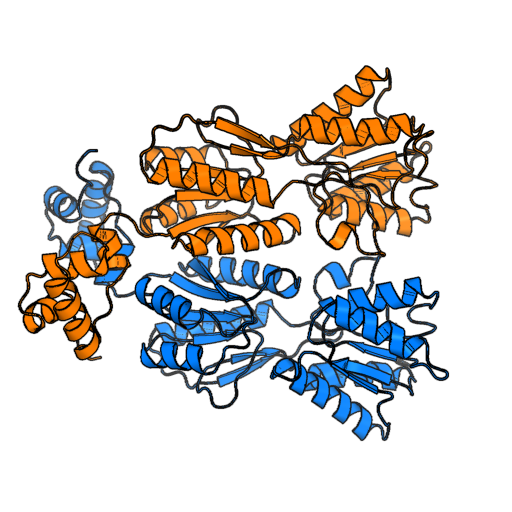A N 1
ATOM 1889 C CA . ILE A 1 256 ? -11.328 22.625 3.559 1 98.69 256 ILE A CA 1
ATOM 1890 C C . ILE A 1 256 ? -10.398 23.469 4.422 1 98.69 256 ILE A C 1
ATOM 1892 O O . ILE A 1 256 ? -10.625 24.672 4.582 1 98.69 256 ILE A O 1
ATOM 1896 N N . ARG A 1 257 ? -9.344 22.875 4.914 1 98.25 257 ARG A N 1
ATOM 1897 C CA . ARG A 1 257 ? -8.375 23.609 5.727 1 98.25 257 ARG A CA 1
ATOM 1898 C C . ARG A 1 257 ? -7.648 24.656 4.895 1 98.25 257 ARG A C 1
ATOM 1900 O O . ARG A 1 257 ? -7.406 25.766 5.363 1 98.25 257 ARG A O 1
ATOM 1907 N N . GLN A 1 258 ? -7.355 24.281 3.674 1 97.62 258 GLN A N 1
ATOM 1908 C CA . GLN A 1 258 ? -6.684 25.234 2.783 1 97.62 258 GLN A CA 1
ATOM 1909 C C . GLN A 1 258 ? -7.566 26.438 2.496 1 97.62 258 GLN A C 1
ATOM 1911 O O . GLN A 1 258 ? -7.066 27.531 2.258 1 97.62 258 GLN A O 1
ATOM 1916 N N . MET A 1 259 ? -8.836 26.25 2.561 1 98 259 MET A N 1
ATOM 1917 C CA . MET A 1 259 ? -9.797 27.328 2.318 1 98 259 MET A CA 1
ATOM 1918 C C . MET A 1 259 ? -9.953 28.203 3.555 1 98 259 MET A C 1
ATOM 1920 O O . MET A 1 259 ? -10.641 29.219 3.51 1 98 259 MET A O 1
ATOM 1924 N N . GLY A 1 260 ? -9.398 27.781 4.688 1 97.62 260 GLY A N 1
ATOM 1925 C CA . GLY A 1 260 ? -9.383 28.594 5.891 1 97.62 260 GLY A CA 1
ATOM 1926 C C . GLY A 1 260 ? -10.445 28.188 6.895 1 97.62 260 GLY A C 1
ATOM 1927 O O . GLY A 1 260 ? -10.656 28.891 7.895 1 97.62 260 GLY A O 1
ATOM 1928 N N . PHE A 1 261 ? -11.102 27.031 6.629 1 98.19 261 PHE A N 1
ATOM 1929 C CA . PHE A 1 261 ? -12.141 26.578 7.547 1 98.19 261 PHE A CA 1
ATOM 1930 C C . PHE A 1 261 ? -11.562 25.625 8.578 1 98.19 261 PHE A C 1
ATOM 1932 O O . PHE A 1 261 ? -10.578 24.922 8.312 1 98.19 261 PHE A O 1
ATOM 1939 N N . SER A 1 262 ? -12.18 25.578 9.719 1 97.75 262 SER A N 1
ATOM 1940 C CA . SER A 1 262 ? -11.758 24.703 10.805 1 97.75 262 SER A CA 1
ATOM 1941 C C . SER A 1 262 ? -12.578 23.422 10.836 1 97.75 262 SER A C 1
ATOM 1943 O O . SER A 1 262 ? -13.781 23.438 10.57 1 97.75 262 SER A O 1
ATOM 1945 N N . ILE A 1 263 ? -11.961 22.391 11.133 1 98.44 263 ILE A N 1
ATOM 1946 C CA . ILE A 1 263 ? -12.57 21.094 11.367 1 98.44 263 ILE A CA 1
ATOM 1947 C C . ILE A 1 263 ? -12.352 20.672 12.82 1 98.44 263 ILE A C 1
ATOM 1949 O O . ILE A 1 263 ? -11.211 20.578 13.281 1 98.44 263 ILE A O 1
ATOM 1953 N N . PRO A 1 264 ? -13.336 20.469 13.562 1 97.88 264 PRO A N 1
ATOM 1954 C CA . PRO A 1 264 ? -14.734 20.25 13.172 1 97.88 264 PRO A CA 1
ATOM 1955 C C . PRO A 1 264 ? -15.602 21.484 13.336 1 97.88 264 PRO A C 1
ATOM 1957 O O . PRO A 1 264 ? -16.812 21.438 13.086 1 97.88 264 PRO A O 1
ATOM 1960 N N . ASP A 1 265 ? -15.062 22.547 13.75 1 97.44 265 ASP A N 1
ATOM 1961 C CA . ASP A 1 265 ? -15.859 23.672 14.242 1 97.44 265 ASP A CA 1
ATOM 1962 C C . ASP A 1 265 ? -16.719 24.266 13.133 1 97.44 265 ASP A C 1
ATOM 1964 O O . ASP A 1 265 ? -17.891 24.578 13.344 1 97.44 265 ASP A O 1
ATOM 1968 N N . ASP A 1 266 ? -16.125 24.484 11.984 1 97.56 266 ASP A N 1
ATOM 1969 C CA . ASP A 1 266 ? -16.891 25 10.859 1 97.56 266 ASP A CA 1
ATOM 1970 C C . ASP A 1 266 ? -17.641 23.875 10.133 1 97.56 266 ASP A C 1
ATOM 1972 O O . ASP A 1 266 ? -18.766 24.078 9.672 1 97.56 266 ASP A O 1
ATOM 1976 N N . VAL A 1 267 ? -16.969 22.797 9.992 1 98.56 267 VAL A N 1
ATOM 1977 C CA . VAL A 1 267 ? -17.547 21.641 9.312 1 98.56 267 VAL A CA 1
ATOM 1978 C C . VAL A 1 267 ? -16.969 20.344 9.875 1 98.56 267 VAL A C 1
ATOM 1980 O O . VAL A 1 267 ? -15.742 20.156 9.867 1 98.56 267 VAL A O 1
ATOM 1983 N N . ALA A 1 268 ? -17.797 19.469 10.398 1 98.81 268 ALA A N 1
ATOM 1984 C CA . ALA A 1 268 ? -17.359 18.172 10.898 1 98.81 268 ALA A CA 1
ATOM 1985 C C . ALA A 1 268 ? -17.203 17.156 9.758 1 98.81 268 ALA A C 1
ATOM 1987 O O . ALA A 1 268 ? -17.953 17.219 8.773 1 98.81 268 ALA A O 1
ATOM 1988 N N . ILE A 1 269 ? -16.234 16.281 9.859 1 98.94 269 ILE A N 1
ATOM 1989 C CA . ILE A 1 269 ? -15.984 15.305 8.812 1 98.94 269 ILE A CA 1
ATOM 1990 C C . ILE A 1 269 ? -15.93 13.906 9.422 1 98.94 269 ILE A C 1
ATOM 1992 O O . ILE A 1 269 ? -15.273 13.688 10.438 1 98.94 269 ILE A O 1
ATOM 1996 N N . ILE A 1 270 ? -16.641 12.977 8.914 1 98.94 270 ILE A N 1
ATOM 1997 C CA . ILE A 1 270 ? -16.547 11.555 9.227 1 98.94 270 ILE A CA 1
ATOM 1998 C C . ILE A 1 270 ? -16.203 10.766 7.965 1 98.94 270 ILE A C 1
ATOM 2000 O O . ILE A 1 270 ? -16.781 11.023 6.898 1 98.94 270 ILE A O 1
ATOM 2004 N N . GLY A 1 271 ? -15.25 9.898 8.07 1 98.81 271 GLY A N 1
ATOM 2005 C CA . GLY A 1 271 ? -14.883 9.039 6.957 1 98.81 271 GLY A CA 1
ATOM 2006 C C . GLY A 1 271 ? -15.32 7.602 7.137 1 98.81 271 GLY A C 1
ATOM 2007 O O . GLY A 1 271 ? -16.281 7.328 7.863 1 98.81 271 GLY A O 1
ATOM 2008 N N . TYR A 1 272 ? -14.695 6.699 6.402 1 98.69 272 TYR A N 1
ATOM 2009 C CA . TYR A 1 272 ? -14.977 5.266 6.422 1 98.69 272 TYR A CA 1
ATOM 2010 C C . TYR A 1 272 ? -13.734 4.465 6.043 1 98.69 272 TYR A C 1
ATOM 2012 O O . TYR A 1 272 ? -13.117 4.719 5.004 1 98.69 272 TYR A O 1
ATOM 2020 N N . ASP A 1 273 ? -13.359 3.449 6.879 1 98.12 273 ASP A N 1
ATOM 2021 C CA . ASP A 1 273 ? -12.281 2.492 6.668 1 98.12 273 ASP A CA 1
ATOM 2022 C C . ASP A 1 273 ? -11.406 2.359 7.914 1 98.12 273 ASP A C 1
ATOM 2024 O O . ASP A 1 273 ? -11.086 1.247 8.336 1 98.12 273 ASP A O 1
ATOM 2028 N N . ASP A 1 274 ? -10.961 3.521 8.453 1 98.38 274 ASP A N 1
ATOM 2029 C CA . ASP A 1 274 ? -10.039 3.627 9.578 1 98.38 274 ASP A CA 1
ATOM 2030 C C . ASP A 1 274 ? -8.656 3.104 9.211 1 98.38 274 ASP A C 1
ATOM 2032 O O . ASP A 1 274 ? -8.109 2.234 9.891 1 98.38 274 ASP A O 1
ATOM 2036 N N . VAL A 1 275 ? -8.148 3.592 8.102 1 97.06 275 VAL A N 1
ATOM 2037 C CA . VAL A 1 275 ? -6.77 3.289 7.738 1 97.06 275 VAL A CA 1
ATOM 2038 C C . VAL A 1 275 ? -5.816 3.955 8.727 1 97.06 275 VAL A C 1
ATOM 2040 O O . VAL A 1 275 ? -6.191 4.91 9.414 1 97.06 275 VAL A O 1
ATOM 2043 N N . PRO A 1 276 ? -4.609 3.541 8.82 1 94.81 276 PRO A N 1
ATOM 2044 C CA . PRO A 1 276 ? -3.699 4.055 9.844 1 94.81 276 PRO A CA 1
ATOM 2045 C C . PRO A 1 276 ? -3.57 5.578 9.812 1 94.81 276 PRO A C 1
ATOM 2047 O O . PRO A 1 276 ? -3.561 6.223 10.859 1 94.81 276 PRO A O 1
ATOM 2050 N N . LEU A 1 277 ? -3.559 6.137 8.672 1 96.25 277 LEU A N 1
ATOM 2051 C CA . LEU A 1 277 ? -3.416 7.574 8.461 1 96.25 277 LEU A CA 1
ATOM 2052 C C . LEU A 1 277 ? -4.523 8.344 9.172 1 96.25 277 LEU A C 1
ATOM 2054 O O . LEU A 1 277 ? -4.332 9.492 9.57 1 96.25 277 LEU A O 1
ATOM 2058 N N . ALA A 1 278 ? -5.656 7.699 9.359 1 98.25 278 ALA A N 1
ATOM 2059 C CA . ALA A 1 278 ? -6.816 8.352 9.969 1 98.25 278 ALA A CA 1
ATOM 2060 C C . ALA A 1 278 ? -6.516 8.789 11.398 1 98.25 278 ALA A C 1
ATOM 2062 O O . ALA A 1 278 ? -7.027 9.805 11.859 1 98.25 278 ALA A O 1
ATOM 2063 N N . SER A 1 279 ? -5.598 8.031 12.086 1 97.88 279 SER A N 1
ATOM 2064 C CA . SER A 1 279 ? -5.316 8.305 13.492 1 97.88 279 SER A CA 1
ATOM 2065 C C . SER A 1 279 ? -4.145 9.273 13.648 1 97.88 279 SER A C 1
ATOM 2067 O O . SER A 1 279 ? -3.855 9.734 14.75 1 97.88 279 SER A O 1
ATOM 2069 N N . TRP A 1 280 ? -3.439 9.539 12.57 1 97.56 280 TRP A N 1
ATOM 2070 C CA . TRP A 1 280 ? -2.311 10.461 12.664 1 97.56 280 TRP A CA 1
ATOM 2071 C C . TRP A 1 280 ? -2.781 11.859 13.023 1 97.56 280 TRP A C 1
ATOM 2073 O O . TRP A 1 280 ? -3.848 12.297 12.594 1 97.56 280 TRP A O 1
ATOM 2083 N N . PRO A 1 281 ? -2.006 12.633 13.727 1 97.12 281 PRO A N 1
ATOM 2084 C CA . PRO A 1 281 ? -2.408 13.961 14.203 1 97.12 281 PRO A CA 1
ATOM 2085 C C . PRO A 1 281 ? -2.801 14.906 13.07 1 97.12 281 PRO A C 1
ATOM 2087 O O . PRO A 1 281 ? -3.691 15.742 13.242 1 97.12 281 PRO A O 1
ATOM 2090 N N . ALA A 1 282 ? -2.223 14.773 11.938 1 96.81 282 ALA A N 1
ATOM 2091 C CA . ALA A 1 282 ? -2.506 15.656 10.812 1 96.81 282 ALA A CA 1
ATOM 2092 C C . ALA A 1 282 ? -3.971 15.555 10.391 1 96.81 282 ALA A C 1
ATOM 2094 O O . ALA A 1 282 ? -4.547 16.531 9.898 1 96.81 282 ALA A O 1
ATOM 2095 N N . TYR A 1 283 ? -4.582 14.422 10.648 1 98.19 283 TYR A N 1
ATOM 2096 C CA . TYR A 1 283 ? -5.949 14.25 10.172 1 98.19 283 TYR A CA 1
ATOM 2097 C C . TYR A 1 283 ? -6.906 14 11.328 1 98.19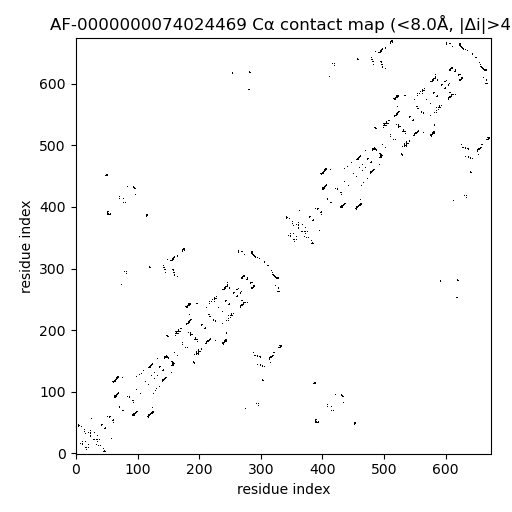 283 TYR A C 1
ATOM 2099 O O . TYR A 1 283 ? -7.98 14.609 11.398 1 98.19 283 TYR A O 1
ATOM 2107 N N . ASP A 1 284 ? -6.41 13.047 12.305 1 98.44 284 ASP A N 1
ATOM 2108 C CA . ASP A 1 284 ? -7.258 12.781 13.461 1 98.44 284 ASP A CA 1
ATOM 2109 C C . ASP A 1 284 ? -8.719 12.609 13.047 1 98.44 284 ASP A C 1
ATOM 2111 O O . ASP A 1 284 ? -9.609 13.273 13.586 1 98.44 284 ASP A O 1
ATOM 2115 N N . LEU A 1 285 ? -8.961 11.727 12.102 1 98.81 285 LEU A N 1
ATOM 2116 C CA . LEU A 1 285 ? -10.219 11.57 11.383 1 98.81 285 LEU A CA 1
ATOM 2117 C C . LEU A 1 285 ? -11.156 10.617 12.117 1 98.81 285 LEU A C 1
ATOM 2119 O O . LEU A 1 285 ? -10.805 9.469 12.375 1 98.81 285 LEU A O 1
ATOM 2123 N N . THR A 1 286 ? -12.336 11.086 12.531 1 98.88 286 THR A N 1
ATOM 2124 C CA . THR A 1 286 ? -13.422 10.188 12.922 1 98.88 286 THR A CA 1
ATOM 2125 C C . THR A 1 286 ? -13.883 9.352 11.734 1 98.88 286 THR A C 1
ATOM 2127 O O . THR A 1 286 ? -14.109 9.883 10.641 1 98.88 286 THR A O 1
ATOM 2130 N N . THR A 1 287 ? -13.961 8.086 11.898 1 98.81 287 THR A N 1
ATOM 2131 C CA . THR A 1 287 ? -14.234 7.207 10.766 1 98.81 287 THR A CA 1
ATOM 2132 C C . THR A 1 287 ? -14.852 5.891 11.234 1 98.81 287 THR A C 1
ATOM 2134 O O . THR A 1 287 ? -14.719 5.52 12.406 1 98.81 287 THR A O 1
ATOM 2137 N N . VAL A 1 288 ? -15.594 5.297 10.375 1 98.81 288 VAL A N 1
ATOM 2138 C CA . VAL A 1 288 ? -16.078 3.941 10.633 1 98.81 288 VAL A CA 1
ATOM 2139 C C . VAL A 1 288 ? -14.969 2.936 10.32 1 98.81 288 VAL A C 1
ATOM 2141 O O . VAL A 1 288 ? -14.391 2.959 9.227 1 98.81 288 VAL A O 1
ATOM 2144 N N . ARG A 1 289 ? -14.672 2.092 11.297 1 98.44 289 ARG A N 1
ATOM 2145 C CA . ARG A 1 289 ? -13.625 1.09 11.094 1 98.44 289 ARG A CA 1
ATOM 2146 C C . ARG A 1 289 ? -14.164 -0.111 10.32 1 98.44 289 ARG A C 1
ATOM 2148 O O . ARG A 1 289 ? -15.156 -0.722 10.727 1 98.44 289 ARG A O 1
ATOM 2155 N N . GLN A 1 290 ? -13.555 -0.389 9.125 1 97.75 290 GLN A N 1
ATOM 2156 C CA . GLN A 1 290 ? -13.773 -1.699 8.516 1 97.75 290 GLN A CA 1
ATOM 2157 C C . GLN A 1 290 ? -12.984 -2.779 9.25 1 97.75 290 GLN A C 1
ATOM 2159 O O . GLN A 1 290 ? -11.773 -2.639 9.453 1 97.75 290 GLN A O 1
ATOM 2164 N N . PRO A 1 291 ? -13.641 -3.771 9.68 1 97.12 291 PRO A N 1
ATOM 2165 C CA . PRO A 1 291 ? -12.922 -4.836 10.391 1 97.12 291 PRO A CA 1
ATOM 2166 C C . PRO A 1 291 ? -12.117 -5.73 9.445 1 97.12 291 PRO A C 1
ATOM 2168 O O . PRO A 1 291 ? -12.477 -6.891 9.242 1 97.12 291 PRO A O 1
ATOM 2171 N N . VAL A 1 292 ? -11.008 -5.281 9.016 1 96.06 292 VAL A N 1
ATOM 2172 C CA . VAL A 1 292 ? -10.227 -5.879 7.938 1 96.06 292 VAL A CA 1
ATOM 2173 C C . VAL A 1 292 ? -9.766 -7.277 8.344 1 96.06 292 VAL A C 1
ATOM 2175 O O . VAL A 1 292 ? -9.789 -8.203 7.531 1 96.06 292 VAL A O 1
ATOM 2178 N N . ASN A 1 293 ? -9.352 -7.449 9.609 1 96.06 293 ASN A N 1
ATOM 2179 C CA . ASN A 1 293 ? -8.906 -8.766 10.07 1 96.06 293 ASN A CA 1
ATOM 2180 C C . ASN A 1 293 ? -10.008 -9.812 9.922 1 96.06 293 ASN A C 1
ATOM 2182 O O . ASN A 1 293 ? -9.766 -10.898 9.391 1 96.06 293 ASN A O 1
ATOM 2186 N N . ARG A 1 294 ? -11.188 -9.422 10.359 1 97.69 294 ARG A N 1
ATOM 2187 C CA . ARG A 1 294 ? -12.312 -10.344 10.258 1 97.69 294 ARG A CA 1
ATOM 2188 C C . ARG A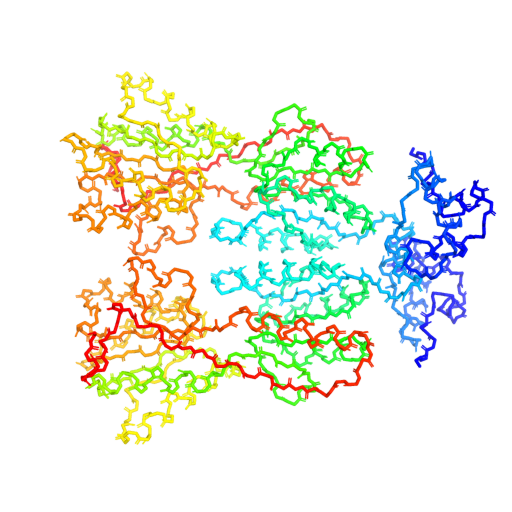 1 294 ? -12.711 -10.555 8.805 1 97.69 294 ARG A C 1
ATOM 2190 O O . ARG A 1 294 ? -13.117 -11.656 8.422 1 97.69 294 ARG A O 1
ATOM 2197 N N . MET A 1 295 ? -12.641 -9.523 8.039 1 97.19 295 MET A N 1
ATOM 2198 C CA . MET A 1 295 ? -12.969 -9.633 6.617 1 97.19 295 MET A CA 1
ATOM 2199 C C . MET A 1 295 ? -12 -10.57 5.906 1 97.19 295 MET A C 1
ATOM 2201 O O . MET A 1 295 ? -12.422 -11.406 5.102 1 97.19 295 MET A O 1
ATOM 2205 N N . VAL A 1 296 ? -10.75 -10.422 6.238 1 96.88 296 VAL A N 1
ATOM 2206 C CA . VAL A 1 296 ? -9.719 -11.273 5.652 1 96.88 296 VAL A CA 1
ATOM 2207 C C . VAL A 1 296 ? -9.953 -12.727 6.07 1 96.88 296 VAL A C 1
ATOM 2209 O O . VAL A 1 296 ? -9.93 -13.625 5.234 1 96.88 296 VAL A O 1
ATOM 2212 N N . GLU A 1 297 ? -10.203 -12.914 7.316 1 96.94 297 GLU A N 1
ATOM 2213 C CA . GLU A 1 297 ? -10.461 -14.258 7.832 1 96.94 297 GLU A CA 1
ATOM 2214 C C . GLU A 1 297 ? -11.664 -14.891 7.133 1 96.94 297 GLU A C 1
ATOM 2216 O O . GLU A 1 297 ? -11.594 -16.047 6.691 1 96.94 297 GLU A O 1
ATOM 2221 N N . ALA A 1 298 ? -12.719 -14.148 7.047 1 96.88 298 ALA A N 1
ATOM 2222 C CA . ALA A 1 298 ? -13.93 -14.641 6.395 1 96.88 298 ALA A CA 1
ATOM 2223 C C . ALA A 1 298 ? -13.672 -14.953 4.926 1 96.88 298 ALA A C 1
ATOM 2225 O O . ALA A 1 298 ? -14.18 -15.953 4.398 1 96.88 298 ALA A O 1
ATOM 2226 N N . THR A 1 299 ? -12.898 -14.109 4.242 1 96.44 299 THR A N 1
ATOM 2227 C CA . THR A 1 299 ? -12.578 -14.297 2.83 1 96.44 299 THR A CA 1
ATOM 2228 C C . THR A 1 299 ? -11.797 -15.586 2.621 1 96.44 299 THR A C 1
ATOM 2230 O O . THR A 1 299 ? -12.141 -16.391 1.756 1 96.44 299 THR A O 1
ATOM 2233 N N . ILE A 1 300 ? -10.852 -15.805 3.465 1 96 300 ILE A N 1
ATOM 2234 C CA . ILE A 1 300 ? -9.992 -16.984 3.348 1 96 300 ILE A CA 1
ATOM 2235 C C . ILE A 1 300 ? -10.789 -18.234 3.664 1 96 300 ILE A C 1
ATOM 2237 O O . ILE A 1 300 ? -10.711 -19.234 2.936 1 96 300 ILE A O 1
ATOM 2241 N N . GLU A 1 301 ? -11.562 -18.156 4.719 1 95.25 301 GLU A N 1
ATOM 2242 C CA . GLU A 1 301 ? -12.391 -19.297 5.086 1 95.25 301 GLU A CA 1
ATOM 2243 C C . GLU A 1 301 ? -13.352 -19.656 3.961 1 95.25 301 GLU A C 1
ATOM 2245 O O . GLU A 1 301 ? -13.484 -20.844 3.609 1 95.25 301 GLU A O 1
ATOM 2250 N N . THR A 1 302 ? -13.992 -18.688 3.41 1 94.81 302 THR A N 1
ATOM 2251 C CA . THR A 1 302 ? -14.938 -18.906 2.324 1 94.81 302 THR A CA 1
ATOM 2252 C C . THR A 1 302 ? -14.242 -19.484 1.099 1 94.81 302 THR A C 1
ATOM 2254 O O . THR A 1 302 ? -14.719 -20.453 0.502 1 94.81 302 THR A O 1
ATOM 2257 N N . LEU A 1 303 ? -13.117 -18.906 0.759 1 94 303 LEU A N 1
ATOM 2258 C CA . LEU A 1 303 ? -12.367 -19.328 -0.42 1 94 303 LEU A CA 1
ATOM 2259 C C . LEU A 1 303 ? -11.859 -20.75 -0.263 1 94 303 LEU A C 1
ATOM 2261 O O . LEU A 1 303 ? -12.047 -21.594 -1.15 1 94 303 LEU A O 1
ATOM 2265 N N . LEU A 1 304 ? -11.273 -21.062 0.854 1 93.19 304 LEU A N 1
ATOM 2266 C CA . LEU A 1 304 ? -10.672 -22.375 1.075 1 93.19 304 LEU A CA 1
ATOM 2267 C C . LEU A 1 304 ? -11.742 -23.453 1.199 1 93.19 304 LEU A C 1
ATOM 2269 O O . LEU A 1 304 ? -11.539 -24.594 0.784 1 93.19 304 LEU A O 1
ATOM 2273 N N . SER A 1 305 ? -12.859 -23.062 1.806 1 92.44 305 SER A N 1
ATOM 2274 C CA . SER A 1 305 ? -13.969 -24 1.847 1 92.44 305 SER A CA 1
ATOM 2275 C C . SER A 1 305 ? -14.414 -24.406 0.441 1 92.44 305 SER A C 1
ATOM 2277 O O . SER A 1 305 ? -14.672 -25.578 0.175 1 92.44 305 SER A O 1
ATOM 2279 N N . SER A 1 306 ? -14.453 -23.438 -0.417 1 89.38 306 SER A N 1
ATOM 2280 C CA . SER A 1 306 ? -14.836 -23.688 -1.802 1 89.38 306 SER A CA 1
ATOM 2281 C C . SER A 1 306 ? -13.781 -24.516 -2.525 1 89.38 306 SER A C 1
ATOM 2283 O O . SER A 1 306 ? -14.109 -25.453 -3.256 1 89.38 306 SER A O 1
ATOM 2285 N N . ILE A 1 307 ? -12.57 -24.188 -2.299 1 88.12 307 ILE A N 1
ATOM 2286 C CA . ILE A 1 307 ? -11.453 -24.891 -2.922 1 88.12 307 ILE A CA 1
ATOM 2287 C C . ILE A 1 307 ? -11.461 -26.344 -2.488 1 88.12 307 ILE A C 1
ATOM 2289 O O . ILE A 1 307 ? -11.164 -27.234 -3.287 1 88.12 307 ILE A O 1
ATOM 2293 N N . ASN A 1 308 ? -11.82 -26.547 -1.273 1 86.62 308 ASN A N 1
ATOM 2294 C CA . ASN A 1 308 ? -11.781 -27.906 -0.717 1 86.62 308 ASN A CA 1
ATOM 2295 C C . ASN A 1 308 ? -13.07 -28.656 -0.998 1 86.62 308 ASN A C 1
ATOM 2297 O O . ASN A 1 308 ? -13.266 -29.766 -0.497 1 86.62 308 ASN A O 1
ATOM 2301 N N . GLY A 1 309 ? -13.938 -28.109 -1.756 1 81.56 309 GLY A N 1
ATOM 2302 C CA . GLY A 1 309 ? -15.109 -28.812 -2.258 1 81.56 309 GLY A CA 1
ATOM 2303 C C . GLY A 1 309 ? -16.266 -28.828 -1.266 1 81.56 309 GLY A C 1
ATOM 2304 O O . GLY A 1 309 ? -17.188 -29.625 -1.41 1 81.56 309 GLY A O 1
ATOM 2305 N N . GLN A 1 310 ? -16.094 -28.078 -0.279 1 77.06 310 GLN A N 1
ATOM 2306 C CA . GLN A 1 310 ? -17.219 -28 0.658 1 77.06 310 GLN A CA 1
ATOM 2307 C C . GLN A 1 310 ? -18.406 -27.266 0.045 1 77.06 310 GLN A C 1
ATOM 2309 O O . GLN A 1 310 ? -18.219 -26.328 -0.737 1 77.06 310 GLN A O 1
ATOM 2314 N N . GLU A 1 311 ? -19.453 -27.906 0.083 1 68.69 311 GLU A N 1
ATOM 2315 C CA . GLU A 1 311 ? -20.656 -27.266 -0.432 1 68.69 311 GLU A CA 1
ATOM 2316 C C . GLU A 1 311 ? -20.891 -25.906 0.247 1 68.69 311 GLU A C 1
ATOM 2318 O O . GLU A 1 311 ? -21.047 -25.844 1.469 1 68.69 311 GLU A O 1
ATOM 2323 N N . THR A 1 312 ? -20.469 -24.906 -0.515 1 66.56 312 THR A N 1
ATOM 2324 C CA . THR A 1 312 ? -20.734 -23.578 0.035 1 66.56 312 THR A CA 1
ATOM 2325 C C . THR A 1 312 ? -21.688 -22.797 -0.87 1 66.56 312 THR A C 1
ATOM 2327 O O . THR A 1 312 ? -21.656 -22.953 -2.092 1 66.56 312 THR A O 1
ATOM 2330 N N . TYR A 1 313 ? -22.75 -22.375 -0.318 1 73.94 313 TYR A N 1
ATOM 2331 C CA . TYR A 1 313 ? -23.609 -21.438 -1.053 1 73.94 313 TYR A CA 1
ATOM 2332 C C . TYR A 1 313 ? -22.969 -20.062 -1.125 1 73.94 313 TYR A C 1
ATOM 2334 O O . TYR A 1 313 ? -22.266 -19.641 -0.196 1 73.94 313 TYR A O 1
ATOM 2342 N N . ALA A 1 314 ? -23.094 -19.578 -2.334 1 78.81 314 ALA A N 1
ATOM 2343 C CA . ALA A 1 314 ? -22.672 -18.188 -2.457 1 78.81 314 ALA A CA 1
ATOM 2344 C C . ALA A 1 314 ? -23.344 -17.312 -1.403 1 78.81 314 ALA A C 1
ATOM 2346 O O . ALA A 1 314 ? -24.547 -17.422 -1.18 1 78.81 314 ALA A O 1
ATOM 2347 N N . GLN A 1 315 ? -22.516 -16.625 -0.619 1 86.38 315 GLN A N 1
ATOM 2348 C CA . GLN A 1 315 ? -23.062 -15.797 0.446 1 86.38 315 GLN A CA 1
ATOM 2349 C C . GLN A 1 315 ? -22.375 -14.438 0.498 1 86.38 315 GLN A C 1
ATOM 2351 O O . GLN A 1 315 ? -21.203 -14.312 0.102 1 86.38 315 GLN A O 1
ATOM 2356 N N . THR A 1 316 ? -23.203 -13.531 0.795 1 90.62 316 THR A N 1
ATOM 2357 C CA . THR A 1 316 ? -22.672 -12.219 1.147 1 90.62 316 THR A CA 1
ATOM 2358 C C . THR A 1 316 ? -22.5 -12.094 2.658 1 90.62 316 THR A C 1
ATOM 2360 O O . THR A 1 316 ? -23.469 -12.211 3.408 1 90.62 316 THR A O 1
ATOM 2363 N N . ILE A 1 317 ? -21.297 -11.992 3.086 1 95 317 ILE A N 1
ATOM 2364 C CA . ILE A 1 317 ? -20.969 -11.812 4.496 1 95 317 ILE A CA 1
ATOM 2365 C C . ILE A 1 317 ? -20.703 -10.336 4.781 1 95 317 ILE A C 1
ATOM 2367 O O . ILE A 1 317 ? -19.75 -9.766 4.246 1 95 317 ILE A O 1
ATOM 2371 N N . GLU A 1 318 ? -21.516 -9.766 5.512 1 96.56 318 GLU A N 1
ATOM 2372 C CA . GLU A 1 318 ? -21.359 -8.375 5.941 1 96.56 318 GLU A CA 1
ATOM 2373 C C . GLU A 1 318 ? -20.906 -8.305 7.398 1 96.56 318 GLU A C 1
ATOM 2375 O O . GLU A 1 318 ? -21.562 -8.852 8.289 1 96.56 318 GLU A O 1
ATOM 2380 N N . ILE A 1 319 ? -19.844 -7.645 7.621 1 98 319 ILE A N 1
ATOM 2381 C CA . ILE A 1 319 ? -19.281 -7.602 8.969 1 98 319 ILE A CA 1
ATOM 2382 C C . ILE A 1 319 ? -19.312 -6.172 9.5 1 98 319 ILE A C 1
ATOM 2384 O O . ILE A 1 319 ? -18.844 -5.246 8.836 1 98 319 ILE A O 1
ATOM 2388 N N . GLU A 1 320 ? -19.844 -5.992 10.648 1 98.06 320 GLU A N 1
ATOM 2389 C CA . GLU A 1 320 ? -20 -4.672 11.258 1 98.06 320 GLU A CA 1
ATOM 2390 C C . GLU A 1 320 ? -18.703 -4.211 11.914 1 98.06 320 GLU A C 1
ATOM 2392 O O . GLU A 1 320 ? -17.906 -5.031 12.367 1 98.06 320 GLU A O 1
ATOM 2397 N N . GLY A 1 321 ? -18.453 -2.949 11.898 1 97.69 321 GLY A N 1
ATOM 2398 C CA . GLY A 1 321 ? -17.375 -2.293 12.617 1 97.69 321 GLY A CA 1
ATOM 2399 C C . GLY A 1 321 ? -17.828 -1.073 13.391 1 97.69 321 GLY A C 1
ATOM 2400 O O . GLY A 1 321 ? -18.922 -0.56 13.164 1 97.69 321 GLY A O 1
ATOM 2401 N N . PRO A 1 322 ? -17.031 -0.646 14.297 1 98.12 322 PRO A N 1
ATOM 2402 C CA . PRO A 1 322 ? -17.406 0.485 15.148 1 98.12 322 PRO A CA 1
ATOM 2403 C C . PRO A 1 322 ? -17.062 1.835 14.523 1 98.12 322 PRO A C 1
ATOM 2405 O O . PRO A 1 322 ? -16.25 1.902 13.594 1 98.12 322 PRO A O 1
ATOM 2408 N N . LEU A 1 323 ? -17.734 2.848 15.023 1 98.38 323 LEU A N 1
ATOM 2409 C CA . LEU A 1 323 ? -17.297 4.219 14.773 1 98.38 323 LEU A CA 1
ATOM 2410 C C . LEU A 1 323 ? -16.156 4.602 15.703 1 98.38 323 LEU A C 1
ATOM 2412 O O . LEU A 1 323 ? -16.25 4.445 16.922 1 98.38 323 LEU A O 1
ATOM 2416 N N . ILE A 1 324 ? -15.062 5.008 15.188 1 98.69 324 ILE A N 1
ATOM 2417 C CA . ILE A 1 324 ? -13.914 5.477 15.953 1 98.69 324 ILE A CA 1
ATOM 2418 C C . ILE A 1 324 ? -13.938 7 16.047 1 98.69 324 ILE A C 1
ATOM 2420 O O . ILE A 1 324 ? -13.641 7.688 15.062 1 98.69 324 ILE A O 1
ATOM 2424 N N . GLN A 1 325 ? -14.25 7.461 17.172 1 98.5 325 GLN A N 1
ATOM 2425 C CA . GLN A 1 325 ? -14.359 8.898 17.391 1 98.5 325 GLN A CA 1
ATOM 2426 C C . GLN A 1 325 ? -12.984 9.539 17.547 1 98.5 325 GLN A C 1
ATOM 2428 O O . GLN A 1 325 ? -12.148 9.062 18.312 1 98.5 325 GLN A O 1
ATOM 2433 N N . ARG A 1 326 ? -12.734 10.609 16.719 1 98.19 326 ARG A N 1
ATOM 2434 C CA . ARG A 1 326 ? -11.516 11.406 16.828 1 98.19 326 ARG A CA 1
ATOM 2435 C C . ARG A 1 326 ? -11.812 12.891 16.703 1 98.19 326 ARG A C 1
ATOM 2437 O O . ARG A 1 326 ? -12.914 13.344 17.031 1 98.19 326 ARG A O 1
ATOM 2444 N N . GLY A 1 327 ? -10.852 13.641 16.234 1 98.06 327 GLY A N 1
ATOM 2445 C CA . GLY A 1 327 ? -10.945 15.078 16.391 1 98.06 327 GLY A CA 1
ATOM 2446 C C . GLY A 1 327 ? -11.68 15.75 15.242 1 98.06 327 GLY A C 1
ATOM 2447 O O . GLY A 1 327 ? -12.031 16.938 15.328 1 98.06 327 GLY A O 1
ATOM 2448 N N . SER A 1 328 ? -12.016 15.016 14.18 1 98.69 328 SER A N 1
ATOM 2449 C CA . SER A 1 328 ? -12.602 15.648 13 1 98.69 328 SER A CA 1
ATOM 2450 C C . SER A 1 328 ? -14.109 15.812 13.148 1 98.69 328 SER A C 1
ATOM 2452 O O . SER A 1 328 ? -14.766 16.391 12.273 1 98.69 328 SER A O 1
ATOM 2454 N N . SER A 1 329 ? -14.672 15.281 14.211 1 98.06 329 SER A N 1
ATOM 2455 C CA . SER A 1 329 ? -16.094 15.438 14.492 1 98.06 329 SER A CA 1
ATOM 2456 C C . SER A 1 329 ? -16.344 15.617 15.984 1 98.06 329 SER A C 1
ATOM 2458 O O . SER A 1 329 ? -15.445 15.414 16.797 1 98.06 329 SER A O 1
ATOM 2460 N N . ILE A 1 330 ? -17.531 16.094 16.328 1 93.31 330 ILE A N 1
ATOM 2461 C CA . ILE A 1 330 ? -17.922 16.328 17.719 1 93.31 330 ILE A CA 1
ATOM 2462 C C . ILE A 1 330 ? -18.719 15.125 18.234 1 93.31 330 ILE A C 1
ATOM 2464 O O . ILE A 1 330 ? -19.656 14.656 17.578 1 93.31 330 ILE A O 1
ATOM 2468 N N . PRO A 1 331 ? -18.25 14.609 19.328 1 88.88 331 PRO A N 1
ATOM 2469 C CA . PRO A 1 331 ? -19.031 13.508 19.891 1 88.88 331 PRO A CA 1
ATOM 2470 C C . PRO A 1 331 ? -20.469 13.914 20.203 1 88.88 331 PRO A C 1
ATOM 2472 O O . PRO A 1 331 ? -20.75 15.094 20.422 1 88.88 331 PRO A O 1
ATOM 2475 N N . PRO A 1 332 ? -21.328 12.891 20.109 1 80.06 332 PRO A N 1
ATOM 2476 C CA . PRO A 1 332 ? -22.734 13.219 20.406 1 80.06 332 PRO A CA 1
ATOM 2477 C C . PRO A 1 332 ? -22.906 13.922 21.75 1 80.06 332 PRO A C 1
ATOM 2479 O O . PRO A 1 332 ? -22.109 13.695 22.672 1 80.06 332 PRO A O 1
ATOM 2482 N N . LYS A 1 333 ? -23.875 14.883 21.75 1 67.06 333 LYS A N 1
ATOM 2483 C CA . LYS A 1 333 ? -24.25 15.57 22.984 1 67.06 333 LYS A CA 1
ATOM 2484 C C . LYS A 1 333 ? -24.688 14.578 24.047 1 67.06 333 LYS A C 1
ATOM 2486 O O . LYS A 1 333 ? -25.422 13.625 23.766 1 67.06 333 LYS A O 1
ATOM 2491 N N . GLY A 1 334 ? -24.094 14.555 25.172 1 61 334 GLY A N 1
ATOM 2492 C CA . GLY A 1 334 ? -24.391 13.703 26.312 1 61 334 GLY A CA 1
ATOM 2493 C C . GLY A 1 334 ? -23.406 12.555 26.469 1 61 334 GLY A C 1
ATOM 2494 O O . GLY A 1 334 ? -23.531 11.758 27.406 1 61 334 GLY A O 1
ATOM 2495 N N . SER A 1 335 ? -22.75 12.273 25.438 1 52.75 335 SER A N 1
ATOM 2496 C CA . SER A 1 335 ? -21.766 11.219 25.578 1 52.75 335 SER A CA 1
ATOM 2497 C C . SER A 1 335 ? -20.578 11.68 26.422 1 52.75 335 SER A C 1
ATOM 2499 O O . SER A 1 335 ? -19.906 12.656 26.078 1 52.75 335 SER A O 1
ATOM 2501 N N . SER A 1 336 ? -20.75 11.82 27.781 1 39.25 336 SER A N 1
ATOM 2502 C CA . SER A 1 336 ? -19.625 12.094 28.672 1 39.25 336 SER A CA 1
ATOM 2503 C C . SER A 1 336 ? -18.375 11.328 28.234 1 39.25 336 SER A C 1
ATOM 2505 O O . SER A 1 336 ? -18.438 10.117 28 1 39.25 336 SER A O 1
ATOM 2507 N N . LEU A 1 337 ? -17.438 11.992 27.703 1 37.69 337 LEU A N 1
ATOM 2508 C CA . LEU A 1 337 ? -16.125 11.336 27.594 1 37.69 337 LEU A CA 1
ATOM 2509 C C . LEU A 1 337 ? -15.789 10.594 28.891 1 37.69 337 LEU A C 1
ATOM 2511 O O . LEU A 1 337 ? -16.031 11.109 29.984 1 37.69 337 LEU A O 1
ATOM 2515 N N . MET B 1 1 ? -16.656 -34.781 -11.969 1 30.59 1 MET B N 1
ATOM 2516 C CA . MET B 1 1 ? -15.719 -33.781 -12.43 1 30.59 1 MET B CA 1
ATOM 2517 C C . MET B 1 1 ? -15.086 -34.188 -13.758 1 30.59 1 MET B C 1
ATOM 2519 O O . MET B 1 1 ? -14.5 -35.25 -13.867 1 30.59 1 MET B O 1
ATOM 2523 N N . GLY B 1 2 ? -15.695 -33.875 -14.812 1 41.75 2 GLY B N 1
ATOM 2524 C CA . GLY B 1 2 ? -15.266 -34.438 -16.078 1 41.75 2 GLY B CA 1
ATOM 2525 C C . GLY B 1 2 ? -13.766 -34.344 -16.297 1 41.75 2 GLY B C 1
ATOM 2526 O O . GLY B 1 2 ? -13.094 -33.531 -15.672 1 41.75 2 GLY B O 1
ATOM 2527 N N . ALA B 1 3 ? -13.125 -35.344 -16.812 1 50.47 3 ALA B N 1
ATOM 2528 C CA . ALA B 1 3 ? -11.688 -35.469 -17.031 1 50.47 3 ALA B CA 1
ATOM 2529 C C . ALA B 1 3 ? -11.117 -34.25 -17.703 1 50.47 3 ALA B C 1
ATOM 2531 O O . ALA B 1 3 ? -11.719 -33.688 -18.641 1 50.47 3 ALA B O 1
ATOM 2532 N N . LYS B 1 4 ? -10.305 -33.375 -17.031 1 58.25 4 LYS B N 1
ATOM 2533 C CA . LYS B 1 4 ? -9.648 -32.219 -17.609 1 58.25 4 LYS B CA 1
ATOM 2534 C C . LYS B 1 4 ? -9.078 -32.531 -19 1 58.25 4 LYS B C 1
ATOM 2536 O O . LYS B 1 4 ? -8.461 -33.562 -19.188 1 58.25 4 LYS B O 1
ATOM 2541 N N . ILE B 1 5 ? -9.555 -31.828 -20.062 1 64.56 5 ILE B N 1
ATOM 2542 C CA . ILE B 1 5 ? -9.055 -31.969 -21.438 1 64.56 5 ILE B CA 1
ATOM 2543 C C . ILE B 1 5 ? -7.535 -31.812 -21.453 1 64.56 5 ILE B C 1
ATOM 2545 O O . ILE B 1 5 ? -6.992 -30.891 -20.844 1 64.56 5 ILE B O 1
ATOM 2549 N N . THR B 1 6 ? -6.84 -32.812 -21.828 1 70.19 6 THR B N 1
ATOM 2550 C CA . THR B 1 6 ? -5.383 -32.844 -21.844 1 70.19 6 THR B CA 1
ATOM 2551 C C . THR B 1 6 ? -4.852 -32.406 -23.203 1 70.19 6 THR B C 1
ATOM 2553 O O . THR B 1 6 ? -5.602 -32.375 -24.188 1 70.19 6 THR B O 1
ATOM 2556 N N . SER B 1 7 ? -3.623 -31.984 -23.109 1 78 7 SER B N 1
ATOM 2557 C CA . SER B 1 7 ? -2.973 -31.641 -24.359 1 78 7 SER B CA 1
ATOM 2558 C C . SER B 1 7 ? -2.99 -32.812 -25.344 1 78 7 SER B C 1
ATOM 2560 O O . SER B 1 7 ? -2.988 -32.625 -26.562 1 78 7 SER B O 1
ATOM 2562 N N . LEU B 1 8 ? -3.055 -33.969 -24.812 1 80.31 8 LEU B N 1
ATOM 2563 C CA . LEU B 1 8 ? -3.121 -35.156 -25.656 1 80.31 8 LEU B CA 1
ATOM 2564 C C . LEU B 1 8 ? -4.445 -35.219 -26.406 1 80.31 8 LEU B C 1
ATOM 2566 O O . LEU B 1 8 ? -4.48 -35.625 -27.578 1 80.31 8 LEU B O 1
ATOM 2570 N N . GLN B 1 9 ? -5.449 -34.844 -25.703 1 83.81 9 GLN B N 1
ATOM 2571 C CA . GLN B 1 9 ? -6.762 -34.812 -26.344 1 83.81 9 GLN B CA 1
ATOM 2572 C C . GLN B 1 9 ? -6.844 -33.75 -27.438 1 83.81 9 GLN B C 1
ATOM 2574 O O . GLN B 1 9 ? -7.457 -33.969 -28.484 1 83.81 9 GLN B O 1
ATOM 2579 N N . VAL B 1 10 ? -6.211 -32.688 -27.094 1 85.81 10 VAL B N 1
ATOM 2580 C CA . VAL B 1 10 ? -6.141 -31.641 -28.109 1 85.81 10 VAL B CA 1
ATOM 2581 C C . VAL B 1 10 ? -5.344 -32.125 -29.312 1 85.81 10 VAL B C 1
ATOM 2583 O O . VAL B 1 10 ? -5.75 -31.906 -30.453 1 85.81 10 VAL B O 1
ATOM 2586 N N . ALA B 1 11 ? -4.301 -32.781 -29.062 1 87.5 11 ALA B N 1
ATOM 2587 C CA . ALA B 1 11 ? -3.445 -33.312 -30.125 1 87.5 11 ALA B CA 1
ATOM 2588 C C . ALA B 1 11 ? -4.215 -34.312 -31 1 87.5 11 ALA B C 1
ATOM 2590 O O . ALA B 1 11 ? -4.133 -34.25 -32.25 1 87.5 11 ALA B O 1
ATOM 2591 N N . LYS B 1 12 ? -4.949 -35.062 -30.406 1 88.69 12 LYS B N 1
ATOM 2592 C CA . LYS B 1 12 ? -5.738 -36.094 -31.125 1 88.69 12 LYS B CA 1
ATOM 2593 C C . LYS B 1 12 ? -6.793 -35.438 -32 1 88.69 12 LYS B C 1
ATOM 2595 O O . LYS B 1 12 ? -6.953 -35.781 -33.156 1 88.69 12 LYS B O 1
ATOM 2600 N N . LEU B 1 13 ? -7.371 -34.5 -31.391 1 89.31 13 LEU B N 1
ATOM 2601 C CA . LEU B 1 13 ? -8.43 -33.812 -32.156 1 89.31 13 LEU B CA 1
ATOM 2602 C C . LEU B 1 13 ? -7.848 -33 -33.281 1 89.31 13 LEU B C 1
ATOM 2604 O O . LEU B 1 13 ? -8.43 -32.938 -34.375 1 89.31 13 LEU B O 1
ATOM 2608 N N . ALA B 1 14 ? -6.809 -32.406 -33.031 1 89.25 14 ALA B N 1
ATOM 2609 C CA . ALA B 1 14 ? -6.172 -31.531 -34 1 89.25 14 ALA B CA 1
ATOM 2610 C C . ALA B 1 14 ? -5.387 -32.344 -35.031 1 89.25 14 ALA B C 1
ATOM 2612 O O . ALA B 1 14 ? -5.004 -31.828 -36.094 1 89.25 14 ALA B O 1
ATOM 2613 N N . GLY B 1 15 ? -5.117 -33.594 -34.781 1 90.12 15 GLY B N 1
ATOM 2614 C CA . GLY B 1 15 ? -4.348 -34.438 -35.656 1 90.12 15 GLY B CA 1
ATOM 2615 C C . GLY B 1 15 ? -2.865 -34.125 -35.656 1 90.12 15 GLY B C 1
ATOM 2616 O O . GLY B 1 15 ? -2.215 -34.156 -36.719 1 90.12 15 GLY B O 1
ATOM 2617 N N . VAL B 1 16 ? -2.465 -33.594 -34.562 1 88.88 16 VAL B N 1
ATOM 2618 C CA . VAL B 1 16 ? -1.052 -33.25 -34.406 1 88.88 16 VAL B CA 1
ATOM 2619 C C . VAL B 1 16 ? -0.453 -33.969 -33.219 1 88.88 16 VAL B C 1
ATOM 2621 O O . VAL B 1 16 ? -1.162 -34.688 -32.5 1 88.88 16 VAL B O 1
ATOM 2624 N N . SER B 1 17 ? 0.867 -33.969 -33.125 1 83.38 17 SER B N 1
ATOM 2625 C CA . SER B 1 17 ? 1.53 -34.531 -31.969 1 83.38 17 SER B CA 1
ATOM 2626 C C . SER B 1 17 ? 1.281 -33.688 -30.719 1 83.38 17 SER B C 1
ATOM 2628 O O . SER B 1 17 ? 0.958 -32.5 -30.812 1 83.38 17 SER B O 1
ATOM 2630 N N . GLN B 1 18 ? 1.392 -34.281 -29.547 1 81.19 18 GLN B N 1
ATOM 2631 C CA . GLN B 1 18 ? 1.285 -33.562 -28.297 1 81.19 18 GLN B CA 1
ATOM 2632 C C . GLN B 1 18 ? 2.336 -32.438 -28.203 1 81.19 18 GLN B C 1
ATOM 2634 O O . GLN B 1 18 ? 2.068 -31.375 -27.672 1 81.19 18 GLN B O 1
ATOM 2639 N N . SER B 1 19 ? 3.469 -32.75 -28.812 1 76.62 19 SER B N 1
ATOM 2640 C CA . SER B 1 19 ? 4.547 -31.766 -28.859 1 76.62 19 SER B CA 1
ATOM 2641 C C . SER B 1 19 ? 4.156 -30.562 -29.688 1 76.62 19 SER B C 1
ATOM 2643 O O . SER B 1 19 ? 4.504 -29.422 -29.344 1 76.62 19 SER B O 1
ATOM 2645 N N . ALA B 1 20 ? 3.439 -30.844 -30.688 1 80.19 20 ALA B N 1
ATOM 2646 C CA . ALA B 1 20 ? 2.975 -29.75 -31.531 1 80.19 20 ALA B CA 1
ATOM 2647 C C . ALA B 1 20 ? 1.982 -28.859 -30.781 1 80.19 20 ALA B C 1
ATOM 2649 O O . ALA B 1 20 ? 2.021 -27.641 -30.906 1 80.19 20 ALA B O 1
ATOM 2650 N N . VAL B 1 21 ? 1.115 -29.453 -29.938 1 80.5 21 VAL B N 1
ATOM 2651 C CA . VAL B 1 21 ? 0.164 -28.719 -29.125 1 80.5 21 VAL B CA 1
ATOM 2652 C C . VAL B 1 21 ? 0.917 -27.828 -28.141 1 80.5 21 VAL B C 1
ATOM 2654 O O . VAL B 1 21 ? 0.601 -26.641 -28 1 80.5 21 VAL B O 1
ATOM 2657 N N . SER B 1 22 ? 1.897 -28.359 -27.625 1 72.5 22 SER B N 1
ATOM 2658 C CA . SER B 1 22 ? 2.695 -27.625 -26.656 1 72.5 22 SER B CA 1
ATOM 2659 C C . SER B 1 22 ? 3.395 -26.438 -27.297 1 72.5 22 SER B C 1
ATOM 2661 O O . SER B 1 22 ? 3.402 -25.328 -26.75 1 72.5 22 SER B O 1
ATOM 2663 N N . ARG B 1 23 ? 3.857 -26.719 -28.484 1 71.75 23 ARG B N 1
ATOM 2664 C CA . ARG B 1 23 ? 4.574 -25.672 -29.188 1 71.75 23 ARG B CA 1
ATOM 2665 C C . ARG B 1 23 ? 3.639 -24.516 -29.562 1 71.75 23 ARG B C 1
ATOM 2667 O O . ARG B 1 23 ? 4.016 -23.359 -29.469 1 71.75 23 ARG B O 1
ATOM 2674 N N . VAL B 1 24 ? 2.459 -24.859 -29.906 1 72.88 24 VAL B N 1
ATOM 2675 C CA . VAL B 1 24 ? 1.493 -23.844 -30.312 1 72.88 24 VAL B CA 1
ATOM 2676 C C . VAL B 1 24 ? 1.16 -22.938 -29.109 1 72.88 24 VAL B C 1
ATOM 2678 O O . VAL B 1 24 ? 1.077 -21.719 -29.266 1 72.88 24 VAL B O 1
ATOM 2681 N N . PHE B 1 25 ? 1.063 -23.5 -27.953 1 70.56 25 PHE B N 1
ATOM 2682 C CA . PHE B 1 25 ? 0.583 -22.719 -26.828 1 70.56 25 PHE B CA 1
ATOM 2683 C C . PHE B 1 25 ? 1.75 -22.125 -26.031 1 70.56 25 PHE B C 1
ATOM 2685 O O . PHE B 1 25 ? 1.562 -21.219 -25.234 1 70.56 25 PHE B O 1
ATOM 2692 N N . SER B 1 26 ? 2.959 -22.625 -26.344 1 61.16 26 SER B N 1
ATOM 2693 C CA . SER B 1 26 ? 4.141 -22.094 -25.688 1 61.16 26 SER B CA 1
ATOM 2694 C C . SER B 1 26 ? 4.758 -20.953 -26.484 1 61.16 26 SER B C 1
ATOM 2696 O O . SER B 1 26 ? 5.676 -20.266 -26.016 1 61.16 26 SER B O 1
ATOM 2698 N N . GLY B 1 27 ? 4.219 -20.703 -27.547 1 57 27 GLY B N 1
ATOM 2699 C CA . GLY B 1 27 ? 4.77 -19.688 -28.422 1 57 27 GLY B CA 1
ATOM 2700 C C . GLY B 1 27 ? 5.949 -20.172 -29.25 1 57 27 GLY B C 1
ATOM 2701 O O . GLY B 1 27 ? 6.602 -19.391 -29.938 1 57 27 GLY B O 1
ATOM 2702 N N . ALA B 1 28 ? 6.25 -21.406 -29.125 1 58.62 28 ALA B N 1
ATOM 2703 C CA . ALA B 1 28 ? 7.34 -21.953 -29.922 1 58.62 28 ALA B CA 1
ATOM 2704 C C . ALA B 1 28 ? 6.906 -22.141 -31.375 1 58.62 28 ALA B C 1
ATOM 2706 O O . ALA B 1 28 ? 5.727 -22 -31.703 1 58.62 28 ALA B O 1
ATOM 2707 N N . SER B 1 29 ? 7.805 -22.281 -32.344 1 63.53 29 SER B N 1
ATOM 2708 C CA . SER B 1 29 ? 7.582 -22.328 -33.781 1 63.53 29 SER B CA 1
ATOM 2709 C C . SER B 1 29 ? 6.613 -23.438 -34.156 1 63.53 29 SER B C 1
ATOM 2711 O O . SER B 1 29 ? 6.836 -24.594 -33.812 1 63.53 29 SER B O 1
ATOM 2713 N N . ALA B 1 30 ? 5.426 -23.109 -34.562 1 72.44 30 ALA B N 1
ATOM 2714 C CA . ALA B 1 30 ? 4.449 -24 -35.219 1 72.44 30 ALA B CA 1
ATOM 2715 C C . ALA B 1 30 ? 3.908 -23.359 -36.5 1 72.44 30 ALA B C 1
ATOM 2717 O O . ALA B 1 30 ? 3.818 -22.141 -36.594 1 72.44 30 ALA B O 1
ATOM 2718 N N . SER B 1 31 ? 3.85 -24.203 -37.562 1 78.94 31 SER B N 1
ATOM 2719 C CA . SER B 1 31 ? 3.275 -23.672 -38.812 1 78.94 31 SER B CA 1
ATOM 2720 C C . SER B 1 31 ? 1.925 -23.016 -38.562 1 78.94 31 SER B C 1
ATOM 2722 O O . SER B 1 31 ? 1.2 -23.406 -37.625 1 78.94 31 SER B O 1
ATOM 2724 N N . PRO B 1 32 ? 1.65 -22 -39.25 1 81.19 32 PRO B N 1
ATOM 2725 C CA . PRO B 1 32 ? 0.355 -21.344 -39.062 1 81.19 32 PRO B CA 1
ATOM 2726 C C . PRO B 1 32 ? -0.819 -22.312 -39.156 1 81.19 32 PRO B C 1
ATOM 2728 O O . PRO B 1 32 ? -1.805 -22.156 -38.438 1 81.19 32 PRO B O 1
ATOM 2731 N N . GLU B 1 33 ? -0.662 -23.25 -40.031 1 84.94 33 GLU B N 1
ATOM 2732 C CA . GLU B 1 33 ? -1.722 -24.234 -40.188 1 84.94 33 GLU B CA 1
ATOM 2733 C C . GLU B 1 33 ? -1.893 -25.078 -38.906 1 84.94 33 GLU B C 1
ATOM 2735 O O . GLU B 1 33 ? -3.016 -25.297 -38.469 1 84.94 33 GLU B O 1
ATOM 2740 N N . THR B 1 34 ? -0.825 -25.484 -38.344 1 85.19 34 THR B N 1
ATOM 2741 C CA . THR B 1 34 ? -0.843 -26.281 -37.125 1 85.19 34 THR B CA 1
ATOM 2742 C C . THR B 1 34 ? -1.407 -25.469 -35.938 1 85.19 34 THR B C 1
ATOM 2744 O O . THR B 1 34 ? -2.219 -25.969 -35.188 1 85.19 34 THR B O 1
ATOM 2747 N N . ALA B 1 35 ? -1.018 -24.266 -35.812 1 85.06 35 ALA B N 1
ATOM 2748 C CA . ALA B 1 35 ? -1.48 -23.391 -34.75 1 85.06 35 ALA B CA 1
ATOM 2749 C C . ALA B 1 35 ? -2.994 -23.203 -34.812 1 85.06 35 ALA B C 1
ATOM 2751 O O . ALA B 1 35 ? -3.67 -23.25 -33.781 1 85.06 35 ALA B O 1
ATOM 2752 N N . LYS B 1 36 ? -3.463 -23.047 -35.969 1 85.69 36 LYS B N 1
ATOM 2753 C CA . LYS B 1 36 ? -4.898 -22.859 -36.156 1 85.69 36 LYS B CA 1
ATOM 2754 C C . LYS B 1 36 ? -5.664 -24.125 -35.75 1 85.69 36 LYS B C 1
ATOM 2756 O O . LYS B 1 36 ? -6.688 -24.031 -35.062 1 85.69 36 LYS B O 1
ATOM 2761 N N . LYS B 1 37 ? -5.18 -25.25 -36.25 1 87.62 37 LYS B N 1
ATOM 2762 C CA . LYS B 1 37 ? -5.824 -26.531 -35.906 1 87.62 37 LYS B CA 1
ATOM 2763 C C . LYS B 1 37 ? -5.844 -26.75 -34.406 1 87.62 37 LYS B C 1
ATOM 2765 O O . LYS B 1 37 ? -6.867 -27.156 -33.844 1 87.62 37 LYS B O 1
ATOM 2770 N N . VAL B 1 38 ? -4.711 -26.469 -33.812 1 86.25 38 VAL B N 1
ATOM 2771 C CA . VAL B 1 38 ? -4.551 -26.703 -32.375 1 86.25 38 VAL B CA 1
ATOM 2772 C C . VAL B 1 38 ? -5.457 -25.75 -31.578 1 86.25 38 VAL B C 1
ATOM 2774 O O . VAL B 1 38 ? -6.156 -26.188 -30.656 1 86.25 38 VAL B O 1
ATOM 2777 N N . LYS B 1 39 ? -5.426 -24.547 -31.891 1 82 39 LYS B N 1
ATOM 2778 C CA . LYS B 1 39 ? -6.246 -23.562 -31.188 1 82 39 LYS B CA 1
ATOM 2779 C C . LYS B 1 39 ? -7.734 -23.875 -31.344 1 82 39 LYS B C 1
ATOM 2781 O O . LYS B 1 39 ? -8.508 -23.719 -30.391 1 82 39 LYS B O 1
ATOM 2786 N N . LYS B 1 40 ? -8.117 -24.266 -32.625 1 83 40 LYS B N 1
ATOM 2787 C CA . LYS B 1 40 ? -9.5 -24.672 -32.875 1 83 40 LYS B CA 1
ATOM 2788 C C . LYS B 1 40 ? -9.891 -25.875 -32 1 83 40 LYS B C 1
ATOM 2790 O O . LYS B 1 40 ? -10.961 -25.875 -31.391 1 83 40 LYS B O 1
ATOM 2795 N N . ALA B 1 41 ? -9.047 -26.875 -32.031 1 85.31 41 ALA B N 1
ATOM 2796 C CA . ALA B 1 41 ? -9.297 -28.078 -31.234 1 85.31 41 ALA B CA 1
ATOM 2797 C C . ALA B 1 41 ? -9.367 -27.75 -29.75 1 85.31 41 ALA B C 1
ATOM 2799 O O . ALA B 1 41 ? -10.234 -28.266 -29.031 1 85.31 41 ALA B O 1
ATOM 2800 N N . ALA B 1 42 ? -8.391 -26.922 -29.312 1 79 42 ALA B N 1
ATOM 2801 C CA . ALA B 1 42 ? -8.352 -26.516 -27.906 1 79 42 ALA B CA 1
ATOM 2802 C C . ALA B 1 42 ? -9.641 -25.797 -27.5 1 79 42 ALA B C 1
ATOM 2804 O O . ALA B 1 42 ? -10.203 -26.062 -26.438 1 79 42 ALA B O 1
ATOM 2805 N N . LYS B 1 43 ? -10.047 -25 -28.375 1 76.19 43 LYS B N 1
ATOM 2806 C CA . LYS B 1 43 ? -11.289 -24.266 -28.125 1 76.19 43 LYS B CA 1
ATOM 2807 C C . LYS B 1 43 ? -12.484 -25.203 -28.062 1 76.19 43 LYS B C 1
ATOM 2809 O O . LYS B 1 43 ? -13.336 -25.078 -27.188 1 76.19 43 LYS B O 1
ATOM 2814 N N . GLN B 1 44 ? -12.492 -26.109 -29.016 1 78.81 44 GLN B N 1
ATOM 2815 C CA . GLN B 1 44 ? -13.594 -27.062 -29.109 1 78.81 44 GLN B CA 1
ATOM 2816 C C . GLN B 1 44 ? -13.648 -27.938 -27.859 1 78.81 44 GLN B C 1
ATOM 2818 O O . GLN B 1 44 ? -14.734 -28.266 -27.375 1 78.81 44 GLN B O 1
ATOM 2823 N N . LEU B 1 45 ? -12.469 -28.297 -27.406 1 78.75 45 LEU B N 1
ATOM 2824 C CA . LEU B 1 45 ? -12.391 -29.203 -26.266 1 78.75 45 LEU B CA 1
ATOM 2825 C C . LEU B 1 45 ? -12.422 -28.453 -24.953 1 78.75 45 LEU B C 1
ATOM 2827 O O . LEU B 1 45 ? -12.578 -29.047 -23.891 1 78.75 45 LEU B O 1
ATOM 2831 N N . GLY B 1 46 ? -12.211 -27.156 -25.172 1 68.94 46 GLY B N 1
ATOM 2832 C CA . GLY B 1 46 ? -12.102 -26.344 -23.969 1 68.94 46 GLY B CA 1
ATOM 2833 C C . GLY B 1 46 ? -10.766 -26.5 -23.266 1 68.94 46 GLY B C 1
ATOM 2834 O O . GLY B 1 46 ? -10.703 -26.453 -22.031 1 68.94 46 GLY B O 1
ATOM 2835 N N . TYR B 1 47 ? -9.789 -26.922 -24.188 1 65.19 47 TYR B N 1
ATOM 2836 C CA . TYR B 1 47 ? -8.445 -27.141 -23.641 1 65.19 47 TYR B CA 1
ATOM 2837 C C . TYR B 1 47 ? -7.77 -25.797 -23.344 1 65.19 47 TYR B C 1
ATOM 2839 O O . TYR B 1 47 ? -7.801 -24.891 -24.156 1 65.19 47 TYR B O 1
ATOM 2847 N N . ARG B 1 48 ? -7.344 -25.703 -22.203 1 61.12 48 ARG B N 1
ATOM 2848 C CA . ARG B 1 48 ? -6.535 -24.547 -21.844 1 61.12 48 ARG B CA 1
ATOM 2849 C C . ARG B 1 48 ? -5.117 -24.969 -21.469 1 61.12 48 ARG B C 1
ATOM 2851 O O . ARG B 1 48 ? -4.934 -25.859 -20.641 1 61.12 48 ARG B O 1
ATOM 2858 N N . PRO B 1 49 ? -4.16 -24.359 -22.359 1 57.69 49 PRO B N 1
ATOM 2859 C CA . PRO B 1 49 ? -2.785 -24.719 -22 1 57.69 49 PRO B CA 1
ATOM 2860 C C . PRO B 1 49 ? -2.455 -24.422 -20.531 1 57.69 49 PRO B C 1
ATOM 2862 O O . PRO B 1 49 ? -2.916 -23.422 -19.984 1 57.69 49 PRO B O 1
ATOM 2865 N N . ASN B 1 50 ? -2.152 -25.422 -19.844 1 59.09 50 ASN B N 1
ATOM 2866 C CA . ASN B 1 50 ? -1.718 -25.281 -18.469 1 59.09 50 ASN B CA 1
ATOM 2867 C C . ASN B 1 50 ? -0.339 -24.625 -18.375 1 59.09 50 ASN B C 1
ATOM 2869 O O . ASN B 1 50 ? 0.652 -25.203 -18.828 1 59.09 50 ASN B O 1
ATOM 2873 N N . VAL B 1 51 ? -0.286 -23.328 -18.172 1 58.44 51 VAL B N 1
ATOM 2874 C CA . VAL B 1 51 ? 0.964 -22.578 -18.047 1 58.44 51 VAL B CA 1
ATOM 2875 C C . VAL B 1 51 ? 1.932 -23.344 -17.141 1 58.44 51 VAL B C 1
ATOM 2877 O O . VAL B 1 51 ? 3.139 -23.359 -17.391 1 58.44 51 VAL B O 1
ATOM 2880 N N . LEU B 1 52 ? 1.319 -23.938 -16.219 1 60.88 52 LEU B N 1
ATOM 2881 C CA . LEU B 1 52 ? 2.174 -24.719 -15.312 1 60.88 52 LEU B CA 1
ATOM 2882 C C . LEU B 1 52 ? 2.795 -25.906 -16.031 1 60.88 52 LEU B C 1
ATOM 2884 O O . LEU B 1 52 ? 3.969 -26.219 -15.828 1 60.88 52 LEU B O 1
ATOM 2888 N N . ALA B 1 53 ? 1.966 -26.453 -16.875 1 58.69 53 ALA B N 1
ATOM 2889 C CA . ALA B 1 53 ? 2.498 -27.531 -17.688 1 58.69 53 ALA B CA 1
ATOM 2890 C C . ALA B 1 53 ? 3.543 -27.016 -18.672 1 58.69 53 ALA B C 1
ATOM 2892 O O . ALA B 1 53 ? 4.582 -27.641 -18.875 1 58.69 53 ALA B O 1
ATOM 2893 N N . ARG B 1 54 ? 3.162 -25.906 -19.188 1 58.97 54 ARG B N 1
ATOM 2894 C CA . ARG B 1 54 ? 4.102 -25.266 -20.094 1 58.97 54 ARG B CA 1
ATOM 2895 C C . ARG B 1 54 ? 5.402 -24.906 -19.375 1 58.97 54 ARG B C 1
ATOM 2897 O O . ARG B 1 54 ? 6.484 -25.047 -19.953 1 58.97 54 ARG B O 1
ATOM 2904 N N . ALA B 1 55 ? 5.176 -24.375 -18.219 1 62.06 55 ALA B N 1
ATOM 2905 C CA . ALA B 1 55 ? 6.348 -24.031 -17.422 1 62.06 55 ALA B CA 1
ATOM 2906 C C . ALA B 1 55 ? 7.234 -25.25 -17.203 1 62.06 55 ALA B C 1
ATOM 2908 O O . ALA B 1 55 ? 8.461 -25.141 -17.188 1 62.06 55 ALA B O 1
ATOM 2909 N N . MET B 1 56 ? 6.59 -26.344 -17.141 1 56.06 56 MET B N 1
ATOM 2910 C CA . MET B 1 56 ? 7.332 -27.578 -16.969 1 56.06 56 MET B CA 1
ATOM 2911 C C . MET B 1 56 ? 8.102 -27.938 -18.234 1 56.06 56 MET B C 1
ATOM 2913 O O . MET B 1 56 ? 9.211 -28.469 -18.156 1 56.06 56 MET B O 1
ATOM 2917 N N . ILE B 1 57 ? 7.414 -27.516 -19.312 1 54.84 57 ILE B N 1
ATOM 2918 C CA . ILE B 1 57 ? 8.039 -27.844 -20.594 1 54.84 57 ILE B CA 1
ATOM 2919 C C . ILE B 1 57 ? 9.109 -26.812 -20.922 1 54.84 57 ILE B C 1
ATOM 2921 O O . ILE B 1 57 ? 10.227 -27.156 -21.297 1 54.84 57 ILE B O 1
ATOM 2925 N N . THR B 1 58 ? 8.727 -25.578 -20.781 1 59.69 58 THR B N 1
ATOM 2926 C CA . THR B 1 58 ? 9.609 -24.5 -21.203 1 59.69 58 THR B CA 1
ATOM 2927 C C . THR B 1 58 ? 10.609 -24.156 -20.094 1 59.69 58 THR B C 1
ATOM 2929 O O . THR B 1 58 ? 11.641 -23.531 -20.359 1 59.69 58 THR B O 1
ATOM 2932 N N . GLY B 1 59 ? 10.258 -24.531 -18.891 1 63.44 59 GLY B N 1
ATOM 2933 C CA . GLY B 1 59 ? 11.078 -24.172 -17.75 1 63.44 59 GLY B CA 1
ATOM 2934 C C . GLY B 1 59 ? 10.852 -22.75 -17.266 1 63.44 59 GLY B C 1
ATOM 2935 O O . GLY B 1 59 ? 11.602 -22.25 -16.422 1 63.44 59 GLY B O 1
ATOM 2936 N N . LYS B 1 60 ? 9.914 -22.094 -17.969 1 75.56 60 LYS B N 1
ATOM 2937 C CA . LYS B 1 60 ? 9.609 -20.719 -17.562 1 75.56 60 LYS B CA 1
ATOM 2938 C C . LYS B 1 60 ? 8.203 -20.609 -16.984 1 75.56 60 LYS B C 1
ATOM 2940 O O . LYS B 1 60 ? 7.215 -20.844 -17.688 1 75.56 60 LYS B O 1
ATOM 2945 N N . SER B 1 61 ? 8.023 -20.281 -15.805 1 81.12 61 SER B N 1
ATOM 2946 C CA . SER B 1 61 ? 6.742 -20.172 -15.117 1 81.12 61 SER B CA 1
ATOM 2947 C C . SER B 1 61 ? 6.094 -18.812 -15.383 1 81.12 61 SER B C 1
ATOM 2949 O O . SER B 1 61 ? 4.891 -18.641 -15.164 1 81.12 61 SER B O 1
ATOM 2951 N N . ARG B 1 62 ? 6.891 -17.781 -15.82 1 88.69 62 ARG B N 1
ATOM 2952 C CA . ARG B 1 62 ? 6.48 -16.391 -15.992 1 88.69 62 ARG B CA 1
ATOM 2953 C C . ARG B 1 62 ? 5.996 -15.789 -14.672 1 88.69 62 ARG B C 1
ATOM 2955 O O . ARG B 1 62 ? 5.141 -14.906 -14.664 1 88.69 62 ARG B O 1
ATOM 2962 N N . ILE B 1 63 ? 6.531 -16.375 -13.609 1 91.06 63 ILE B N 1
ATOM 2963 C CA . ILE B 1 63 ? 6.273 -15.867 -12.266 1 91.06 63 ILE B CA 1
ATOM 2964 C C . ILE B 1 63 ? 7.539 -15.227 -11.695 1 91.06 63 ILE B C 1
ATOM 2966 O O . ILE B 1 63 ? 8.633 -15.789 -11.812 1 91.06 63 ILE B O 1
ATOM 2970 N N . ILE B 1 64 ? 7.332 -14.031 -11.227 1 94.19 64 ILE B N 1
ATOM 2971 C CA . ILE B 1 64 ? 8.398 -13.367 -10.484 1 94.19 64 ILE B CA 1
ATOM 2972 C C . ILE B 1 64 ? 8.039 -13.344 -8.992 1 94.19 64 ILE B C 1
ATOM 2974 O O . ILE B 1 64 ? 6.957 -12.898 -8.617 1 94.19 64 ILE B O 1
ATOM 2978 N N . GLY B 1 65 ? 8.914 -13.898 -8.195 1 92.44 65 GLY B N 1
ATOM 2979 C CA . GLY B 1 65 ? 8.734 -13.781 -6.758 1 92.44 65 GLY B CA 1
ATOM 2980 C C . GLY B 1 65 ? 9.102 -12.414 -6.215 1 92.44 65 GLY B C 1
ATOM 2981 O O . GLY B 1 65 ? 10.164 -11.883 -6.531 1 92.44 65 GLY B O 1
ATOM 2982 N N . LEU B 1 66 ? 8.172 -11.852 -5.52 1 91.5 66 LEU B N 1
ATOM 2983 C CA . LEU B 1 66 ? 8.453 -10.609 -4.812 1 91.5 66 LEU B CA 1
ATOM 2984 C C . LEU B 1 66 ? 8.469 -10.828 -3.305 1 91.5 66 LEU B C 1
ATOM 2986 O O . LEU B 1 66 ? 7.492 -11.312 -2.73 1 91.5 66 LEU B O 1
ATOM 2990 N N . ILE B 1 67 ? 9.562 -10.438 -2.709 1 87.5 67 ILE B N 1
ATOM 2991 C CA . ILE B 1 67 ? 9.711 -10.57 -1.264 1 87.5 67 ILE B CA 1
ATOM 2992 C C . ILE B 1 67 ? 9.625 -9.203 -0.604 1 87.5 67 ILE B C 1
ATOM 2994 O O . ILE B 1 67 ? 10.422 -8.312 -0.9 1 87.5 67 ILE B O 1
ATOM 2998 N N . VAL B 1 68 ? 8.641 -9.062 0.267 1 84.62 68 VAL B N 1
ATOM 2999 C CA . VAL B 1 68 ? 8.445 -7.805 0.982 1 84.62 68 VAL B CA 1
ATOM 3000 C C . VAL B 1 68 ? 8.25 -8.086 2.471 1 84.62 68 VAL B C 1
ATOM 3002 O O . VAL B 1 68 ? 7.707 -9.125 2.85 1 84.62 68 VAL B O 1
ATOM 3005 N N . ALA B 1 69 ? 8.672 -7.152 3.299 1 75.94 69 ALA B N 1
ATOM 3006 C CA . ALA B 1 69 ? 8.484 -7.309 4.738 1 75.94 69 ALA B CA 1
ATOM 3007 C C . ALA B 1 69 ? 7.207 -6.621 5.207 1 75.94 69 ALA B C 1
ATOM 3009 O O . ALA B 1 69 ? 6.516 -7.121 6.094 1 75.94 69 ALA B O 1
ATOM 3010 N N . TYR B 1 70 ? 6.949 -5.5 4.676 1 80.88 70 TYR B N 1
ATOM 3011 C CA . TYR B 1 70 ? 5.781 -4.719 5.07 1 80.88 70 TYR B CA 1
ATOM 3012 C C . TYR B 1 70 ? 5.305 -3.838 3.92 1 80.88 70 TYR B C 1
ATOM 3014 O O . TYR B 1 70 ? 6.043 -3.611 2.957 1 80.88 70 TYR B O 1
ATOM 3022 N N . LEU B 1 71 ? 4.043 -3.426 4.074 1 86.38 71 LEU B N 1
ATOM 3023 C CA . LEU B 1 71 ? 3.473 -2.584 3.027 1 86.38 71 LEU B CA 1
ATOM 3024 C C . LEU B 1 71 ? 2.934 -1.282 3.611 1 86.38 71 LEU B C 1
ATOM 3026 O O . LEU B 1 71 ? 2.219 -0.542 2.932 1 86.38 71 LEU B O 1
ATOM 3030 N N . ASP B 1 72 ? 3.348 -1.006 4.914 1 86.81 72 ASP B N 1
ATOM 3031 C CA . ASP B 1 72 ? 2.795 0.186 5.547 1 86.81 72 ASP B CA 1
ATOM 3032 C C . ASP B 1 72 ? 3.613 1.426 5.191 1 86.81 72 ASP B C 1
ATOM 3034 O O . ASP B 1 72 ? 3.15 2.555 5.375 1 86.81 72 ASP B O 1
ATOM 3038 N N . ASN B 1 73 ? 4.887 1.234 4.727 1 90.69 73 ASN B N 1
ATOM 3039 C CA . ASN B 1 73 ? 5.629 2.311 4.082 1 90.69 73 ASN B CA 1
ATOM 3040 C C . ASN B 1 73 ? 5.113 2.584 2.672 1 90.69 73 ASN B C 1
ATOM 3042 O O . ASN B 1 73 ? 5.207 1.724 1.794 1 90.69 73 ASN B O 1
ATOM 3046 N N . GLN B 1 74 ? 4.617 3.789 2.48 1 92.38 74 GLN B N 1
ATOM 3047 C CA . GLN B 1 74 ? 3.889 4.137 1.265 1 92.38 74 GLN B CA 1
ATOM 3048 C C . GLN B 1 74 ? 4.766 3.961 0.028 1 92.38 74 GLN B C 1
ATOM 3050 O O . GLN B 1 74 ? 4.254 3.854 -1.09 1 92.38 74 GLN B O 1
ATOM 3055 N N . PHE B 1 75 ? 6.043 3.85 0.21 1 93.38 75 PHE B N 1
ATOM 3056 C CA . PHE B 1 75 ? 6.969 3.654 -0.9 1 93.38 75 PHE B CA 1
ATOM 3057 C C . PHE B 1 75 ? 6.742 2.301 -1.562 1 93.38 75 PHE B C 1
ATOM 3059 O O . PHE B 1 75 ? 6.789 2.188 -2.789 1 93.38 75 PHE B O 1
ATOM 3066 N N . TYR B 1 76 ? 6.379 1.325 -0.875 1 91.88 76 TYR B N 1
ATOM 3067 C CA . TYR B 1 76 ? 6.379 -0.041 -1.385 1 91.88 76 TYR B CA 1
ATOM 3068 C C . TYR B 1 76 ? 5.078 -0.353 -2.113 1 91.88 76 TYR B C 1
ATOM 3070 O O . TYR B 1 76 ? 5.09 -0.978 -3.176 1 91.88 76 TYR B O 1
ATOM 3078 N N . PRO B 1 77 ? 3.92 0.105 -1.575 1 92.19 77 PRO B N 1
ATOM 3079 C CA . PRO B 1 77 ? 2.719 -0.075 -2.393 1 92.19 77 PRO B CA 1
ATOM 3080 C C . PRO B 1 77 ? 2.84 0.576 -3.77 1 92.19 77 PRO B C 1
ATOM 3082 O O . PRO B 1 77 ? 2.381 0.01 -4.766 1 92.19 77 PRO B O 1
ATOM 3085 N N . GLU B 1 78 ? 3.465 1.717 -3.791 1 92.5 78 GLU B N 1
ATOM 3086 C CA . GLU B 1 78 ? 3.684 2.395 -5.066 1 92.5 78 GLU B CA 1
ATOM 3087 C C . GLU B 1 78 ? 4.609 1.585 -5.969 1 92.5 78 GLU B C 1
ATOM 3089 O O . GLU B 1 78 ? 4.316 1.39 -7.152 1 92.5 78 GLU B O 1
ATOM 3094 N N . ALA B 1 79 ? 5.68 1.116 -5.414 1 93.44 79 ALA B N 1
ATOM 3095 C CA . ALA B 1 79 ? 6.637 0.31 -6.172 1 93.44 79 ALA B CA 1
ATOM 3096 C C . ALA B 1 79 ? 5.992 -0.98 -6.672 1 93.44 79 ALA B C 1
ATOM 3098 O O . ALA B 1 79 ? 6.191 -1.378 -7.82 1 93.44 79 ALA B O 1
ATOM 3099 N N . LEU B 1 80 ? 5.215 -1.596 -5.797 1 92.31 80 LEU B N 1
ATOM 3100 C CA . LEU B 1 80 ? 4.559 -2.854 -6.133 1 92.31 80 LEU B CA 1
ATOM 3101 C C . LEU B 1 80 ? 3.6 -2.672 -7.305 1 92.31 80 LEU B C 1
ATOM 3103 O O . LEU B 1 80 ? 3.564 -3.498 -8.219 1 92.31 80 LEU B O 1
ATOM 3107 N N . GLU B 1 81 ? 2.84 -1.64 -7.266 1 92 81 GLU B N 1
ATOM 3108 C CA . GLU B 1 81 ? 1.91 -1.357 -8.352 1 92 81 GLU B CA 1
ATOM 3109 C C . GLU B 1 81 ? 2.648 -1.181 -9.68 1 92 81 GLU B C 1
ATOM 3111 O O . GLU B 1 81 ? 2.252 -1.749 -10.695 1 92 81 GLU B O 1
ATOM 3116 N N . ARG B 1 82 ? 3.725 -0.46 -9.688 1 93.56 82 ARG B N 1
ATOM 3117 C CA . ARG B 1 82 ? 4.492 -0.19 -10.898 1 93.56 82 ARG B CA 1
ATOM 3118 C C . ARG B 1 82 ? 5.195 -1.451 -11.398 1 93.56 82 ARG B C 1
ATOM 3120 O O . ARG B 1 82 ? 5.219 -1.721 -12.602 1 93.56 82 ARG B O 1
ATOM 3127 N N . LEU B 1 83 ? 5.738 -2.211 -10.461 1 95.06 83 LEU B N 1
ATOM 3128 C CA . LEU B 1 83 ? 6.371 -3.48 -10.812 1 95.06 83 LEU B CA 1
ATOM 3129 C C . LEU B 1 83 ? 5.359 -4.434 -11.445 1 95.06 83 LEU B C 1
ATOM 3131 O O . LEU B 1 83 ? 5.645 -5.055 -12.469 1 95.06 83 LEU B O 1
ATOM 3135 N N . SER B 1 84 ? 4.227 -4.512 -10.797 1 93.06 84 SER B N 1
ATOM 3136 C CA . SER B 1 84 ? 3.186 -5.414 -11.273 1 93.06 84 SER B CA 1
ATOM 3137 C C . SER B 1 84 ? 2.748 -5.055 -12.688 1 93.06 84 SER B C 1
ATOM 3139 O O . SER B 1 84 ? 2.711 -5.914 -13.57 1 93.06 84 SER B O 1
ATOM 3141 N N . ASN B 1 85 ? 2.486 -3.805 -12.93 1 90.81 85 ASN B N 1
ATOM 3142 C CA . ASN B 1 85 ? 2.057 -3.346 -14.242 1 90.81 85 ASN B CA 1
ATOM 3143 C C . ASN B 1 85 ? 3.127 -3.604 -15.305 1 90.81 85 ASN B C 1
ATOM 3145 O O . ASN B 1 85 ? 2.828 -4.121 -16.375 1 90.81 85 ASN B O 1
ATOM 3149 N N . ALA B 1 86 ? 4.316 -3.262 -14.984 1 93.62 86 ALA B N 1
ATOM 3150 C CA . ALA B 1 86 ? 5.414 -3.389 -15.938 1 93.62 86 ALA B CA 1
ATOM 3151 C C . ALA B 1 86 ? 5.699 -4.855 -16.266 1 93.62 86 ALA B C 1
ATOM 3153 O O . ALA B 1 86 ? 5.926 -5.211 -17.422 1 93.62 86 ALA B O 1
ATOM 3154 N N . LEU B 1 87 ? 5.688 -5.715 -15.258 1 94.19 87 LEU B N 1
ATOM 3155 C CA . LEU B 1 87 ? 5.941 -7.141 -15.461 1 94.19 87 LEU B CA 1
ATOM 3156 C C . LEU B 1 87 ? 4.797 -7.793 -16.234 1 94.19 87 LEU B C 1
ATOM 3158 O O . LEU B 1 87 ? 5.031 -8.633 -17.094 1 94.19 87 LEU B O 1
ATOM 3162 N N . GLN B 1 88 ? 3.615 -7.363 -15.891 1 89.62 88 GLN B N 1
ATOM 3163 C CA . GLN B 1 88 ? 2.461 -7.898 -16.609 1 89.62 88 GLN B CA 1
ATOM 3164 C C . GLN B 1 88 ? 2.527 -7.555 -18.094 1 89.62 88 GLN B C 1
ATOM 3166 O O . GLN B 1 88 ? 2.148 -8.367 -18.938 1 89.62 88 GLN B O 1
ATOM 3171 N N . ALA B 1 89 ? 2.994 -6.359 -18.359 1 88.69 89 ALA B N 1
ATOM 3172 C CA . ALA B 1 89 ? 3.152 -5.926 -19.734 1 88.69 89 ALA B CA 1
ATOM 3173 C C . ALA B 1 89 ? 4.152 -6.812 -20.484 1 88.69 89 ALA B C 1
ATOM 3175 O O . ALA B 1 89 ? 4.129 -6.891 -21.703 1 88.69 89 ALA B O 1
ATOM 3176 N N . GLN B 1 90 ? 5 -7.512 -19.703 1 90 90 GLN B N 1
ATOM 3177 C CA . GLN B 1 90 ? 5.996 -8.414 -20.266 1 90 90 GLN B CA 1
ATOM 3178 C C . GLN B 1 90 ? 5.555 -9.867 -20.156 1 90 90 GLN B C 1
ATOM 3180 O O . GLN B 1 90 ? 6.344 -10.781 -20.406 1 90 90 GLN B O 1
ATOM 3185 N N . GLY B 1 91 ? 4.301 -10.055 -19.688 1 87.81 91 GLY B N 1
ATOM 3186 C CA . GLY B 1 91 ? 3.75 -11.391 -19.594 1 87.81 91 GLY B CA 1
ATOM 3187 C C . GLY B 1 91 ? 4.102 -12.086 -18.297 1 87.81 91 GLY B C 1
ATOM 3188 O O . GLY B 1 91 ? 3.945 -13.305 -18.172 1 87.81 91 GLY B O 1
ATOM 3189 N N . TYR B 1 92 ? 4.664 -11.352 -17.312 1 91.5 92 TYR B N 1
ATOM 3190 C CA . TYR B 1 92 ? 5.004 -11.906 -16 1 91.5 92 TYR B CA 1
ATOM 3191 C C . TYR B 1 92 ? 4.012 -11.453 -14.945 1 91.5 92 TYR B C 1
ATOM 3193 O O . TYR B 1 92 ? 3.391 -10.391 -15.078 1 91.5 92 TYR B O 1
ATOM 3201 N N . HIS B 1 93 ? 3.898 -12.297 -13.93 1 91.44 93 HIS B N 1
ATOM 3202 C CA . HIS B 1 93 ? 3.078 -11.938 -12.781 1 91.44 93 HIS B CA 1
ATOM 3203 C C . HIS B 1 93 ? 3.855 -12.109 -11.477 1 91.44 93 HIS B C 1
ATOM 3205 O O . HIS B 1 93 ? 4.762 -12.938 -11.391 1 91.44 93 HIS B O 1
ATOM 3211 N N . ILE B 1 94 ? 3.43 -11.344 -10.516 1 94.06 94 ILE B N 1
ATOM 3212 C CA . ILE B 1 94 ? 4.16 -11.32 -9.258 1 94.06 94 ILE B CA 1
ATOM 3213 C C . ILE B 1 94 ? 3.514 -12.297 -8.273 1 94.06 94 ILE B C 1
ATOM 3215 O O . ILE B 1 94 ? 2.301 -12.242 -8.047 1 94.06 94 ILE B O 1
ATOM 3219 N N . LEU B 1 95 ? 4.305 -13.172 -7.738 1 93.19 95 LEU B N 1
ATOM 3220 C CA . LEU B 1 95 ? 3.957 -13.984 -6.578 1 93.19 95 LEU B CA 1
ATOM 3221 C C . LEU B 1 95 ? 4.535 -13.383 -5.301 1 93.19 95 LEU B C 1
ATOM 3223 O O . LEU B 1 95 ? 5.758 -13.281 -5.156 1 93.19 95 LEU B O 1
ATOM 3227 N N . ILE B 1 96 ? 3.674 -13.078 -4.387 1 91.5 96 ILE B N 1
ATOM 3228 C CA . ILE B 1 96 ? 4.105 -12.289 -3.238 1 91.5 96 ILE B CA 1
ATOM 3229 C C . ILE B 1 96 ? 4.492 -13.219 -2.09 1 91.5 96 ILE B C 1
ATOM 3231 O O . ILE B 1 96 ? 3.783 -14.188 -1.797 1 91.5 96 ILE B O 1
ATOM 3235 N N . PHE B 1 97 ? 5.598 -12.891 -1.442 1 86.12 97 PHE B N 1
ATOM 3236 C CA . PHE B 1 97 ? 6.062 -13.508 -0.207 1 86.12 97 PHE B CA 1
ATOM 3237 C C . PHE B 1 97 ? 6.301 -12.453 0.869 1 86.12 97 PHE B C 1
ATOM 3239 O O . PHE B 1 97 ? 7.066 -11.508 0.662 1 86.12 97 PHE B O 1
ATOM 3246 N N . THR B 1 98 ? 5.562 -12.617 1.923 1 82.5 98 THR B N 1
ATOM 3247 C CA . THR B 1 98 ? 5.77 -11.703 3.041 1 82.5 98 THR B CA 1
ATOM 3248 C C . THR B 1 98 ? 6.637 -12.352 4.117 1 82.5 98 THR B C 1
ATOM 3250 O O . THR B 1 98 ? 6.375 -13.477 4.535 1 82.5 98 THR B O 1
ATOM 3253 N N . VAL B 1 99 ? 7.719 -11.719 4.461 1 76.5 99 VAL B N 1
ATOM 3254 C CA . VAL B 1 99 ? 8.617 -12.25 5.48 1 76.5 99 VAL B CA 1
ATOM 3255 C C . VAL B 1 99 ? 8.781 -11.227 6.605 1 76.5 99 VAL B C 1
ATOM 3257 O O . VAL B 1 99 ? 9.102 -10.062 6.352 1 76.5 99 VAL B O 1
ATOM 3260 N N . PRO B 1 100 ? 8.258 -11.688 7.773 1 64.69 100 PRO B N 1
ATOM 3261 C CA . PRO B 1 100 ? 8.531 -10.742 8.859 1 64.69 100 PRO B CA 1
ATOM 3262 C C . PRO B 1 100 ? 10.016 -10.453 9.031 1 64.69 100 PRO B C 1
ATOM 3264 O O . PRO B 1 100 ? 10.859 -11.227 8.57 1 64.69 100 PRO B O 1
ATOM 3267 N N . ASN B 1 101 ? 10.367 -9.25 9.359 1 58.16 101 ASN B N 1
ATOM 3268 C CA . ASN B 1 101 ? 11.75 -8.82 9.547 1 58.16 101 ASN B CA 1
ATOM 3269 C C . ASN B 1 101 ? 12.523 -9.805 10.43 1 58.16 101 ASN B C 1
ATOM 3271 O O . ASN B 1 101 ? 13.75 -9.836 10.398 1 58.16 101 ASN B O 1
ATOM 3275 N N . SER B 1 102 ? 11.727 -10.648 11.109 1 55.12 102 SER B N 1
ATOM 3276 C CA . SER B 1 102 ? 12.484 -11.594 11.93 1 55.12 102 SER B CA 1
ATOM 3277 C C . SER B 1 102 ? 13 -12.758 11.094 1 55.12 102 SER B C 1
ATOM 3279 O O . SER B 1 102 ? 12.406 -13.109 10.07 1 55.12 102 SER B O 1
ATOM 3281 N N . SER B 1 103 ? 14.289 -13.031 11.203 1 54.69 103 SER B N 1
ATOM 3282 C CA . SER B 1 103 ? 15.031 -14.055 10.477 1 54.69 103 SER B CA 1
ATOM 3283 C C . SER B 1 103 ? 14.25 -15.367 10.414 1 54.69 103 SER B C 1
ATOM 3285 O O . SER B 1 103 ? 14.594 -16.266 9.641 1 54.69 103 SER B O 1
ATOM 3287 N N . ASP B 1 104 ? 13.086 -15.406 11.078 1 55.78 104 ASP B N 1
ATOM 3288 C CA . ASP B 1 104 ? 12.406 -16.703 11.164 1 55.78 104 ASP B CA 1
ATOM 3289 C C . ASP B 1 104 ? 11.5 -16.922 9.945 1 55.78 104 ASP B C 1
ATOM 3291 O O . ASP B 1 104 ? 10.852 -15.984 9.477 1 55.78 104 ASP B O 1
ATOM 3295 N N . GLY B 1 105 ? 11.875 -17.891 9.031 1 61.06 105 GLY B N 1
ATOM 3296 C CA . GLY B 1 105 ? 10.961 -18.344 8 1 61.06 105 GLY B CA 1
ATOM 3297 C C . GLY B 1 105 ? 11.492 -18.156 6.598 1 61.06 105 GLY B C 1
ATOM 3298 O O . GLY B 1 105 ? 10.82 -18.5 5.621 1 61.06 105 GLY B O 1
ATOM 3299 N N . ILE B 1 106 ? 12.648 -17.5 6.586 1 62.78 106 ILE B N 1
ATOM 3300 C CA . ILE B 1 106 ? 13.234 -17.172 5.293 1 62.78 106 ILE B CA 1
ATOM 3301 C C . ILE B 1 106 ? 13.453 -18.453 4.492 1 62.78 106 ILE B C 1
ATOM 3303 O O . ILE B 1 106 ? 13.195 -18.484 3.285 1 62.78 106 ILE B O 1
ATOM 3307 N N . GLU B 1 107 ? 13.828 -19.438 5.246 1 63.66 107 GLU B N 1
ATOM 3308 C CA . GLU B 1 107 ? 14.094 -20.703 4.574 1 63.66 107 GLU B CA 1
ATOM 3309 C C . GLU B 1 107 ? 12.836 -21.266 3.928 1 63.66 107 GLU B C 1
ATOM 3311 O O . GLU B 1 107 ? 12.875 -21.781 2.809 1 63.66 107 GLU B O 1
ATOM 3316 N N . SER B 1 108 ? 11.773 -21.062 4.66 1 69.19 108 SER B N 1
ATOM 3317 C CA . SER B 1 108 ? 10.508 -21.562 4.137 1 69.19 108 SER B CA 1
ATOM 3318 C C . SER B 1 108 ? 10.078 -20.797 2.891 1 69.19 108 SER B C 1
ATOM 3320 O O . SER B 1 108 ? 9.57 -21.375 1.936 1 69.19 108 SER B O 1
ATOM 3322 N N . VAL B 1 109 ? 10.422 -19.562 2.854 1 72.75 109 VAL B N 1
ATOM 3323 C CA . VAL B 1 109 ? 10.039 -18.719 1.731 1 72.75 109 VAL B CA 1
ATOM 3324 C C . VAL B 1 109 ? 10.852 -19.094 0.494 1 72.75 109 VAL B C 1
ATOM 3326 O O . VAL B 1 109 ? 10.305 -19.188 -0.609 1 72.75 109 VAL B O 1
ATOM 3329 N N . VAL B 1 110 ? 12.102 -19.375 0.745 1 68.56 110 VAL B N 1
ATOM 3330 C CA . VAL B 1 110 ? 12.977 -19.75 -0.367 1 68.56 110 VAL B CA 1
ATOM 3331 C C . VAL B 1 110 ? 12.523 -21.078 -0.965 1 68.56 110 VAL B C 1
ATOM 3333 O O . VAL B 1 110 ? 12.484 -21.234 -2.188 1 68.56 110 VAL B O 1
ATOM 3336 N N . GLN B 1 111 ? 12.203 -21.922 -0.06 1 70.69 111 GLN B N 1
ATOM 3337 C CA . GLN B 1 111 ? 11.727 -23.219 -0.528 1 70.69 111 GLN B CA 1
ATOM 3338 C C . GLN B 1 111 ? 10.461 -23.062 -1.361 1 70.69 111 GLN B C 1
ATOM 3340 O O . GLN B 1 111 ? 10.32 -23.703 -2.41 1 70.69 111 GLN B O 1
ATOM 3345 N N . ASP B 1 112 ? 9.648 -22.234 -0.89 1 74.81 112 ASP B N 1
ATOM 3346 C CA . ASP B 1 112 ? 8.414 -21.984 -1.626 1 74.81 112 ASP B CA 1
ATOM 3347 C C . ASP B 1 112 ? 8.703 -21.391 -3.002 1 74.81 112 ASP B C 1
ATOM 3349 O O . ASP B 1 112 ? 8.086 -21.781 -3.996 1 74.81 112 ASP B O 1
ATOM 3353 N N . LEU B 1 113 ? 9.648 -20.547 -3.029 1 74.56 113 LEU B N 1
ATOM 3354 C CA . LEU B 1 113 ? 10.023 -19.906 -4.281 1 74.56 113 LEU B CA 1
ATOM 3355 C C . LEU B 1 113 ? 10.539 -20.922 -5.289 1 74.56 113 LEU B C 1
ATOM 3357 O O . LEU B 1 113 ? 10.211 -20.844 -6.477 1 74.56 113 LEU B O 1
ATOM 3361 N N . LEU B 1 114 ? 11.266 -21.797 -4.793 1 69.62 114 LEU B N 1
ATOM 3362 C CA . LEU B 1 114 ? 11.805 -22.875 -5.633 1 69.62 114 LEU B CA 1
ATOM 3363 C C . LEU B 1 114 ? 10.695 -23.812 -6.094 1 69.62 114 LEU B C 1
ATOM 3365 O O . LEU B 1 114 ? 10.664 -24.219 -7.258 1 69.62 114 LEU B O 1
ATOM 3369 N N . ASP B 1 115 ? 9.867 -23.984 -5.172 1 72.44 115 ASP B N 1
ATOM 3370 C CA . ASP B 1 115 ? 8.773 -24.906 -5.461 1 72.44 115 ASP B CA 1
ATOM 3371 C C . ASP B 1 115 ? 7.879 -24.359 -6.574 1 72.44 115 ASP B C 1
ATOM 3373 O O . ASP B 1 115 ? 7.387 -25.125 -7.406 1 72.44 115 ASP B O 1
ATOM 3377 N N . TYR B 1 116 ? 7.797 -23.078 -6.617 1 78.31 116 TYR B N 1
ATOM 3378 C CA . TYR B 1 116 ? 6.934 -22.469 -7.625 1 78.31 116 TYR B CA 1
ATOM 3379 C C . TYR B 1 116 ? 7.695 -22.219 -8.922 1 78.31 116 TYR B C 1
ATOM 3381 O O . TYR B 1 116 ? 7.129 -21.719 -9.891 1 78.31 116 TYR B O 1
ATOM 3389 N N . GLN B 1 117 ? 8.898 -22.516 -8.93 1 78.25 117 GLN B N 1
ATOM 3390 C CA . GLN B 1 117 ? 9.742 -22.375 -10.109 1 78.25 117 GLN B CA 1
ATOM 3391 C C . GLN B 1 117 ? 9.688 -20.938 -10.648 1 78.25 117 GLN B C 1
ATOM 3393 O O . GLN B 1 117 ? 9.453 -20.734 -11.844 1 78.25 117 GLN B O 1
ATOM 3398 N N . VAL B 1 118 ? 9.805 -20.016 -9.766 1 87.25 118 VAL B N 1
ATOM 3399 C CA . VAL B 1 118 ? 9.789 -18.625 -10.203 1 87.25 118 VAL B CA 1
ATOM 3400 C C . VAL B 1 118 ? 10.969 -18.375 -11.141 1 87.25 118 VAL B C 1
ATOM 3402 O O . VAL B 1 118 ? 12.047 -18.938 -10.961 1 87.25 118 VAL B O 1
ATOM 3405 N N . ASP B 1 119 ? 10.727 -17.531 -12.102 1 89.62 119 ASP B N 1
ATOM 3406 C CA . ASP B 1 119 ? 11.781 -17.25 -13.07 1 89.62 119 ASP B CA 1
ATOM 3407 C C . ASP B 1 119 ? 12.812 -16.281 -12.477 1 89.62 119 ASP B C 1
ATOM 3409 O O . ASP B 1 119 ? 13.953 -16.234 -12.938 1 89.62 119 ASP B O 1
ATOM 3413 N N . GLY B 1 120 ? 12.438 -15.562 -11.562 1 91.94 120 GLY B N 1
ATOM 3414 C CA . GLY B 1 120 ? 13.289 -14.578 -10.898 1 91.94 120 GLY B CA 1
ATOM 3415 C C . GLY B 1 120 ? 12.68 -14.039 -9.617 1 91.94 120 GLY B C 1
ATOM 3416 O O . GLY B 1 120 ? 11.516 -14.297 -9.32 1 91.94 120 GLY B O 1
ATOM 3417 N N . ILE B 1 121 ? 13.555 -13.359 -8.859 1 91.12 121 ILE B N 1
ATOM 3418 C CA . ILE B 1 121 ? 13.125 -12.836 -7.562 1 91.12 121 ILE B CA 1
ATOM 3419 C C . ILE B 1 121 ? 13.5 -11.359 -7.449 1 91.12 121 ILE B C 1
ATOM 3421 O O . ILE B 1 121 ? 14.602 -10.961 -7.84 1 91.12 121 ILE B O 1
ATOM 3425 N N . ILE B 1 122 ? 12.547 -10.602 -7.004 1 91.69 122 ILE B N 1
ATOM 3426 C CA . ILE B 1 122 ? 12.812 -9.242 -6.555 1 91.69 122 ILE B CA 1
ATOM 3427 C C . ILE B 1 122 ? 12.68 -9.164 -5.035 1 91.69 122 ILE B C 1
ATOM 3429 O O . ILE B 1 122 ? 11.633 -9.5 -4.477 1 91.69 122 ILE B O 1
ATOM 3433 N N . ALA B 1 123 ? 13.703 -8.82 -4.367 1 87.25 123 ALA B N 1
ATOM 3434 C CA . ALA B 1 123 ? 13.68 -8.648 -2.918 1 87.25 123 ALA B CA 1
ATOM 3435 C C . ALA B 1 123 ? 13.594 -7.168 -2.545 1 87.25 123 ALA B C 1
ATOM 3437 O O . ALA B 1 123 ? 14.508 -6.395 -2.84 1 87.25 123 ALA B O 1
ATOM 3438 N N . ALA B 1 124 ? 12.414 -6.902 -1.98 1 80.5 124 ALA B N 1
ATOM 3439 C CA . ALA B 1 124 ? 12.156 -5.523 -1.578 1 80.5 124 ALA B CA 1
ATOM 3440 C C . ALA B 1 124 ? 12.055 -5.402 -0.06 1 80.5 124 ALA B C 1
ATOM 3442 O O . ALA B 1 124 ? 11.336 -6.172 0.583 1 80.5 124 ALA B O 1
ATOM 3443 N N . SER B 1 125 ? 12.719 -4.672 0.724 1 58.47 125 SER B N 1
ATOM 3444 C CA . SER B 1 125 ? 12.562 -4.266 2.117 1 58.47 125 SER B CA 1
ATOM 3445 C C . SER B 1 125 ? 13.109 -5.324 3.066 1 58.47 125 SER B C 1
ATOM 3447 O O . SER B 1 125 ? 12.703 -5.387 4.23 1 58.47 125 SER B O 1
ATOM 3449 N N . VAL B 1 126 ? 13.547 -6.352 2.631 1 57.41 126 VAL B N 1
ATOM 3450 C CA . VAL B 1 126 ? 13.953 -7.383 3.58 1 57.41 126 VAL B CA 1
ATOM 3451 C C . VAL B 1 126 ? 15.438 -7.246 3.896 1 57.41 126 VAL B C 1
ATOM 3453 O O . VAL B 1 126 ? 16.234 -6.891 3.025 1 57.41 126 VAL B O 1
ATOM 3456 N N . SER B 1 127 ? 15.625 -6.941 5.137 1 52.09 127 SER B N 1
ATOM 3457 C CA . SER B 1 127 ? 17.016 -7.168 5.543 1 52.09 127 SER B CA 1
ATOM 3458 C C . SER B 1 127 ? 17.453 -8.594 5.234 1 52.09 127 SER B C 1
ATOM 3460 O O . SER B 1 127 ? 17.062 -9.531 5.934 1 52.09 127 SER B O 1
ATOM 3462 N N . MET B 1 128 ? 17.312 -8.859 3.996 1 49.78 128 MET B N 1
ATOM 3463 C CA . MET B 1 128 ? 17.656 -10.234 3.633 1 49.78 128 MET B CA 1
ATOM 3464 C C . MET B 1 128 ? 18.969 -10.656 4.293 1 49.78 128 MET B C 1
ATOM 3466 O O . MET B 1 128 ? 19.969 -9.953 4.207 1 49.78 128 MET B O 1
ATOM 3470 N N . SER B 1 129 ? 18.641 -11.391 5.285 1 52.03 129 SER B N 1
ATOM 3471 C CA . SER B 1 129 ? 19.859 -12.062 5.715 1 52.03 129 SER B CA 1
ATOM 3472 C C . SER B 1 129 ? 20.578 -12.719 4.535 1 52.03 129 SER B C 1
ATOM 3474 O O . SER B 1 129 ? 19.953 -13.008 3.512 1 52.03 129 SER B O 1
ATOM 3476 N N . SER B 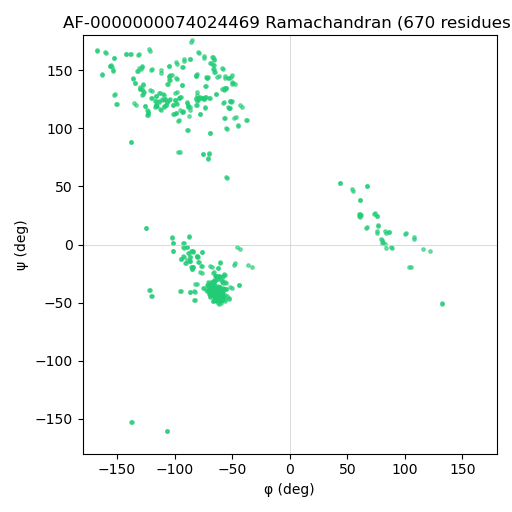1 130 ? 21.781 -12.633 4.469 1 57.09 130 SER B N 1
ATOM 3477 C CA . SER B 1 130 ? 22.734 -13.305 3.578 1 57.09 130 SER B CA 1
ATOM 3478 C C . SER B 1 130 ? 22.25 -14.711 3.229 1 57.09 130 SER B C 1
ATOM 3480 O O . SER B 1 130 ? 22.469 -15.188 2.109 1 57.09 130 SER B O 1
ATOM 3482 N N . SER B 1 131 ? 21.344 -15.188 4.074 1 62.38 131 SER B N 1
ATOM 3483 C CA . SER B 1 131 ? 21.016 -16.594 3.879 1 62.38 131 SER B CA 1
ATOM 3484 C C . SER B 1 131 ? 20.016 -16.781 2.744 1 62.38 131 SER B C 1
ATOM 3486 O O . SER B 1 131 ? 20.156 -17.688 1.922 1 62.38 131 SER B O 1
ATOM 3488 N N . LEU B 1 132 ? 19.094 -15.828 2.562 1 64.06 132 LEU B N 1
ATOM 3489 C CA . LEU B 1 132 ? 18.109 -15.93 1.497 1 64.06 132 LEU B CA 1
ATOM 3490 C C . LEU B 1 132 ? 18.766 -15.758 0.129 1 64.06 132 LEU B C 1
ATOM 3492 O O . LEU B 1 132 ? 18.5 -16.531 -0.793 1 64.06 132 LEU B O 1
ATOM 3496 N N . THR B 1 133 ? 19.578 -14.852 0.147 1 64.62 133 THR B N 1
ATOM 3497 C CA . THR B 1 133 ? 20.266 -14.539 -1.098 1 64.62 133 THR B CA 1
ATOM 3498 C C . THR B 1 133 ? 21.156 -15.703 -1.533 1 64.62 133 THR B C 1
ATOM 3500 O O . THR B 1 133 ? 21.188 -16.047 -2.715 1 64.62 133 THR B O 1
ATOM 3503 N N . ASP B 1 134 ? 21.703 -16.328 -0.517 1 67.75 134 ASP B N 1
ATOM 3504 C CA . ASP B 1 134 ? 22.594 -17.453 -0.812 1 67.75 134 ASP B CA 1
ATOM 3505 C C . ASP B 1 134 ? 21.812 -18.641 -1.366 1 67.75 134 ASP B C 1
ATOM 3507 O O . ASP B 1 134 ? 22.266 -19.312 -2.303 1 67.75 134 ASP B O 1
ATOM 3511 N N . LEU B 1 135 ? 20.703 -18.781 -0.811 1 67.94 135 LEU B N 1
ATOM 3512 C CA . LEU B 1 135 ? 19.891 -19.922 -1.231 1 67.94 135 LEU B CA 1
ATOM 3513 C C . LEU B 1 135 ? 19.344 -19.703 -2.641 1 67.94 135 LEU B C 1
ATOM 3515 O O . LEU B 1 135 ? 19.297 -20.641 -3.441 1 67.94 135 LEU B O 1
ATOM 3519 N N . CYS B 1 136 ? 19.031 -18.5 -2.969 1 72.69 136 CYS B N 1
ATOM 3520 C CA . CYS B 1 136 ? 18.5 -18.203 -4.293 1 72.69 136 CYS B CA 1
ATOM 3521 C C . CYS B 1 136 ? 19.594 -18.328 -5.359 1 72.69 136 CYS B C 1
ATOM 3523 O O . CYS B 1 136 ? 19.328 -18.859 -6.445 1 72.69 136 CYS B O 1
ATOM 3525 N N . VAL B 1 137 ? 20.766 -17.969 -4.984 1 69.44 137 VAL B N 1
ATOM 3526 C CA . VAL B 1 137 ? 21.906 -18.047 -5.898 1 69.44 137 VAL B CA 1
ATOM 3527 C C . VAL B 1 137 ? 22.266 -19.5 -6.148 1 69.44 137 VAL B C 1
ATOM 3529 O O . VAL B 1 137 ? 22.5 -19.906 -7.293 1 69.44 137 VAL B O 1
ATOM 3532 N N . LYS B 1 138 ? 22.188 -20.219 -5.078 1 70.81 138 LYS B N 1
ATOM 3533 C CA . LYS B 1 138 ? 22.516 -21.641 -5.188 1 70.81 138 LYS B CA 1
ATOM 3534 C C . LYS B 1 138 ? 21.5 -22.375 -6.062 1 70.81 138 LYS B C 1
ATOM 3536 O O . LYS B 1 138 ? 21.859 -23.312 -6.777 1 70.81 138 LYS B O 1
ATOM 3541 N N . ALA B 1 139 ? 20.344 -21.875 -6.016 1 70.94 139 ALA B N 1
ATOM 3542 C CA . ALA B 1 139 ? 19.266 -22.5 -6.789 1 70.94 139 ALA B CA 1
ATOM 3543 C C . ALA B 1 139 ? 19.281 -22 -8.234 1 70.94 139 ALA B C 1
ATOM 3545 O O . ALA B 1 139 ? 18.547 -22.516 -9.078 1 70.94 139 ALA B O 1
ATOM 3546 N N . GLY B 1 140 ? 20.172 -21 -8.539 1 76.81 140 GLY B N 1
ATOM 3547 C CA . GLY B 1 140 ? 20.297 -20.484 -9.898 1 76.81 140 GLY B CA 1
ATOM 3548 C C . GLY B 1 140 ? 19.172 -19.547 -10.297 1 76.81 140 GLY B C 1
ATOM 3549 O O . GLY B 1 140 ? 18.922 -19.344 -11.484 1 76.81 140 GLY B O 1
ATOM 3550 N N . ILE B 1 141 ? 18.469 -19.094 -9.375 1 82.12 141 ILE B N 1
ATOM 3551 C CA . ILE B 1 141 ? 17.375 -18.172 -9.656 1 82.12 141 ILE B CA 1
ATOM 3552 C C . ILE B 1 141 ? 17.891 -16.734 -9.641 1 82.12 141 ILE B C 1
ATOM 3554 O O . ILE B 1 141 ? 18.484 -16.281 -8.656 1 82.12 141 ILE B O 1
ATOM 3558 N N . PRO B 1 142 ? 17.719 -16.031 -10.75 1 89.88 142 PRO B N 1
ATOM 3559 C CA . PRO B 1 142 ? 18.125 -14.617 -10.766 1 89.88 142 PRO B CA 1
ATOM 3560 C C . PRO B 1 142 ? 17.453 -13.789 -9.68 1 89.88 142 PRO B C 1
ATOM 3562 O O . PRO B 1 142 ? 16.234 -13.922 -9.469 1 89.88 142 PRO B O 1
ATOM 3565 N N . VAL B 1 143 ? 18.25 -12.992 -8.969 1 89.81 143 VAL B N 1
ATOM 3566 C CA . VAL B 1 143 ? 17.75 -12.133 -7.906 1 89.81 143 VAL B CA 1
ATOM 3567 C C . VAL B 1 143 ? 18.203 -10.695 -8.133 1 89.81 143 VAL B C 1
ATOM 3569 O O . VAL B 1 143 ? 19.375 -10.461 -8.469 1 89.81 143 VAL B O 1
ATOM 3572 N N . VAL B 1 144 ? 17.297 -9.797 -8.047 1 92.12 144 VAL B N 1
ATOM 3573 C CA . VAL B 1 144 ? 17.625 -8.375 -8.039 1 92.12 144 VAL B CA 1
ATOM 3574 C C . VAL B 1 144 ? 17.141 -7.734 -6.746 1 92.12 144 VAL B C 1
ATOM 3576 O O . VAL B 1 144 ? 15.992 -7.941 -6.34 1 92.12 144 VAL B O 1
ATOM 3579 N N . LEU B 1 145 ? 18.016 -7.086 -6.078 1 91 145 LEU B N 1
ATOM 3580 C CA . LEU B 1 145 ? 17.656 -6.312 -4.895 1 91 145 LEU B CA 1
ATOM 3581 C C . LEU B 1 145 ? 17.094 -4.949 -5.285 1 91 145 LEU B C 1
ATOM 3583 O O . LEU B 1 145 ? 17.719 -4.219 -6.062 1 91 145 LEU B O 1
ATOM 3587 N N . PHE B 1 146 ? 15.898 -4.652 -4.777 1 93.06 146 PHE B N 1
ATOM 3588 C CA . PHE B 1 146 ? 15.234 -3.387 -5.066 1 93.06 146 PHE B CA 1
ATOM 3589 C C . PHE B 1 146 ? 15.242 -2.48 -3.842 1 93.06 146 PHE B C 1
ATOM 3591 O O . PHE B 1 146 ? 14.711 -2.848 -2.789 1 93.06 146 PHE B O 1
ATOM 3598 N N . ASN B 1 147 ? 15.75 -1.256 -3.959 1 92.12 147 ASN B N 1
ATOM 3599 C CA . ASN B 1 147 ? 15.805 -0.234 -2.92 1 92.12 147 ASN B CA 1
ATOM 3600 C C . ASN B 1 147 ? 16.625 -0.704 -1.717 1 92.12 147 ASN B C 1
ATOM 3602 O O . ASN B 1 147 ? 16.328 -0.322 -0.581 1 92.12 147 ASN B O 1
ATOM 3606 N N . ARG B 1 148 ? 17.484 -1.631 -1.99 1 86.31 148 ARG B N 1
ATOM 3607 C CA . ARG B 1 148 ? 18.438 -2.141 -0.998 1 86.31 148 ARG B CA 1
ATOM 3608 C C . ARG B 1 148 ? 19.672 -2.715 -1.668 1 86.31 148 ARG B C 1
ATOM 3610 O O . ARG B 1 148 ? 19.656 -3.047 -2.855 1 86.31 148 ARG B O 1
ATOM 3617 N N . GLY B 1 149 ? 20.719 -2.641 -0.893 1 80.94 149 GLY B N 1
ATOM 3618 C CA . GLY B 1 149 ? 21.969 -3.225 -1.371 1 80.94 149 GLY B CA 1
ATOM 3619 C C . GLY B 1 149 ? 22.609 -4.172 -0.373 1 80.94 149 GLY B C 1
ATOM 3620 O O . GLY B 1 149 ? 22.328 -4.094 0.827 1 80.94 149 GLY B O 1
ATOM 3621 N N . GLN B 1 150 ? 23.297 -5.07 -0.92 1 79 150 GLN B N 1
ATOM 3622 C CA . GLN B 1 150 ? 24.094 -6.008 -0.131 1 79 150 GLN B CA 1
ATOM 3623 C C . GLN B 1 150 ? 25.453 -6.242 -0.766 1 79 150 GLN B C 1
ATOM 3625 O O . GLN B 1 150 ? 25.656 -7.223 -1.483 1 79 150 GLN B O 1
ATOM 3630 N N . PRO B 1 151 ? 26.281 -5.348 -0.322 1 76.69 151 PRO B N 1
ATOM 3631 C CA . PRO B 1 151 ? 27.609 -5.484 -0.896 1 76.69 151 PRO B CA 1
ATOM 3632 C C . PRO B 1 151 ? 28.203 -6.875 -0.689 1 76.69 151 PRO B C 1
ATOM 3634 O O . PRO B 1 151 ? 28.031 -7.469 0.378 1 76.69 151 PRO B O 1
ATOM 3637 N N . GLY B 1 152 ? 28.766 -7.406 -1.742 1 75 152 GLY B N 1
ATOM 3638 C CA . GLY B 1 152 ? 29.453 -8.68 -1.637 1 75 152 GLY B CA 1
ATOM 3639 C C . GLY B 1 152 ? 28.531 -9.875 -1.858 1 75 152 GLY B C 1
ATOM 3640 O O . GLY B 1 152 ? 29 -11.016 -1.882 1 75 152 GLY B O 1
ATOM 3641 N N . SER B 1 153 ? 27.25 -9.641 -2.057 1 75.06 153 SER B N 1
ATOM 3642 C CA . SER B 1 153 ? 26.297 -10.727 -2.207 1 75.06 153 SER B CA 1
ATOM 3643 C C . SER B 1 153 ? 26.391 -11.359 -3.594 1 75.06 153 SER B C 1
ATOM 3645 O O . SER B 1 153 ? 25.922 -12.469 -3.809 1 75.06 153 SER B O 1
ATOM 3647 N N . GLY B 1 154 ? 27.016 -10.57 -4.547 1 78.69 154 GLY B N 1
ATOM 3648 C CA . GLY B 1 154 ? 27.016 -11.023 -5.926 1 78.69 154 GLY B CA 1
ATOM 3649 C C . GLY B 1 154 ? 25.688 -10.836 -6.625 1 78.69 154 GLY B C 1
ATOM 3650 O O . GLY B 1 154 ? 25.516 -11.273 -7.762 1 78.69 154 GLY B O 1
ATOM 3651 N N . LEU B 1 155 ? 24.828 -10.109 -5.949 1 85.81 155 LEU B N 1
ATOM 3652 C CA . LEU B 1 155 ? 23.516 -9.844 -6.523 1 85.81 155 LEU B CA 1
ATOM 3653 C C . LEU B 1 155 ? 23.438 -8.438 -7.098 1 85.81 155 LEU B C 1
ATOM 3655 O O . LEU B 1 155 ? 24.094 -7.523 -6.594 1 85.81 155 LEU B O 1
ATOM 3659 N N . SER B 1 156 ? 22.688 -8.336 -8.156 1 90.81 156 SER B N 1
ATOM 3660 C CA . SER B 1 156 ? 22.406 -7.008 -8.68 1 90.81 156 SER B CA 1
ATOM 3661 C C . SER B 1 156 ? 21.438 -6.25 -7.77 1 90.81 156 SER B C 1
ATOM 3663 O O . SER B 1 156 ? 20.594 -6.855 -7.117 1 90.81 156 SER B O 1
ATOM 3665 N N . ALA B 1 157 ? 21.703 -5.016 -7.688 1 93 157 ALA B N 1
ATOM 3666 C CA . ALA B 1 157 ? 20.859 -4.148 -6.863 1 93 157 ALA B CA 1
ATOM 3667 C C . ALA B 1 157 ? 20.516 -2.855 -7.598 1 93 157 ALA B C 1
ATOM 3669 O O . ALA B 1 157 ? 21.344 -2.32 -8.344 1 93 157 ALA B O 1
ATOM 3670 N N . VAL B 1 158 ? 19.297 -2.443 -7.469 1 95.38 158 VAL B N 1
ATOM 3671 C CA . VAL B 1 158 ? 18.844 -1.146 -7.961 1 95.38 158 VAL B CA 1
ATOM 3672 C C . VAL B 1 158 ? 18.406 -0.271 -6.789 1 95.38 158 VAL B C 1
ATOM 3674 O O . VAL B 1 158 ? 17.516 -0.652 -6.016 1 95.38 158 VAL B O 1
ATOM 3677 N N . THR B 1 159 ? 19.031 0.825 -6.637 1 95.19 159 THR B N 1
ATOM 3678 C CA . THR B 1 159 ? 18.734 1.734 -5.531 1 95.19 159 THR B CA 1
ATOM 3679 C C . THR B 1 159 ? 18.734 3.184 -6.012 1 95.19 159 THR B C 1
ATOM 3681 O O . THR B 1 159 ? 19.203 3.477 -7.117 1 95.19 159 THR B O 1
ATOM 3684 N N . SER B 1 160 ? 18.156 4.031 -5.164 1 96.12 160 SER B N 1
ATOM 3685 C CA . SER B 1 160 ? 18.438 5.457 -5.309 1 96.12 160 SER B CA 1
ATOM 3686 C C . SER B 1 160 ? 19.906 5.762 -4.996 1 96.12 160 SER B C 1
ATOM 3688 O O . SER B 1 160 ? 20.594 4.949 -4.379 1 96.12 160 SER B O 1
ATOM 3690 N N . ALA B 1 161 ? 20.422 6.852 -5.566 1 97.62 161 ALA B N 1
ATOM 3691 C CA . ALA B 1 161 ? 21.734 7.332 -5.141 1 97.62 161 ALA B CA 1
ATOM 3692 C C . ALA B 1 161 ? 21.672 7.918 -3.734 1 97.62 161 ALA B C 1
ATOM 3694 O O . ALA B 1 161 ? 21.75 9.141 -3.561 1 97.62 161 ALA B O 1
ATOM 3695 N N . ASN B 1 162 ? 21.656 7.008 -2.824 1 97.62 162 ASN B N 1
ATOM 3696 C CA . ASN B 1 162 ? 21.312 7.344 -1.445 1 97.62 162 ASN B CA 1
ATOM 3697 C C . ASN B 1 162 ? 22.297 8.352 -0.856 1 97.62 162 ASN B C 1
ATOM 3699 O O . ASN B 1 162 ? 21.891 9.328 -0.223 1 97.62 162 ASN B O 1
ATOM 3703 N N . MET B 1 163 ? 23.594 8.086 -1.046 1 98.06 163 MET B N 1
ATOM 3704 C CA . MET B 1 163 ? 24.594 8.984 -0.484 1 98.06 163 MET B CA 1
ATOM 3705 C C . MET B 1 163 ? 24.484 10.375 -1.099 1 98.06 163 MET B C 1
ATOM 3707 O O . MET B 1 163 ? 24.406 11.375 -0.379 1 98.06 163 MET B O 1
ATOM 3711 N N . LYS B 1 164 ? 24.359 10.398 -2.4 1 98.38 164 LYS B N 1
ATOM 3712 C CA . LYS B 1 164 ? 24.266 11.672 -3.107 1 98.38 164 LYS B CA 1
ATOM 3713 C C . LYS B 1 164 ? 22.969 12.398 -2.744 1 98.38 164 LYS B C 1
ATOM 3715 O O . LYS B 1 164 ? 22.969 13.617 -2.555 1 98.38 164 LYS B O 1
ATOM 3720 N N . GLY B 1 165 ? 21.906 11.672 -2.709 1 98.62 165 GLY B N 1
ATOM 3721 C CA . GLY B 1 165 ? 20.625 12.266 -2.352 1 98.62 165 GLY B CA 1
ATOM 3722 C C . GLY B 1 165 ? 20.609 12.852 -0.952 1 98.62 165 GLY B C 1
ATOM 3723 O O . GLY B 1 165 ? 20.078 13.938 -0.737 1 98.62 165 GLY B O 1
ATOM 3724 N N . ALA B 1 166 ? 21.188 12.117 -0.044 1 98.75 166 ALA B N 1
ATOM 3725 C CA . ALA B 1 166 ? 21.234 12.594 1.337 1 98.75 166 ALA B CA 1
ATOM 3726 C C . ALA B 1 166 ? 22.141 13.82 1.465 1 98.75 166 ALA B C 1
ATOM 3728 O O . ALA B 1 166 ? 21.812 14.758 2.199 1 98.75 166 ALA B O 1
ATOM 3729 N N . ALA B 1 167 ? 23.234 13.773 0.76 1 98.75 167 ALA B N 1
ATOM 3730 C CA . ALA B 1 167 ? 24.125 14.938 0.748 1 98.75 167 ALA B CA 1
ATOM 3731 C C . ALA B 1 167 ? 23.406 16.156 0.181 1 98.75 167 ALA B C 1
ATOM 3733 O O . ALA B 1 167 ? 23.547 17.266 0.716 1 98.75 167 ALA B O 1
ATOM 3734 N N . MET B 1 168 ? 22.672 15.922 -0.845 1 98.5 168 MET B N 1
ATOM 3735 C CA . MET B 1 168 ? 21.906 16.984 -1.477 1 98.5 168 MET B CA 1
ATOM 3736 C C . MET B 1 168 ? 20.875 17.562 -0.507 1 98.5 168 MET B C 1
ATOM 3738 O O . MET B 1 168 ? 20.75 18.781 -0.392 1 98.5 168 MET B O 1
ATOM 3742 N N . ALA B 1 169 ? 20.188 16.734 0.177 1 98.56 169 ALA B N 1
ATOM 3743 C CA . ALA B 1 169 ? 19.188 17.172 1.155 1 98.56 169 ALA B CA 1
ATOM 3744 C C . ALA B 1 169 ? 19.828 17.984 2.275 1 98.56 169 ALA B C 1
ATOM 3746 O O . ALA B 1 169 ? 19.328 19.047 2.652 1 98.56 169 ALA B O 1
ATOM 3747 N N . THR B 1 170 ? 20.906 17.453 2.744 1 98.81 170 THR B N 1
ATOM 3748 C CA . THR B 1 170 ? 21.625 18.109 3.83 1 98.81 170 THR B CA 1
ATOM 3749 C C . THR B 1 170 ? 22.172 19.453 3.373 1 98.81 170 THR B C 1
ATOM 3751 O O . THR B 1 170 ? 22.062 20.453 4.086 1 98.81 170 THR B O 1
ATOM 3754 N N . GLN B 1 171 ? 22.734 19.469 2.207 1 98.56 171 GLN B N 1
ATOM 3755 C CA . GLN B 1 171 ? 23.297 20.703 1.654 1 98.56 171 GLN B CA 1
ATOM 3756 C C . GLN B 1 171 ? 22.219 21.781 1.519 1 98.56 171 GLN B C 1
ATOM 3758 O O . GLN B 1 171 ? 22.484 22.953 1.747 1 98.56 171 GLN B O 1
ATOM 3763 N N . ALA B 1 172 ? 21.047 21.359 1.114 1 98.44 172 ALA B N 1
ATOM 3764 C CA . ALA B 1 172 ? 19.938 22.312 0.998 1 98.44 172 ALA B CA 1
ATOM 3765 C C . ALA B 1 172 ? 19.656 22.984 2.336 1 98.44 172 ALA B C 1
ATOM 3767 O O . ALA B 1 172 ? 19.375 24.188 2.387 1 98.44 172 ALA B O 1
ATOM 3768 N N . LEU B 1 173 ? 19.688 22.219 3.418 1 98.56 173 LEU B N 1
ATOM 3769 C CA . LEU B 1 173 ? 19.484 22.781 4.754 1 98.56 173 LEU B CA 1
ATOM 3770 C C . LEU B 1 173 ? 20.609 23.75 5.117 1 98.56 173 LEU B C 1
ATOM 3772 O O . LEU B 1 173 ? 20.359 24.812 5.668 1 98.56 173 LEU B O 1
ATOM 3776 N N . ILE B 1 174 ? 21.844 23.406 4.777 1 98.38 174 ILE B N 1
ATOM 3777 C CA . ILE B 1 174 ? 23.016 24.234 5.055 1 98.38 174 ILE B CA 1
ATOM 3778 C C . ILE B 1 174 ? 22.922 25.531 4.27 1 98.38 174 ILE B C 1
ATOM 3780 O O . ILE B 1 174 ? 23.125 26.625 4.824 1 98.38 174 ILE B O 1
ATOM 3784 N N . ASP B 1 175 ? 22.531 25.359 2.98 1 97.88 175 ASP B N 1
ATOM 3785 C CA . ASP B 1 175 ? 22.438 26.516 2.1 1 97.88 175 ASP B CA 1
ATOM 3786 C C . ASP B 1 175 ? 21.359 27.484 2.578 1 97.88 175 ASP B C 1
ATOM 3788 O O . ASP B 1 175 ? 21.422 28.688 2.32 1 97.88 175 ASP B O 1
ATOM 3792 N N . ALA B 1 176 ? 20.375 26.984 3.258 1 97.44 176 ALA B N 1
ATOM 3793 C CA . ALA B 1 176 ? 19.281 27.797 3.789 1 97.44 176 ALA B CA 1
ATOM 3794 C C . ALA B 1 176 ? 19.703 28.5 5.078 1 97.44 176 ALA B C 1
ATOM 3796 O O . ALA B 1 176 ? 18.953 29.312 5.613 1 97.44 176 ALA B O 1
ATOM 3797 N N . GLY B 1 177 ? 20.859 28.109 5.637 1 96.94 177 GLY B N 1
ATOM 3798 C CA . GLY B 1 177 ? 21.422 28.828 6.766 1 96.94 177 GLY B CA 1
ATOM 3799 C C . GLY B 1 177 ? 21.312 28.078 8.07 1 96.94 177 GLY B C 1
ATOM 3800 O O . GLY B 1 177 ? 21.688 28.594 9.133 1 96.94 177 GLY B O 1
ATOM 3801 N N . HIS B 1 178 ? 20.844 26.812 8.023 1 97.94 178 HIS B N 1
ATOM 3802 C CA . HIS B 1 178 ? 20.719 26.031 9.242 1 97.94 178 HIS B CA 1
ATOM 3803 C C . HIS B 1 178 ? 22.078 25.594 9.758 1 97.94 178 HIS B C 1
ATOM 3805 O O . HIS B 1 178 ? 22.969 25.25 8.969 1 97.94 178 HIS B O 1
ATOM 3811 N N . GLN B 1 179 ? 22.25 25.547 11.055 1 96.88 179 GLN B N 1
ATOM 3812 C CA . GLN B 1 179 ? 23.531 25.219 11.664 1 96.88 179 GLN B CA 1
ATOM 3813 C C . GLN B 1 179 ? 23.422 24 12.562 1 96.88 179 GLN B C 1
ATOM 3815 O O . GLN B 1 179 ? 24.359 23.203 12.664 1 96.88 179 GLN B O 1
ATOM 3820 N N . ARG B 1 180 ? 22.312 23.891 13.312 1 98.5 180 ARG B N 1
ATOM 3821 C CA . ARG B 1 180 ? 22.094 22.75 14.188 1 98.5 180 ARG B CA 1
ATOM 3822 C C . ARG B 1 180 ? 21.219 21.703 13.5 1 98.5 180 ARG B C 1
ATOM 3824 O O . ARG B 1 180 ? 20.031 21.594 13.781 1 98.5 180 ARG B O 1
ATOM 3831 N N . ILE B 1 181 ? 21.859 20.969 12.664 1 98.81 181 ILE B N 1
ATOM 3832 C CA . ILE B 1 181 ? 21.125 20.016 11.836 1 98.81 181 ILE B CA 1
ATOM 3833 C C . ILE B 1 181 ? 21.266 18.609 12.414 1 98.81 181 ILE B C 1
ATOM 3835 O O . ILE B 1 181 ? 22.375 18.109 12.609 1 98.81 181 ILE B O 1
ATOM 3839 N N . ALA B 1 182 ? 20.141 18.016 12.766 1 98.88 182 ALA B N 1
ATOM 3840 C CA . ALA B 1 182 ? 20.094 16.625 13.227 1 98.88 182 ALA B CA 1
ATOM 3841 C C . ALA B 1 182 ? 19.703 15.68 12.094 1 98.88 182 ALA B C 1
ATOM 3843 O O . ALA B 1 182 ? 19.125 16.109 11.094 1 98.88 182 ALA B O 1
ATOM 3844 N N . HIS B 1 183 ? 20.109 14.445 12.242 1 98.88 183 HIS B N 1
ATOM 3845 C CA . HIS B 1 183 ? 19.734 13.375 11.328 1 98.88 183 HIS B CA 1
ATOM 3846 C C . HIS B 1 183 ? 19.047 12.234 12.062 1 98.88 183 HIS B C 1
ATOM 3848 O O . HIS B 1 183 ? 19.625 11.625 12.969 1 98.88 183 HIS B O 1
ATOM 3854 N N . ILE B 1 184 ? 17.766 12.047 11.773 1 98.81 184 ILE B N 1
ATOM 3855 C CA . ILE B 1 184 ? 17.094 10.812 12.172 1 98.81 184 ILE B CA 1
ATOM 3856 C C . ILE B 1 184 ? 17.266 9.766 11.078 1 98.81 184 ILE B C 1
ATOM 3858 O O . ILE B 1 184 ? 16.516 9.766 10.094 1 98.81 184 ILE B O 1
ATOM 3862 N N . ALA B 1 185 ? 18.188 8.938 11.297 1 98.12 185 ALA B N 1
ATOM 3863 C CA . ALA B 1 185 ? 18.641 7.992 10.273 1 98.12 185 ALA B CA 1
ATOM 3864 C C . ALA B 1 185 ? 17.688 6.805 10.172 1 98.12 185 ALA B C 1
ATOM 3866 O O . ALA B 1 185 ? 16.797 6.645 11 1 98.12 185 ALA B O 1
ATOM 3867 N N . GLY B 1 186 ? 17.875 6.113 9.102 1 93.62 186 GLY B N 1
ATOM 3868 C CA . GLY B 1 186 ? 17.219 4.824 8.969 1 93.62 186 GLY B CA 1
ATOM 3869 C C . GLY B 1 186 ? 18 3.688 9.594 1 93.62 186 GLY B C 1
ATOM 3870 O O . GLY B 1 186 ? 19.156 3.863 9.984 1 93.62 186 GLY B O 1
ATOM 3871 N N . TRP B 1 187 ? 17.5 2.508 9.648 1 88.62 187 TRP B N 1
ATOM 3872 C CA . TRP B 1 187 ? 18.094 1.343 10.289 1 88.62 187 TRP B CA 1
ATOM 3873 C C . TRP B 1 187 ? 19.547 1.154 9.844 1 88.62 187 TRP B C 1
ATOM 3875 O O . TRP B 1 187 ? 19.812 0.989 8.656 1 88.62 187 TRP B O 1
ATOM 3885 N N . GLU B 1 188 ? 20.438 1.127 10.766 1 89.25 188 GLU B N 1
ATOM 3886 C CA . GLU B 1 188 ? 21.875 1.071 10.5 1 89.25 188 GLU B CA 1
ATOM 3887 C C . GLU B 1 188 ? 22.281 -0.277 9.914 1 89.25 188 GLU B C 1
ATOM 3889 O O . GLU B 1 188 ? 23.344 -0.405 9.312 1 89.25 188 GLU B O 1
ATOM 3894 N N . GLY B 1 189 ? 21.375 -1.232 10.117 1 83.94 189 GLY B N 1
ATOM 3895 C CA . GLY B 1 189 ? 21.656 -2.541 9.547 1 83.94 189 GLY B CA 1
ATOM 3896 C C . GLY B 1 189 ? 21.422 -2.604 8.055 1 83.94 189 GLY B C 1
ATOM 3897 O O . GLY B 1 189 ? 21.812 -3.57 7.395 1 83.94 189 GLY B O 1
ATOM 3898 N N . SER B 1 190 ? 20.906 -1.573 7.539 1 86.12 190 SER B N 1
ATOM 3899 C CA . SER B 1 190 ? 20.641 -1.521 6.102 1 86.12 190 SER B CA 1
ATOM 3900 C C . SER B 1 190 ? 21.656 -0.635 5.391 1 86.12 190 SER B C 1
ATOM 3902 O O . SER B 1 190 ? 22.078 0.392 5.926 1 86.12 190 SER B O 1
ATOM 3904 N N . LEU B 1 191 ? 22 -1.016 4.227 1 88.62 191 LEU B N 1
ATOM 3905 C CA . LEU B 1 191 ? 22.906 -0.209 3.422 1 88.62 191 LEU B CA 1
ATOM 3906 C C . LEU B 1 191 ? 22.297 1.15 3.104 1 88.62 191 LEU B C 1
ATOM 3908 O O . LEU B 1 191 ? 23 2.168 3.117 1 88.62 191 LEU B O 1
ATOM 3912 N N . THR B 1 192 ? 21.031 1.187 2.801 1 92.19 192 THR B N 1
ATOM 3913 C CA . THR B 1 192 ? 20.312 2.426 2.504 1 92.19 192 THR B CA 1
ATOM 3914 C C . THR B 1 192 ? 20.453 3.416 3.658 1 92.19 192 THR B C 1
ATOM 3916 O O . THR B 1 192 ? 20.781 4.586 3.445 1 92.19 192 THR B O 1
ATOM 3919 N N . GLY B 1 193 ? 20.203 2.883 4.852 1 93.75 193 GLY B N 1
ATOM 3920 C CA . GLY B 1 193 ? 20.328 3.732 6.023 1 93.75 193 GLY B CA 1
ATOM 3921 C C . GLY B 1 193 ? 21.75 4.258 6.227 1 93.75 193 GLY B C 1
ATOM 3922 O O . GLY B 1 193 ? 21.938 5.441 6.512 1 93.75 193 GLY B O 1
ATOM 3923 N N . ARG B 1 194 ? 22.703 3.426 6.008 1 95.12 194 ARG B N 1
ATOM 3924 C CA . ARG B 1 194 ? 24.109 3.805 6.188 1 95.12 194 ARG B CA 1
ATOM 3925 C C . ARG B 1 194 ? 24.547 4.801 5.117 1 95.12 194 ARG B C 1
ATOM 3927 O O . ARG B 1 194 ? 25.234 5.773 5.414 1 95.12 194 ARG B O 1
ATOM 3934 N N . ASP B 1 195 ? 24.109 4.547 3.941 1 96.5 195 ASP B N 1
ATOM 3935 C CA . ASP B 1 195 ? 24.484 5.426 2.834 1 96.5 195 ASP B CA 1
ATOM 3936 C C . ASP B 1 195 ? 23.922 6.828 3.033 1 96.5 195 ASP B C 1
ATOM 3938 O O . ASP B 1 195 ? 24.625 7.82 2.82 1 96.5 195 ASP B O 1
ATOM 3942 N N . ARG B 1 196 ? 22.688 6.902 3.383 1 98.06 196 ARG B N 1
ATOM 3943 C CA . ARG B 1 196 ? 22.062 8.211 3.59 1 98.06 196 ARG B CA 1
ATOM 3944 C C . ARG B 1 196 ? 22.703 8.938 4.762 1 98.06 196 ARG B C 1
ATOM 3946 O O . ARG B 1 196 ? 22.938 10.148 4.699 1 98.06 196 ARG B O 1
ATOM 3953 N N . GLN B 1 197 ? 23.031 8.148 5.801 1 98.56 197 GLN B N 1
ATOM 3954 C CA . GLN B 1 197 ? 23.75 8.758 6.914 1 98.56 197 GLN B CA 1
ATOM 3955 C C . GLN B 1 197 ? 25.109 9.289 6.473 1 98.56 197 GLN B C 1
ATOM 3957 O O . GLN B 1 197 ? 25.516 10.391 6.867 1 98.56 197 GLN B O 1
ATOM 3962 N N . GLN B 1 198 ? 25.812 8.516 5.68 1 98.38 198 GLN B N 1
ATOM 3963 C CA . GLN B 1 198 ? 27.109 8.938 5.18 1 98.38 198 GLN B CA 1
ATOM 3964 C C . GLN B 1 198 ? 27 10.211 4.344 1 98.38 198 GLN B C 1
ATOM 3966 O O . GLN B 1 198 ? 27.828 11.102 4.449 1 98.38 198 GLN B O 1
ATOM 3971 N N . GLY B 1 199 ? 25.953 10.242 3.49 1 98.75 199 GLY B N 1
ATOM 3972 C CA . GLY B 1 199 ? 25.719 11.453 2.725 1 98.75 199 GLY B CA 1
ATOM 3973 C C . GLY B 1 199 ? 25.484 12.68 3.596 1 98.75 199 GLY B C 1
ATOM 3974 O O . GLY B 1 199 ? 26.016 13.758 3.309 1 98.75 199 GLY B O 1
ATOM 3975 N N . PHE B 1 200 ? 24.766 12.484 4.668 1 98.81 200 PHE B N 1
ATOM 3976 C CA . PHE B 1 200 ? 24.531 13.539 5.645 1 98.81 200 PHE B CA 1
ATOM 3977 C C . PHE B 1 200 ? 25.844 14.016 6.27 1 98.81 200 PHE B C 1
ATOM 3979 O O . PHE B 1 200 ? 26.125 15.211 6.293 1 98.81 200 PHE B O 1
ATOM 3986 N N . GLU B 1 201 ? 26.578 13.078 6.719 1 98.81 201 GLU B N 1
ATOM 3987 C CA . GLU B 1 201 ? 27.828 13.367 7.406 1 98.81 201 GLU B CA 1
ATOM 3988 C C . GLU B 1 201 ? 28.828 14.055 6.48 1 98.81 201 GLU B C 1
ATOM 3990 O O . GLU B 1 201 ? 29.531 14.977 6.895 1 98.81 201 GLU B O 1
ATOM 3995 N N . GLU B 1 202 ? 28.859 13.625 5.281 1 98.56 202 GLU B N 1
ATOM 3996 C CA . GLU B 1 202 ? 29.781 14.211 4.312 1 98.56 202 GLU B CA 1
ATOM 3997 C C . GLU B 1 202 ? 29.438 15.664 4.027 1 98.56 202 GLU B C 1
ATOM 3999 O O . GLU B 1 202 ? 30.328 16.516 3.961 1 98.56 202 GLU B O 1
ATOM 4004 N N . ALA B 1 203 ? 28.156 15.906 3.811 1 98.69 203 ALA B N 1
ATOM 4005 C CA . ALA B 1 203 ? 27.719 17.281 3.566 1 98.69 203 ALA B CA 1
ATOM 4006 C C . ALA B 1 203 ? 28.062 18.188 4.754 1 98.69 203 ALA B C 1
ATOM 4008 O O . ALA B 1 203 ? 28.547 19.297 4.574 1 98.69 203 ALA B O 1
ATOM 4009 N N . MET B 1 204 ? 27.828 17.703 5.957 1 98.81 204 MET B N 1
ATOM 4010 C CA . MET B 1 204 ? 28.125 18.453 7.168 1 98.81 204 MET B CA 1
ATOM 4011 C C . MET B 1 204 ? 29.625 18.75 7.266 1 98.81 204 MET B C 1
ATOM 4013 O O . MET B 1 204 ? 30.031 19.875 7.531 1 98.81 204 MET B O 1
ATOM 4017 N N . ALA B 1 205 ? 30.375 17.688 6.992 1 98.56 205 ALA B N 1
ATOM 4018 C CA . ALA B 1 205 ? 31.828 17.812 7.066 1 98.56 205 ALA B CA 1
ATOM 4019 C C . ALA B 1 205 ? 32.344 18.812 6.047 1 98.56 205 ALA B C 1
ATOM 4021 O O . ALA B 1 205 ? 33.219 19.641 6.363 1 98.56 205 ALA B O 1
ATOM 4022 N N . ASN B 1 206 ? 31.875 18.719 4.859 1 98.31 206 ASN B N 1
ATOM 4023 C CA . ASN B 1 206 ? 32.312 19.609 3.787 1 98.31 206 ASN B CA 1
ATOM 4024 C C . ASN B 1 206 ? 32 21.078 4.121 1 98.31 206 ASN B C 1
ATOM 4026 O O . ASN B 1 206 ? 32.719 21.969 3.676 1 98.31 206 ASN B O 1
ATOM 4030 N N . ALA B 1 207 ? 31 21.312 4.891 1 98.19 207 ALA B N 1
ATOM 4031 C CA . ALA B 1 207 ? 30.609 22.656 5.293 1 98.19 207 ALA B CA 1
ATOM 4032 C C . ALA B 1 207 ? 31.266 23.047 6.613 1 98.19 207 ALA B C 1
ATOM 4034 O O . ALA B 1 207 ? 31 24.125 7.156 1 98.19 207 ALA B O 1
ATOM 4035 N N . ASN B 1 208 ? 32.094 22.125 7.156 1 98.12 208 ASN B N 1
ATOM 4036 C CA . ASN B 1 208 ? 32.781 22.312 8.438 1 98.12 208 ASN B CA 1
ATOM 4037 C C . ASN B 1 208 ? 31.766 22.484 9.578 1 98.12 208 ASN B C 1
ATOM 4039 O O . ASN B 1 208 ? 31.953 23.359 10.438 1 98.12 208 ASN B O 1
ATOM 4043 N N . LEU B 1 209 ? 30.688 21.734 9.5 1 98.44 209 LEU B N 1
ATOM 4044 C CA . LEU B 1 209 ? 29.672 21.703 10.555 1 98.44 209 LEU B CA 1
ATOM 4045 C C . LEU B 1 209 ? 29.656 20.359 11.258 1 98.44 209 LEU B C 1
ATOM 4047 O O . LEU B 1 209 ? 29.984 19.328 10.656 1 98.44 209 LEU B O 1
ATOM 4051 N N . THR B 1 210 ? 29.344 20.359 12.508 1 98.31 210 THR B N 1
ATOM 4052 C CA . THR B 1 210 ? 29.156 19.156 13.289 1 98.31 210 THR B CA 1
ATOM 4053 C C . THR B 1 210 ? 27.672 18.812 13.406 1 98.31 210 THR B C 1
ATOM 4055 O O . THR B 1 210 ? 26.859 19.672 13.727 1 98.31 210 THR B O 1
ATOM 4058 N N . PRO B 1 211 ? 27.375 17.594 13.133 1 98.81 211 PRO B N 1
ATOM 4059 C CA . PRO B 1 211 ? 25.969 17.219 13.297 1 98.81 211 PRO B CA 1
ATOM 4060 C C . PRO B 1 211 ? 25.453 17.484 14.711 1 98.81 211 PRO B C 1
ATOM 4062 O O . PRO B 1 211 ? 26.141 17.219 15.695 1 98.81 211 PRO B O 1
ATOM 4065 N N . PHE B 1 212 ? 24.266 18.078 14.766 1 98.62 212 PHE B N 1
ATOM 4066 C CA . PHE B 1 212 ? 23.641 18.281 16.062 1 98.62 212 PHE B CA 1
ATOM 4067 C C . PHE B 1 212 ? 23.406 16.938 16.766 1 98.62 212 PHE B C 1
ATOM 4069 O O . PHE B 1 212 ? 23.641 16.812 17.969 1 98.62 212 PHE B O 1
ATOM 4076 N N . ALA B 1 213 ? 22.891 15.977 16.031 1 98.44 213 ALA B N 1
ATOM 4077 C CA . ALA B 1 213 ? 22.656 14.609 16.484 1 98.44 213 ALA B CA 1
ATOM 4078 C C . ALA B 1 213 ? 22.453 13.664 15.297 1 98.44 213 ALA B C 1
ATOM 4080 O O . ALA B 1 213 ? 21.984 14.086 14.234 1 98.44 213 ALA B O 1
ATOM 4081 N N . ILE B 1 214 ? 22.906 12.461 15.438 1 98.56 214 ILE B N 1
ATOM 4082 C CA . ILE B 1 214 ? 22.578 11.367 14.531 1 98.56 214 ILE B CA 1
ATOM 4083 C C . ILE B 1 214 ? 21.953 10.211 15.32 1 98.56 214 ILE B C 1
ATOM 4085 O O . ILE B 1 214 ? 22.625 9.594 16.156 1 98.56 214 ILE B O 1
ATOM 4089 N N . ILE B 1 215 ? 20.688 9.984 15.086 1 98.31 215 ILE B N 1
ATOM 4090 C CA . ILE B 1 215 ? 19.969 8.977 15.852 1 98.31 215 ILE B CA 1
ATOM 4091 C C . ILE B 1 215 ? 19.266 8.008 14.906 1 98.31 215 ILE B C 1
ATOM 4093 O O . ILE B 1 215 ? 18.672 8.422 13.906 1 98.31 215 ILE B O 1
ATOM 4097 N N . ASP B 1 216 ? 19.312 6.73 15.195 1 97.62 216 ASP B N 1
ATOM 4098 C CA . ASP B 1 216 ? 18.688 5.695 14.375 1 97.62 216 ASP B CA 1
ATOM 4099 C C . ASP B 1 216 ? 17.188 5.633 14.602 1 97.62 216 ASP B C 1
ATOM 4101 O O . ASP B 1 216 ? 16.734 5.238 15.68 1 97.62 216 ASP B O 1
ATOM 4105 N N . GLY B 1 217 ? 16.469 5.996 13.609 1 96.88 217 GLY B N 1
ATOM 4106 C CA . GLY B 1 217 ? 15.008 5.934 13.688 1 96.88 217 GLY B CA 1
ATOM 4107 C C . GLY B 1 217 ? 14.453 4.574 13.305 1 96.88 217 GLY B C 1
ATOM 4108 O O . GLY B 1 217 ? 13.25 4.332 13.438 1 96.88 217 GLY B O 1
ATOM 4109 N N . MET B 1 218 ? 15.273 3.713 12.75 1 94.31 218 MET B N 1
ATOM 4110 C CA . MET B 1 218 ? 15.008 2.303 12.484 1 94.31 218 MET B CA 1
ATOM 4111 C C . MET B 1 218 ? 13.93 2.141 11.43 1 94.31 218 MET B C 1
ATOM 4113 O O . MET B 1 218 ? 13.273 1.098 11.352 1 94.31 218 MET B O 1
ATOM 4117 N N . TYR B 1 219 ? 13.625 3.195 10.711 1 93.5 219 TYR B N 1
ATOM 4118 C CA . TYR B 1 219 ? 12.555 3.199 9.719 1 93.5 219 TYR B CA 1
ATOM 4119 C C . TYR B 1 219 ? 11.211 2.912 10.375 1 93.5 219 TYR B C 1
ATOM 4121 O O . TYR B 1 219 ? 10.305 2.377 9.734 1 93.5 219 TYR B O 1
ATOM 4129 N N . LYS B 1 220 ? 11.125 3.227 11.633 1 94.94 220 LYS B N 1
ATOM 4130 C CA . LYS B 1 220 ? 9.898 3.029 12.398 1 94.94 220 LYS B CA 1
ATOM 4131 C C . LYS B 1 220 ? 9.289 4.363 12.812 1 94.94 220 LYS B C 1
ATOM 4133 O O . LYS B 1 220 ? 9.961 5.195 13.43 1 94.94 220 LYS B O 1
ATOM 4138 N N . ARG B 1 221 ? 8.031 4.535 12.57 1 96.5 221 ARG B N 1
ATOM 4139 C CA . ARG B 1 221 ? 7.352 5.797 12.844 1 96.5 221 ARG B CA 1
ATOM 4140 C C . ARG B 1 221 ? 7.41 6.145 14.328 1 96.5 221 ARG B C 1
ATOM 4142 O O . ARG B 1 221 ? 7.691 7.285 14.695 1 96.5 221 ARG B O 1
ATOM 4149 N N . ASP B 1 222 ? 7.129 5.129 15.195 1 97 222 ASP B N 1
ATOM 4150 C CA . ASP B 1 222 ? 7.07 5.379 16.641 1 97 222 ASP B CA 1
ATOM 4151 C C . ASP B 1 222 ? 8.445 5.758 17.188 1 97 222 ASP B C 1
ATOM 4153 O O . ASP B 1 222 ? 8.555 6.652 18.031 1 97 222 ASP B O 1
ATOM 4157 N N . VAL B 1 223 ? 9.438 5.145 16.656 1 97.94 223 VAL B N 1
ATOM 4158 C CA . VAL B 1 223 ? 10.797 5.441 17.078 1 97.94 223 VAL B CA 1
ATOM 4159 C C . VAL B 1 223 ? 11.195 6.84 16.609 1 97.94 223 VAL B C 1
ATOM 4161 O O . VAL B 1 223 ? 11.766 7.617 17.391 1 97.94 223 VAL B O 1
ATOM 4164 N N . ALA B 1 224 ? 10.844 7.18 15.406 1 98.5 224 ALA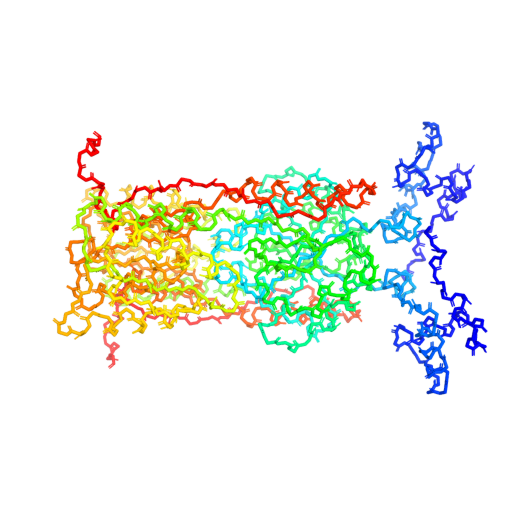 B N 1
ATOM 4165 C CA . ALA B 1 224 ? 11.172 8.492 14.852 1 98.5 224 ALA B CA 1
ATOM 4166 C C . ALA B 1 224 ? 10.453 9.602 15.617 1 98.5 224 ALA B C 1
ATOM 4168 O O . ALA B 1 224 ? 11.039 10.656 15.891 1 98.5 224 ALA B O 1
ATOM 4169 N N . ALA B 1 225 ? 9.211 9.359 15.977 1 98.56 225 ALA B N 1
ATOM 4170 C CA . ALA B 1 225 ? 8.445 10.328 16.75 1 98.56 225 ALA B CA 1
ATOM 4171 C C . ALA B 1 225 ? 9.07 10.539 18.125 1 98.56 225 ALA B C 1
ATOM 4173 O O . ALA B 1 225 ? 9.211 11.68 18.578 1 98.56 225 ALA B O 1
ATOM 4174 N N . ALA B 1 226 ? 9.406 9.461 18.734 1 98.5 226 ALA B N 1
ATOM 4175 C CA . ALA B 1 226 ? 10.039 9.547 20.047 1 98.5 226 ALA B CA 1
ATOM 4176 C C . ALA B 1 226 ? 11.375 10.281 19.969 1 98.5 226 ALA B C 1
ATOM 4178 O O . ALA B 1 226 ? 11.711 11.055 20.859 1 98.5 226 ALA B O 1
ATOM 4179 N N . THR B 1 227 ? 12.094 10.008 18.922 1 98.44 227 THR B N 1
ATOM 4180 C CA . THR B 1 227 ? 13.375 10.672 18.703 1 98.44 227 THR B CA 1
ATOM 4181 C C . THR B 1 227 ? 13.188 12.172 18.531 1 98.44 227 THR B C 1
ATOM 4183 O O . THR B 1 227 ? 13.93 12.969 19.109 1 98.44 227 THR B O 1
ATOM 4186 N N . ALA B 1 228 ? 12.234 12.562 17.75 1 98.62 228 ALA B N 1
ATOM 4187 C CA . ALA B 1 228 ? 11.914 13.977 17.562 1 98.62 228 ALA B CA 1
ATOM 4188 C C . ALA B 1 228 ? 11.57 14.648 18.891 1 98.62 228 ALA B C 1
ATOM 4190 O O . ALA B 1 228 ? 12.016 15.766 19.156 1 98.62 228 ALA B O 1
ATOM 4191 N N . ARG B 1 229 ? 10.758 13.945 19.641 1 98.31 229 ARG B N 1
ATOM 4192 C CA . ARG B 1 229 ? 10.375 14.469 20.938 1 98.31 229 ARG B CA 1
ATOM 4193 C C . ARG B 1 229 ? 11.602 14.727 21.812 1 98.31 229 ARG B C 1
ATOM 4195 O O . ARG B 1 229 ? 11.711 15.781 22.438 1 98.31 229 ARG B O 1
ATOM 4202 N N . GLU B 1 230 ? 12.469 13.789 21.812 1 97.94 230 GLU B N 1
ATOM 4203 C CA . GLU B 1 230 ? 13.695 13.914 22.594 1 97.94 230 GLU B CA 1
ATOM 4204 C C . GLU B 1 230 ? 14.539 15.094 22.109 1 97.94 230 GLU B C 1
ATOM 4206 O O . GLU B 1 230 ? 15.016 15.883 22.922 1 97.94 230 GLU B O 1
ATOM 4211 N N . LEU B 1 231 ? 14.727 15.25 20.828 1 98.06 231 LEU B N 1
ATOM 4212 C CA . LEU B 1 231 ? 15.539 16.312 20.234 1 98.06 231 LEU B CA 1
ATOM 4213 C C . LEU B 1 231 ? 14.961 17.688 20.562 1 98.06 231 LEU B C 1
ATOM 4215 O O . LEU B 1 231 ? 15.711 18.625 20.828 1 98.06 231 LEU B O 1
ATOM 4219 N N . MET B 1 232 ? 13.672 17.797 20.609 1 98 232 MET B N 1
ATOM 4220 C CA . MET B 1 232 ? 13.016 19.094 20.703 1 98 232 MET B CA 1
ATOM 4221 C C . MET B 1 232 ? 12.797 19.484 22.156 1 98 232 MET B C 1
ATOM 4223 O O . MET B 1 232 ? 12.469 20.641 22.453 1 98 232 MET B O 1
ATOM 4227 N N . THR B 1 233 ? 12.906 18.531 23.047 1 96.69 233 THR B N 1
ATOM 4228 C CA . THR B 1 233 ? 12.711 18.812 24.469 1 96.69 233 THR B CA 1
ATOM 4229 C C . THR B 1 233 ? 14.016 19.281 25.109 1 96.69 233 THR B C 1
ATOM 4231 O O . THR B 1 233 ? 14.008 19.844 26.219 1 96.69 233 THR B O 1
ATOM 4234 N N . GLY B 1 234 ? 15.094 19.109 24.469 1 91.88 234 GLY B N 1
ATOM 4235 C CA . GLY B 1 234 ? 16.391 19.516 25 1 91.88 234 GLY B CA 1
ATOM 4236 C C . GLY B 1 234 ? 16.516 21.016 25.156 1 91.88 234 GLY B C 1
ATOM 4237 O O . GLY B 1 234 ? 15.719 21.781 24.625 1 91.88 234 GLY B O 1
ATOM 4238 N N . GLU B 1 235 ? 17.469 21.438 26.031 1 92.81 235 GLU B N 1
ATOM 4239 C CA . GLU B 1 235 ? 17.766 22.859 26.219 1 92.81 235 GLU B CA 1
ATOM 4240 C C . GLU B 1 235 ? 18.109 23.547 24.906 1 92.81 235 GLU B C 1
ATOM 4242 O O . GLU B 1 235 ? 17.672 24.672 24.656 1 92.81 235 GLU B O 1
ATOM 4247 N N . THR B 1 236 ? 18.906 22.828 24.203 1 96 236 THR B N 1
ATOM 4248 C CA . THR B 1 236 ? 19.172 23.219 22.828 1 96 236 THR B CA 1
ATOM 4249 C C . THR B 1 236 ? 18.453 22.297 21.844 1 96 236 THR B C 1
ATOM 4251 O O . THR B 1 236 ? 18.375 21.094 22.062 1 96 236 THR B O 1
ATOM 4254 N N . ARG B 1 237 ? 17.891 22.969 20.812 1 97.88 237 ARG B N 1
ATOM 4255 C CA . ARG B 1 237 ? 17.125 22.219 19.828 1 97.88 237 ARG B CA 1
ATOM 4256 C C . ARG B 1 237 ? 17.734 22.359 18.438 1 97.88 237 ARG B C 1
ATOM 4258 O O . ARG B 1 237 ? 18.375 23.359 18.125 1 97.88 237 ARG B O 1
ATOM 4265 N N . PRO B 1 238 ? 17.531 21.328 17.656 1 98.69 238 PRO B N 1
ATOM 4266 C CA . PRO B 1 238 ? 17.922 21.531 16.25 1 98.69 238 PRO B CA 1
ATOM 4267 C C . PRO B 1 238 ? 17.047 22.562 15.547 1 98.69 238 PRO B C 1
ATOM 4269 O O . PRO B 1 238 ? 15.891 22.781 15.93 1 98.69 238 PRO B O 1
ATOM 4272 N N . ASP B 1 239 ? 17.641 23.172 14.617 1 98.44 239 ASP B N 1
ATOM 4273 C CA . ASP B 1 239 ? 16.844 24.078 13.789 1 98.44 239 ASP B CA 1
ATOM 4274 C C . ASP B 1 239 ? 16.484 23.438 12.461 1 98.44 239 ASP B C 1
ATOM 4276 O O . ASP B 1 239 ? 15.711 24 11.68 1 98.44 239 ASP B O 1
ATOM 4280 N N . ALA B 1 240 ? 17.031 22.219 12.203 1 98.75 240 ALA B N 1
ATOM 4281 C CA . ALA B 1 240 ? 16.656 21.422 11.039 1 98.75 240 ALA B CA 1
ATOM 4282 C C . ALA B 1 240 ? 16.875 19.938 11.305 1 98.75 240 ALA B C 1
ATOM 4284 O O . ALA B 1 240 ? 17.766 19.562 12.086 1 98.75 240 ALA B O 1
ATOM 4285 N N . ILE B 1 241 ? 16.094 19.109 10.695 1 98.94 241 ILE B N 1
ATOM 4286 C CA . ILE B 1 241 ? 16.234 17.656 10.797 1 98.94 241 ILE B CA 1
ATOM 4287 C C . ILE B 1 241 ? 16.109 17.031 9.414 1 98.94 241 ILE B C 1
ATOM 4289 O O . ILE B 1 241 ? 15.133 17.25 8.695 1 98.94 241 ILE B O 1
ATOM 4293 N N . PHE B 1 242 ? 17.125 16.312 9 1 98.94 242 PHE B N 1
ATOM 4294 C CA . PHE B 1 242 ? 17.031 15.414 7.859 1 98.94 242 PHE B CA 1
ATOM 4295 C C . PHE B 1 242 ? 16.562 14.031 8.305 1 98.94 242 PHE B C 1
ATOM 4297 O O . PHE B 1 242 ? 17.25 13.375 9.094 1 98.94 242 PHE B O 1
ATOM 4304 N N . VAL B 1 243 ? 15.422 13.57 7.82 1 98.94 243 VAL B N 1
ATOM 4305 C CA . VAL B 1 243 ? 14.859 12.289 8.227 1 98.94 243 VAL B CA 1
ATOM 4306 C C . VAL B 1 243 ? 15.062 11.258 7.117 1 98.94 243 VAL B C 1
ATOM 4308 O O . VAL B 1 243 ? 14.836 11.555 5.941 1 98.94 243 VAL B O 1
ATOM 4311 N N . GLY B 1 244 ? 15.344 10.086 7.465 1 98.25 244 GLY B N 1
ATOM 4312 C CA . GLY B 1 244 ? 15.844 9.055 6.574 1 98.25 244 GLY B CA 1
ATOM 4313 C C . GLY B 1 244 ? 14.828 8.633 5.527 1 98.25 244 GLY B C 1
ATOM 4314 O O . GLY B 1 244 ? 15.195 8.062 4.492 1 98.25 244 GLY B O 1
ATOM 4315 N N . ASN B 1 245 ? 13.531 8.805 5.777 1 97.81 245 ASN B N 1
ATOM 4316 C CA . ASN B 1 245 ? 12.5 8.586 4.773 1 97.81 245 ASN B CA 1
ATOM 4317 C C . ASN B 1 245 ? 11.203 9.305 5.137 1 97.81 245 ASN B C 1
ATOM 4319 O O . ASN B 1 245 ? 11.055 9.797 6.258 1 97.81 245 ASN B O 1
ATOM 4323 N N . ASP B 1 246 ? 10.359 9.422 4.168 1 98.38 246 ASP B N 1
ATOM 4324 C CA . ASP B 1 246 ? 9.102 10.141 4.344 1 98.38 246 ASP B CA 1
ATOM 4325 C C . ASP B 1 246 ? 8.242 9.492 5.426 1 98.38 246 ASP B C 1
ATOM 4327 O O . ASP B 1 246 ? 7.602 10.188 6.219 1 98.38 246 ASP B O 1
ATOM 4331 N N . HIS B 1 247 ? 8.258 8.172 5.461 1 97.19 247 HIS B N 1
ATOM 4332 C CA . HIS B 1 247 ? 7.484 7.402 6.43 1 97.19 247 HIS B CA 1
ATOM 4333 C C . HIS B 1 247 ? 7.77 7.867 7.852 1 97.19 247 HIS B C 1
ATOM 4335 O O . HIS B 1 247 ? 6.844 8.062 8.641 1 97.19 247 HIS B O 1
ATOM 4341 N N . MET B 1 248 ? 8.977 8.039 8.195 1 98.25 248 MET B N 1
ATOM 4342 C CA . MET B 1 248 ? 9.398 8.547 9.5 1 98.25 248 MET B CA 1
ATOM 4343 C C . MET B 1 248 ? 9.164 10.055 9.594 1 98.25 248 MET B C 1
ATOM 4345 O O . MET B 1 248 ? 8.758 10.555 10.641 1 98.25 248 MET B O 1
ATOM 4349 N N . ALA B 1 249 ? 9.398 10.742 8.477 1 98.88 249 ALA B N 1
ATOM 4350 C CA . ALA B 1 249 ? 9.312 12.203 8.484 1 98.88 249 ALA B CA 1
ATOM 4351 C C . ALA B 1 249 ? 7.906 12.664 8.852 1 98.88 249 ALA B C 1
ATOM 4353 O O . ALA B 1 249 ? 7.738 13.656 9.562 1 98.88 249 ALA B O 1
ATOM 4354 N N . PHE B 1 250 ? 6.895 11.938 8.383 1 98.62 250 PHE B N 1
ATOM 4355 C CA . PHE B 1 250 ? 5.52 12.289 8.727 1 98.62 250 PHE B CA 1
ATOM 4356 C C . PHE B 1 250 ? 5.301 12.211 10.227 1 98.62 250 PHE B C 1
ATOM 4358 O O . PHE B 1 250 ? 4.68 13.102 10.82 1 98.62 250 PHE B O 1
ATOM 4365 N N . ALA B 1 251 ? 5.836 11.188 10.844 1 98.69 251 ALA B N 1
ATOM 4366 C CA . ALA B 1 251 ? 5.711 11.023 12.289 1 98.69 251 ALA B CA 1
ATOM 4367 C C . ALA B 1 251 ? 6.465 12.125 13.031 1 98.69 251 ALA B C 1
ATOM 4369 O O . ALA B 1 251 ? 5.977 12.648 14.031 1 98.69 251 ALA B O 1
ATOM 4370 N N . VAL B 1 252 ? 7.598 12.422 12.523 1 98.88 252 VAL B N 1
ATOM 4371 C CA . VAL B 1 252 ? 8.43 13.469 13.117 1 98.88 252 VAL B CA 1
ATOM 4372 C C . VAL B 1 252 ? 7.699 14.805 13.047 1 98.88 252 VAL B C 1
ATOM 4374 O O . VAL B 1 252 ? 7.621 15.531 14.039 1 98.88 252 VAL B O 1
ATOM 4377 N N . MET B 1 253 ? 7.148 15.141 11.898 1 98.88 253 MET B N 1
ATOM 4378 C CA . MET B 1 253 ? 6.422 16.391 11.711 1 98.88 253 MET B CA 1
ATOM 4379 C C . MET B 1 253 ? 5.219 16.469 12.641 1 98.88 253 MET B C 1
ATOM 4381 O O . MET B 1 253 ? 4.992 17.484 13.289 1 98.88 253 MET B O 1
ATOM 4385 N N . ASP B 1 254 ? 4.48 15.375 12.703 1 98.62 254 ASP B N 1
ATOM 4386 C CA . ASP B 1 254 ? 3.311 15.336 13.578 1 98.62 254 ASP B CA 1
ATOM 4387 C C . ASP B 1 254 ? 3.705 15.57 15.031 1 98.62 254 ASP B C 1
ATOM 4389 O O . ASP B 1 254 ? 3.068 16.359 15.734 1 98.62 254 ASP B O 1
ATOM 4393 N N . GLU B 1 255 ? 4.742 14.867 15.445 1 98.69 255 GLU B N 1
ATOM 4394 C CA . GLU B 1 255 ? 5.203 14.977 16.828 1 98.69 255 GLU B CA 1
ATOM 4395 C C . GLU B 1 255 ? 5.633 16.406 17.156 1 98.69 255 GLU B C 1
ATOM 4397 O O . GLU B 1 255 ? 5.246 16.953 18.188 1 98.69 255 GLU B O 1
ATOM 4402 N N . ILE B 1 256 ? 6.355 17.016 16.281 1 98.69 256 ILE B N 1
ATOM 4403 C CA . ILE B 1 256 ? 6.895 18.359 16.484 1 98.69 256 ILE B CA 1
ATOM 4404 C C . ILE B 1 256 ? 5.75 19.359 16.531 1 98.69 256 ILE B C 1
ATOM 4406 O O . ILE B 1 256 ? 5.73 20.25 17.406 1 98.69 256 ILE B O 1
ATOM 4410 N N . ARG B 1 257 ? 4.785 19.203 15.656 1 98.25 257 ARG B N 1
ATOM 4411 C CA . ARG B 1 257 ? 3.627 20.094 15.648 1 98.25 257 ARG B CA 1
ATOM 4412 C C . ARG B 1 257 ? 2.797 19.922 16.922 1 98.25 257 ARG B C 1
ATOM 4414 O O . ARG B 1 257 ? 2.314 20.906 17.484 1 98.25 257 ARG B O 1
ATOM 4421 N N . GLN B 1 258 ? 2.693 18.703 17.344 1 97.69 258 GLN B N 1
ATOM 4422 C CA . GLN B 1 258 ? 1.941 18.438 18.562 1 97.69 258 GLN B CA 1
ATOM 4423 C C . GLN B 1 258 ? 2.607 19.078 19.781 1 97.69 258 GLN B C 1
ATOM 4425 O O . GLN B 1 258 ? 1.933 19.453 20.734 1 97.69 258 GLN B O 1
ATOM 4430 N N . MET B 1 259 ? 3.877 19.25 19.703 1 98 259 MET B N 1
ATOM 4431 C CA . MET B 1 259 ? 4.641 19.875 20.781 1 98 259 MET B CA 1
ATOM 4432 C C . MET B 1 259 ? 4.527 21.391 20.734 1 98 259 MET B C 1
ATOM 4434 O O . MET B 1 259 ? 5.02 22.094 21.625 1 98 259 MET B O 1
ATOM 4438 N N . GLY B 1 260 ? 3.953 21.922 19.656 1 97.62 260 GLY B N 1
ATOM 4439 C CA . GLY B 1 260 ? 3.68 23.359 19.562 1 97.62 260 GLY B CA 1
ATOM 4440 C C . GLY B 1 260 ? 4.703 24.109 18.734 1 97.62 260 GLY B C 1
ATOM 4441 O O . GLY B 1 260 ? 4.688 25.328 18.688 1 97.62 260 GLY B O 1
ATOM 4442 N N . PHE B 1 261 ? 5.59 23.344 18.047 1 98.19 261 PHE B N 1
ATOM 4443 C CA . PHE B 1 261 ? 6.605 23.984 17.219 1 98.19 261 PHE B CA 1
ATOM 4444 C C . PHE B 1 261 ? 6.125 24.125 15.781 1 98.19 261 PHE B C 1
ATOM 4446 O O . PHE B 1 261 ? 5.309 23.328 15.312 1 98.19 261 PHE B O 1
ATOM 4453 N N . SER B 1 262 ? 6.645 25.109 15.109 1 97.75 262 SER B N 1
ATOM 4454 C CA . SER B 1 262 ? 6.289 25.359 13.719 1 97.75 262 SER B CA 1
ATOM 4455 C C . SER B 1 262 ? 7.324 24.781 12.766 1 97.75 262 SER B C 1
ATOM 4457 O O . SER B 1 262 ? 8.523 24.812 13.047 1 97.75 262 SER B O 1
ATOM 4459 N N . ILE B 1 263 ? 6.887 24.297 11.727 1 98.44 263 ILE B N 1
ATOM 4460 C CA . ILE B 1 263 ? 7.703 23.812 10.617 1 98.44 263 ILE B CA 1
ATOM 4461 C C . ILE B 1 263 ? 7.434 24.672 9.383 1 98.44 263 ILE B C 1
ATOM 4463 O O . ILE B 1 263 ? 6.293 24.766 8.922 1 98.44 263 ILE B O 1
ATOM 4467 N N . PRO B 1 264 ? 8.367 25.328 8.859 1 97.88 264 PRO B N 1
ATOM 4468 C CA . PRO B 1 264 ? 9.812 25.156 9.047 1 97.88 264 PRO B CA 1
ATOM 4469 C C . PRO B 1 264 ? 10.414 26.188 10 1 97.88 264 PRO B C 1
ATOM 4471 O O . PRO B 1 264 ? 11.625 26.188 10.227 1 97.88 264 PRO B O 1
ATOM 4474 N N . ASP B 1 265 ? 9.648 27.031 10.539 1 97.44 265 ASP B N 1
ATOM 4475 C CA . ASP B 1 265 ? 10.172 28.219 11.188 1 97.44 265 ASP B CA 1
ATOM 4476 C C . ASP B 1 265 ? 11.008 27.859 12.414 1 97.44 265 ASP B C 1
ATOM 4478 O O . ASP B 1 265 ? 12.078 28.438 12.633 1 97.44 265 ASP B O 1
ATOM 4482 N N . ASP B 1 266 ? 10.5 26.969 13.227 1 97.56 266 ASP B N 1
ATOM 4483 C CA . ASP B 1 266 ? 11.258 26.547 14.391 1 97.56 266 ASP B CA 1
ATOM 4484 C C . ASP B 1 266 ? 12.258 25.453 14.023 1 97.56 266 ASP B C 1
ATOM 4486 O O . ASP B 1 266 ? 13.367 25.406 14.562 1 97.56 266 ASP B O 1
ATOM 4490 N N . VAL B 1 267 ? 11.82 24.578 13.195 1 98.56 267 VAL B N 1
ATOM 4491 C CA . VAL B 1 267 ? 12.664 23.469 12.766 1 98.56 267 VAL B CA 1
ATOM 4492 C C . VAL B 1 267 ? 12.266 23.031 11.352 1 98.56 267 VAL B C 1
ATOM 4494 O O . VAL B 1 267 ? 11.109 22.688 11.102 1 98.56 267 VAL B O 1
ATOM 4497 N N . ALA B 1 268 ? 13.195 23.078 10.414 1 98.81 268 ALA B N 1
ATOM 4498 C CA . ALA B 1 268 ? 12.961 22.609 9.047 1 98.81 268 ALA B CA 1
ATOM 4499 C C . ALA B 1 268 ? 13.109 21.094 8.945 1 98.81 268 ALA B C 1
ATOM 4501 O O . ALA B 1 268 ? 13.914 20.5 9.656 1 98.81 268 ALA B O 1
ATOM 4502 N N . ILE B 1 269 ? 12.312 20.484 8.109 1 98.94 269 ILE B N 1
ATOM 4503 C CA . ILE B 1 269 ? 12.336 19.031 7.953 1 98.94 269 ILE B CA 1
ATOM 4504 C C . ILE B 1 269 ? 12.492 18.688 6.477 1 98.94 269 ILE B C 1
ATOM 4506 O O . ILE B 1 269 ? 11.789 19.234 5.621 1 98.94 269 ILE B O 1
ATOM 4510 N N . ILE B 1 270 ? 13.406 17.859 6.121 1 98.94 270 ILE B N 1
ATOM 4511 C CA . ILE B 1 270 ? 13.539 17.25 4.805 1 98.94 270 ILE B CA 1
ATOM 4512 C C . ILE B 1 270 ? 13.477 15.727 4.93 1 98.94 270 ILE B C 1
ATOM 4514 O O . ILE B 1 270 ? 14.078 15.148 5.836 1 98.94 270 ILE B O 1
ATOM 4518 N N . GLY B 1 271 ? 12.695 15.125 4.094 1 98.81 271 GLY B N 1
ATOM 4519 C CA . GLY B 1 271 ? 12.586 13.672 4.066 1 98.81 271 GLY B CA 1
ATOM 4520 C C . GLY B 1 271 ? 13.273 13.047 2.865 1 98.81 271 GLY B C 1
ATOM 4521 O O . GLY B 1 271 ? 14.195 13.633 2.297 1 98.81 271 GLY B O 1
ATOM 4522 N N . TYR B 1 272 ? 12.898 11.82 2.545 1 98.69 272 TYR B N 1
ATOM 4523 C CA . TYR B 1 272 ? 13.43 11.047 1.432 1 98.69 272 TYR B CA 1
ATOM 4524 C C . TYR B 1 272 ? 12.398 10.047 0.918 1 98.69 272 TYR B C 1
ATOM 4526 O O . TYR B 1 272 ? 11.836 9.273 1.695 1 98.69 272 TYR B O 1
ATOM 4534 N N . ASP B 1 273 ? 12.156 10.031 -0.427 1 98.06 273 ASP B N 1
ATOM 4535 C CA . ASP B 1 273 ? 11.289 9.102 -1.148 1 98.06 273 ASP B CA 1
ATOM 4536 C C . ASP B 1 273 ? 10.352 9.844 -2.096 1 98.06 273 ASP B C 1
ATOM 4538 O O . ASP B 1 273 ? 10.211 9.469 -3.262 1 98.06 273 ASP B O 1
ATOM 4542 N N . ASP B 1 274 ? 9.641 10.867 -1.547 1 98.38 274 ASP B N 1
ATOM 4543 C CA . ASP B 1 274 ? 8.617 11.648 -2.236 1 98.38 274 ASP B CA 1
ATOM 4544 C C . ASP B 1 274 ? 7.395 10.789 -2.547 1 98.38 274 ASP B C 1
ATOM 4546 O O . ASP B 1 274 ? 6.957 10.711 -3.697 1 98.38 274 ASP B O 1
ATOM 4550 N N . VAL B 1 275 ? 6.922 10.109 -1.533 1 97.06 275 VAL B N 1
ATOM 4551 C CA . VAL B 1 275 ? 5.656 9.391 -1.676 1 97.06 275 VAL B CA 1
ATOM 4552 C C . VAL B 1 275 ? 4.512 10.383 -1.85 1 97.06 275 VAL B C 1
ATOM 4554 O O . VAL B 1 275 ? 4.641 11.555 -1.491 1 97.06 275 VAL B O 1
ATOM 4557 N N . PRO B 1 276 ? 3.396 9.984 -2.348 1 94.75 276 PRO B N 1
ATOM 4558 C CA . PRO B 1 276 ? 2.314 10.922 -2.656 1 94.75 276 PRO B CA 1
ATOM 4559 C C . PRO B 1 276 ? 1.908 11.766 -1.452 1 94.75 276 PRO B C 1
ATOM 4561 O O . PRO B 1 276 ? 1.682 12.977 -1.589 1 94.75 276 PRO B O 1
ATOM 4564 N N . LEU B 1 277 ? 1.896 11.203 -0.314 1 96.25 277 LEU B N 1
ATOM 4565 C CA . LEU B 1 277 ? 1.507 11.859 0.93 1 96.25 277 LEU B CA 1
ATOM 4566 C C . LEU B 1 277 ? 2.385 13.078 1.201 1 96.25 277 LEU B C 1
ATOM 4568 O O . LEU B 1 277 ? 1.946 14.031 1.843 1 96.25 277 LEU B O 1
ATOM 4572 N N . ALA B 1 278 ? 3.598 13.062 0.684 1 98.31 278 ALA B N 1
ATOM 4573 C CA . ALA B 1 278 ? 4.555 14.141 0.93 1 98.31 278 ALA B CA 1
ATOM 4574 C C . ALA B 1 278 ? 4.047 15.469 0.372 1 98.31 278 ALA B C 1
ATOM 4576 O O . ALA B 1 278 ? 4.312 16.531 0.938 1 98.31 278 ALA B O 1
ATOM 4577 N N . SER B 1 279 ? 3.23 15.391 -0.729 1 97.88 279 SER B N 1
ATOM 4578 C CA . SER B 1 279 ? 2.779 16.609 -1.398 1 97.88 279 SER B CA 1
ATOM 4579 C C . SER B 1 279 ? 1.438 17.078 -0.847 1 97.88 279 SER B C 1
ATOM 4581 O O . SER B 1 279 ? 0.968 18.172 -1.188 1 97.88 279 SER B O 1
ATOM 4583 N N . TRP B 1 280 ? 0.792 16.266 -0.032 1 97.62 280 TRP B N 1
ATOM 4584 C CA . TRP B 1 280 ? -0.492 16.672 0.528 1 97.62 280 TRP B CA 1
ATOM 4585 C C . TRP B 1 280 ? -0.326 17.859 1.454 1 97.62 280 TRP B C 1
ATOM 4587 O O . TRP B 1 280 ? 0.681 17.984 2.156 1 97.62 280 TRP B O 1
ATOM 4597 N N . PRO B 1 281 ? -1.296 18.719 1.56 1 97.19 281 PRO B N 1
ATOM 4598 C CA . PRO B 1 281 ? -1.192 19.953 2.342 1 97.19 281 PRO B CA 1
ATOM 4599 C C . PRO B 1 281 ? -0.881 19.703 3.814 1 97.19 281 PRO B C 1
ATOM 4601 O O . PRO B 1 281 ? -0.185 20.5 4.453 1 97.19 281 PRO B O 1
ATOM 4604 N N . ALA B 1 282 ? -1.312 18.625 4.352 1 96.94 282 ALA B N 1
ATOM 4605 C CA . ALA B 1 282 ? -1.097 18.312 5.762 1 96.94 282 ALA B CA 1
ATOM 4606 C C . ALA B 1 282 ? 0.393 18.203 6.078 1 96.94 282 ALA B C 1
ATOM 4608 O O . ALA B 1 282 ? 0.82 18.5 7.199 1 96.94 282 ALA B O 1
ATOM 4609 N N . TYR B 1 283 ? 1.178 17.844 5.09 1 98.25 283 TYR B N 1
ATOM 4610 C CA . TYR B 1 283 ? 2.59 17.625 5.375 1 98.25 283 TYR B CA 1
ATOM 4611 C C . TYR B 1 283 ? 3.469 18.562 4.562 1 98.25 283 TYR B C 1
ATOM 4613 O O . TYR B 1 283 ? 4.398 19.172 5.102 1 98.25 283 TYR B O 1
ATOM 4621 N N . ASP B 1 284 ? 3.078 18.688 3.168 1 98.44 284 ASP B N 1
ATOM 4622 C CA . ASP B 1 284 ? 3.85 19.594 2.334 1 98.44 284 ASP B CA 1
ATOM 4623 C C . ASP B 1 284 ? 5.348 19.438 2.582 1 98.44 284 ASP B C 1
ATOM 4625 O O . ASP B 1 284 ? 6.047 20.406 2.863 1 98.44 284 ASP B O 1
ATOM 4629 N N . LEU B 1 285 ? 5.836 18.219 2.486 1 98.81 285 LEU B N 1
ATOM 4630 C CA . LEU B 1 285 ? 7.164 17.797 2.92 1 98.81 285 LEU B CA 1
ATOM 4631 C C . LEU B 1 285 ? 8.188 17.984 1.806 1 98.81 285 LEU B C 1
ATOM 4633 O O . LEU B 1 285 ? 8.023 17.438 0.711 1 98.81 285 LEU B O 1
ATOM 4637 N N . THR B 1 286 ? 9.219 18.797 2.029 1 98.88 286 THR B N 1
ATOM 4638 C CA . THR B 1 286 ? 10.406 18.766 1.188 1 98.88 286 THR B CA 1
ATOM 4639 C C . THR B 1 286 ? 11.125 17.422 1.297 1 98.88 286 THR B C 1
ATOM 4641 O O . THR B 1 286 ? 11.344 16.922 2.4 1 98.88 286 THR B O 1
ATOM 4644 N N . THR B 1 287 ? 11.414 16.828 0.202 1 98.81 287 THR B N 1
ATOM 4645 C CA . THR B 1 287 ? 11.945 15.469 0.233 1 98.81 287 THR B CA 1
ATOM 4646 C C . THR B 1 287 ? 12.75 15.18 -1.029 1 98.81 287 THR B C 1
ATOM 4648 O O . THR B 1 287 ? 12.594 15.859 -2.045 1 98.81 287 THR B O 1
ATOM 4651 N N . VAL B 1 288 ? 13.68 14.289 -0.915 1 98.81 288 VAL B N 1
ATOM 4652 C CA . VAL B 1 288 ? 14.367 13.773 -2.094 1 98.81 288 VAL B CA 1
ATOM 4653 C C . VAL B 1 288 ? 13.5 12.734 -2.791 1 98.81 288 VAL B C 1
ATOM 4655 O O . VAL B 1 288 ? 13.023 11.789 -2.158 1 98.81 288 VAL B O 1
ATOM 4658 N N . ARG B 1 289 ? 13.273 12.945 -4.082 1 98.44 289 ARG B N 1
ATOM 4659 C CA . ARG B 1 289 ? 12.453 12.008 -4.84 1 98.44 289 ARG B CA 1
ATOM 4660 C C . ARG B 1 289 ? 13.273 10.789 -5.266 1 98.44 289 ARG B C 1
ATOM 4662 O O . ARG B 1 289 ? 14.312 10.93 -5.906 1 98.44 289 ARG B O 1
ATOM 4669 N N . GLN B 1 290 ? 12.836 9.57 -4.801 1 97.69 290 GLN B N 1
ATOM 4670 C CA . GLN B 1 290 ? 13.344 8.359 -5.441 1 97.69 290 GLN B CA 1
ATOM 4671 C C . GLN B 1 290 ? 12.703 8.156 -6.809 1 97.69 290 GLN B C 1
ATOM 4673 O O . GLN B 1 290 ? 11.477 8.18 -6.938 1 97.69 290 GLN B O 1
ATOM 4678 N N . PRO B 1 291 ? 13.5 8.023 -7.797 1 97.12 291 PRO B N 1
ATOM 4679 C CA . PRO B 1 291 ? 12.93 7.816 -9.133 1 97.12 291 PRO B CA 1
ATOM 4680 C C . PRO B 1 291 ? 12.391 6.402 -9.328 1 97.12 291 PRO B C 1
ATOM 4682 O O . PRO B 1 291 ? 12.977 5.613 -10.078 1 97.12 291 PRO B O 1
ATOM 4685 N N . VAL B 1 292 ? 11.258 6.125 -8.812 1 96 292 VAL B N 1
ATOM 4686 C CA . VAL B 1 292 ? 10.703 4.785 -8.695 1 96 292 VAL B CA 1
ATOM 4687 C C . VAL B 1 292 ? 10.469 4.195 -10.086 1 96 292 VAL B C 1
ATOM 4689 O O . VAL B 1 292 ? 10.727 3.012 -10.312 1 96 292 VAL B O 1
ATOM 4692 N N . ASN B 1 293 ? 9.977 5.02 -11.031 1 96.06 293 ASN B N 1
ATOM 4693 C CA . ASN B 1 293 ? 9.734 4.523 -12.383 1 96.06 293 ASN B CA 1
ATOM 4694 C C . ASN B 1 293 ? 11.016 3.99 -13.016 1 96.06 293 ASN B C 1
ATOM 4696 O O . ASN B 1 293 ? 11.031 2.889 -13.562 1 96.06 293 ASN B O 1
ATOM 4700 N N . ARG B 1 294 ? 12.062 4.781 -12.875 1 97.62 294 ARG B N 1
ATOM 4701 C CA . ARG B 1 294 ? 13.344 4.363 -13.438 1 97.62 294 ARG B CA 1
ATOM 4702 C C . ARG B 1 294 ? 13.914 3.166 -12.68 1 97.62 294 ARG B C 1
ATOM 4704 O O . ARG B 1 294 ? 14.539 2.287 -13.273 1 97.62 294 ARG B O 1
ATOM 4711 N N . MET B 1 295 ? 13.719 3.158 -11.406 1 97.12 295 MET B N 1
ATOM 4712 C CA . MET B 1 295 ? 14.188 2.041 -10.586 1 97.12 295 MET B CA 1
ATOM 4713 C C . MET B 1 295 ? 13.477 0.748 -10.977 1 97.12 295 MET B C 1
ATOM 4715 O O . MET B 1 295 ? 14.117 -0.3 -11.102 1 97.12 295 MET B O 1
ATOM 4719 N N . VAL B 1 296 ? 12.195 0.866 -11.18 1 96.88 296 VAL B N 1
ATOM 4720 C CA . VAL B 1 296 ? 11.398 -0.287 -11.586 1 96.88 296 VAL B CA 1
ATOM 4721 C C . VAL B 1 296 ? 11.859 -0.77 -12.961 1 96.88 296 VAL B C 1
ATOM 4723 O O . VAL B 1 296 ? 12.086 -1.966 -13.164 1 96.88 296 VAL B O 1
ATOM 4726 N N . GLU B 1 297 ? 12.031 0.142 -13.852 1 96.88 297 GLU B N 1
ATOM 4727 C CA . GLU B 1 297 ? 12.484 -0.197 -15.195 1 96.88 297 GLU B CA 1
ATOM 4728 C C . GLU B 1 297 ? 13.836 -0.9 -15.156 1 96.88 297 GLU B C 1
ATOM 4730 O O . GLU B 1 297 ? 14.023 -1.938 -15.797 1 96.88 297 GLU B O 1
ATOM 4735 N N . ALA B 1 298 ? 14.734 -0.335 -14.422 1 96.88 298 ALA B N 1
ATOM 4736 C CA . ALA B 1 298 ? 16.078 -0.917 -14.305 1 96.88 298 ALA B CA 1
ATOM 4737 C C . ALA B 1 298 ? 16.016 -2.309 -13.68 1 96.88 298 ALA B C 1
ATOM 4739 O O . ALA B 1 298 ? 16.734 -3.217 -14.094 1 96.88 298 ALA B O 1
ATOM 4740 N N . THR B 1 299 ? 15.164 -2.484 -12.672 1 96.38 299 THR B N 1
ATOM 4741 C CA . THR B 1 299 ? 15.008 -3.764 -11.984 1 96.38 299 THR B CA 1
ATOM 4742 C C . THR B 1 299 ? 14.5 -4.836 -12.945 1 96.38 299 THR B C 1
ATOM 4744 O O . THR B 1 299 ? 15.062 -5.926 -13.023 1 96.38 299 THR B O 1
ATOM 4747 N N . ILE B 1 300 ? 13.539 -4.469 -13.711 1 96 300 ILE B N 1
ATOM 4748 C CA . ILE B 1 300 ? 12.922 -5.41 -14.641 1 96 300 ILE B CA 1
ATOM 4749 C C . ILE B 1 300 ? 13.914 -5.758 -15.758 1 96 300 ILE B C 1
ATOM 4751 O O . ILE B 1 300 ? 14.078 -6.93 -16.094 1 96 300 ILE B O 1
ATOM 4755 N N . GLU B 1 301 ? 14.547 -4.738 -16.266 1 95.19 301 GLU B N 1
ATOM 4756 C CA . GLU B 1 301 ? 15.539 -4.969 -17.312 1 95.19 301 GLU B CA 1
ATOM 4757 C C . GLU B 1 301 ? 16.656 -5.895 -16.828 1 95.19 301 GLU B C 1
ATOM 4759 O O . GLU B 1 301 ? 17.031 -6.836 -17.516 1 95.19 301 GLU B O 1
ATOM 4764 N N . THR B 1 302 ? 17.141 -5.637 -15.664 1 94.81 302 THR B N 1
ATOM 4765 C CA . THR B 1 302 ? 18.219 -6.441 -15.078 1 94.81 302 THR B CA 1
ATOM 4766 C C . THR B 1 302 ? 17.75 -7.875 -14.852 1 94.81 302 THR B C 1
ATOM 4768 O O . THR B 1 302 ? 18.438 -8.828 -15.203 1 94.81 302 THR B O 1
ATOM 4771 N N . LEU B 1 303 ? 16.578 -8.016 -14.297 1 93.94 303 LEU B N 1
ATOM 4772 C CA . LEU B 1 303 ? 16.016 -9.328 -13.969 1 93.94 303 LEU B CA 1
ATOM 4773 C C . LEU B 1 303 ? 15.766 -10.141 -15.234 1 93.94 303 LEU B C 1
ATOM 4775 O O . LEU B 1 303 ? 16.188 -11.297 -15.336 1 93.94 303 LEU B O 1
ATOM 4779 N N . LEU B 1 304 ? 15.156 -9.555 -16.219 1 93.19 304 LEU B N 1
ATOM 4780 C CA . LEU B 1 304 ? 14.789 -10.266 -17.438 1 93.19 304 LEU B CA 1
ATOM 4781 C C . LEU B 1 304 ? 16.016 -10.602 -18.266 1 93.19 304 LEU B C 1
ATOM 4783 O O . LEU B 1 304 ? 16.062 -11.641 -18.922 1 93.19 304 LEU B O 1
ATOM 4787 N N . SER B 1 305 ? 16.984 -9.68 -18.234 1 92.44 305 SER B N 1
ATOM 4788 C CA . SER B 1 305 ? 18.234 -10 -18.906 1 92.44 305 SER B CA 1
ATOM 4789 C C . SER B 1 305 ? 18.875 -11.258 -18.312 1 92.44 305 SER B C 1
ATOM 4791 O O . SER B 1 305 ? 19.359 -12.117 -19.047 1 92.44 305 SER B O 1
ATOM 4793 N N . SER B 1 306 ? 18.812 -11.367 -17.031 1 89.5 306 SER B N 1
ATOM 4794 C CA . SER B 1 306 ? 19.359 -12.539 -16.344 1 89.5 306 SER B CA 1
ATOM 4795 C C . SER B 1 306 ? 18.547 -13.789 -16.656 1 89.5 306 SER B C 1
ATOM 4797 O O . SER B 1 306 ? 19.109 -14.852 -16.922 1 89.5 306 SER B O 1
ATOM 4799 N N . ILE B 1 307 ? 17.281 -13.633 -16.625 1 88.12 307 ILE B N 1
ATOM 4800 C CA . ILE B 1 307 ? 16.375 -14.742 -16.906 1 88.12 307 ILE B CA 1
ATOM 4801 C C . ILE B 1 307 ? 16.594 -15.266 -18.312 1 88.12 307 ILE B C 1
ATOM 4803 O O . ILE B 1 307 ? 16.547 -16.469 -18.562 1 88.12 307 ILE B O 1
ATOM 4807 N N . ASN B 1 308 ? 16.875 -14.352 -19.188 1 86.75 308 ASN B N 1
ATOM 4808 C CA . ASN B 1 308 ? 17.031 -14.719 -20.594 1 86.75 308 ASN B CA 1
ATOM 4809 C C . ASN B 1 308 ? 18.469 -15.148 -20.906 1 86.75 308 ASN B C 1
ATOM 4811 O O . ASN B 1 308 ? 18.812 -15.367 -22.062 1 86.75 308 ASN B O 1
ATOM 4815 N N . GLY B 1 309 ? 19.281 -15.266 -19.938 1 81.62 309 GLY B N 1
ATOM 4816 C CA . GLY B 1 309 ? 20.609 -15.852 -20.062 1 81.62 309 GLY B CA 1
ATOM 4817 C C . GLY B 1 309 ? 21.641 -14.883 -20.578 1 81.62 309 GLY B C 1
ATOM 4818 O O . GLY B 1 309 ? 22.719 -15.289 -21.047 1 81.62 309 GLY B O 1
ATOM 4819 N N . GLN B 1 310 ? 21.25 -13.68 -20.594 1 77.38 310 GLN B N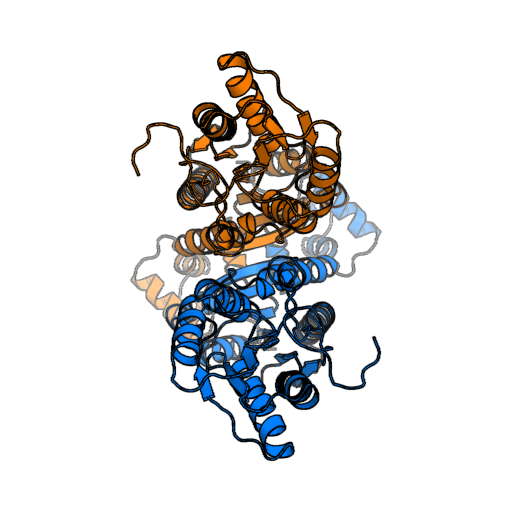 1
ATOM 4820 C CA . GLN B 1 310 ? 22.25 -12.695 -21 1 77.38 310 GLN B CA 1
ATOM 4821 C C . GLN B 1 310 ? 23.328 -12.531 -19.938 1 77.38 310 GLN B C 1
ATOM 4823 O O . GLN B 1 310 ? 23.047 -12.625 -18.75 1 77.38 310 GLN B O 1
ATOM 4828 N N . GLU B 1 311 ? 24.484 -12.688 -20.375 1 68.94 311 GLU B N 1
ATOM 4829 C CA . GLU B 1 311 ? 25.578 -12.492 -19.438 1 68.94 311 GLU B CA 1
ATOM 4830 C C . GLU B 1 311 ? 25.516 -11.117 -18.781 1 68.94 311 GLU B C 1
ATOM 4832 O O . GLU B 1 311 ? 25.547 -10.094 -19.469 1 68.94 311 GLU B O 1
ATOM 4837 N N . THR B 1 312 ? 24.984 -11.188 -17.562 1 66.56 312 THR B N 1
ATOM 4838 C CA . THR B 1 312 ? 24.953 -9.93 -16.844 1 66.56 312 THR B CA 1
ATOM 4839 C C . THR B 1 312 ? 25.812 -10.008 -15.586 1 66.56 312 THR B C 1
ATOM 4841 O O . THR B 1 312 ? 25.922 -11.062 -14.961 1 66.56 312 THR B O 1
ATOM 4844 N N . TYR B 1 313 ? 26.734 -9.117 -15.492 1 73.94 313 TYR B N 1
ATOM 4845 C CA . TYR B 1 313 ? 27.469 -8.992 -14.234 1 73.94 313 TYR B CA 1
ATOM 4846 C C . TYR B 1 313 ? 26.594 -8.344 -13.164 1 73.94 313 TYR B C 1
ATOM 4848 O O . TYR B 1 313 ? 25.766 -7.484 -13.469 1 73.94 313 TYR B O 1
ATOM 4856 N N . ALA B 1 314 ? 26.75 -8.992 -12.039 1 77.88 314 ALA B N 1
ATOM 4857 C CA . ALA B 1 314 ? 26.078 -8.344 -10.906 1 77.88 314 ALA B CA 1
ATOM 4858 C C . ALA B 1 314 ? 26.484 -6.875 -10.805 1 77.88 314 ALA B C 1
ATOM 4860 O O . ALA B 1 314 ? 27.672 -6.539 -10.93 1 77.88 314 ALA B O 1
ATOM 4861 N N . GLN B 1 315 ? 25.469 -6.004 -10.828 1 85.75 315 GLN B N 1
ATOM 4862 C CA . GLN B 1 315 ? 25.766 -4.574 -10.773 1 85.75 315 GLN B CA 1
ATOM 4863 C C . GLN B 1 315 ? 24.828 -3.859 -9.797 1 85.75 315 GLN B C 1
ATOM 4865 O O . GLN B 1 315 ? 23.703 -4.309 -9.562 1 85.75 315 GLN B O 1
ATOM 4870 N N . THR B 1 316 ? 25.469 -2.949 -9.18 1 90.56 316 THR B N 1
ATOM 4871 C CA . THR B 1 316 ? 24.672 -1.999 -8.414 1 90.56 316 THR B CA 1
ATOM 4872 C C . THR B 1 316 ? 24.344 -0.767 -9.25 1 90.56 316 THR B C 1
ATOM 4874 O O . THR B 1 316 ? 25.25 -0.067 -9.711 1 90.56 316 THR B O 1
ATOM 4877 N N . ILE B 1 317 ? 23.094 -0.594 -9.539 1 94.94 317 ILE B N 1
ATOM 4878 C CA . ILE B 1 317 ? 22.625 0.563 -10.289 1 94.94 317 ILE B CA 1
ATOM 4879 C C . ILE B 1 317 ? 22.062 1.605 -9.328 1 94.94 317 ILE B C 1
ATOM 4881 O O . ILE B 1 317 ? 21.078 1.347 -8.633 1 94.94 317 ILE B O 1
ATOM 4885 N N . GLU B 1 318 ? 22.688 2.666 -9.242 1 96.5 318 GLU B N 1
ATOM 4886 C CA . GLU B 1 318 ? 22.234 3.791 -8.438 1 96.5 318 GLU B CA 1
ATOM 4887 C C . GLU B 1 318 ? 21.641 4.895 -9.312 1 96.5 318 GLU B C 1
ATOM 4889 O O . GLU B 1 318 ? 22.297 5.387 -10.227 1 96.5 318 GLU B O 1
ATOM 4894 N N . ILE B 1 319 ? 20.469 5.266 -9.023 1 98 319 ILE B N 1
ATOM 4895 C CA . ILE B 1 319 ? 19.781 6.242 -9.859 1 98 319 ILE B CA 1
ATOM 4896 C C . ILE B 1 319 ? 19.516 7.508 -9.055 1 98 319 ILE B C 1
ATOM 4898 O O . ILE B 1 319 ? 18.938 7.445 -7.961 1 98 319 ILE B O 1
ATOM 4902 N N . GLU B 1 320 ? 19.891 8.625 -9.562 1 98.06 320 GLU B N 1
ATOM 4903 C CA . GLU B 1 320 ? 19.75 9.906 -8.883 1 98.06 320 GLU B CA 1
ATOM 4904 C C . GLU B 1 320 ? 18.328 10.461 -9.039 1 98.06 320 GLU B C 1
ATOM 4906 O O . GLU B 1 320 ? 17.656 10.188 -10.031 1 98.06 320 GLU B O 1
ATOM 4911 N N . GLY B 1 321 ? 17.859 11.133 -8.055 1 97.62 321 GLY B N 1
ATOM 4912 C CA . GLY B 1 321 ? 16.625 11.891 -8.078 1 97.62 321 GLY B CA 1
ATOM 4913 C C . GLY B 1 321 ? 16.766 13.305 -7.555 1 97.62 321 GLY B C 1
ATOM 4914 O O . GLY B 1 321 ? 17.766 13.633 -6.914 1 97.62 321 GLY B O 1
ATOM 4915 N N . PRO B 1 322 ? 15.82 14.117 -7.84 1 98.12 322 PRO B N 1
ATOM 4916 C CA . PRO B 1 322 ? 15.898 15.523 -7.441 1 98.12 322 PRO B CA 1
ATOM 4917 C C . PRO B 1 322 ? 15.375 15.766 -6.027 1 98.12 322 PRO B C 1
ATOM 4919 O O . PRO B 1 322 ? 14.648 14.93 -5.484 1 98.12 322 PRO B O 1
ATOM 4922 N N . LEU B 1 323 ? 15.805 16.891 -5.484 1 98.38 323 LEU B N 1
ATOM 4923 C CA . LEU B 1 323 ? 15.148 17.422 -4.297 1 98.38 323 LEU B CA 1
ATOM 4924 C C . LEU B 1 323 ? 13.867 18.156 -4.668 1 98.38 323 LEU B C 1
ATOM 4926 O O . LEU B 1 323 ? 13.883 19.031 -5.535 1 98.38 323 LEU B O 1
ATOM 4930 N N . ILE B 1 324 ? 12.766 17.797 -4.125 1 98.69 324 ILE B N 1
ATOM 4931 C CA . ILE B 1 324 ? 11.484 18.453 -4.332 1 98.69 324 ILE B CA 1
ATOM 4932 C C . ILE B 1 324 ? 11.219 19.438 -3.184 1 98.69 324 ILE B C 1
ATOM 4934 O O . ILE B 1 324 ? 10.883 19.016 -2.072 1 98.69 324 ILE B O 1
ATOM 4938 N N . GLN B 1 325 ? 11.336 20.641 -3.48 1 98.5 325 GLN B N 1
ATOM 4939 C CA . GLN B 1 325 ? 11.148 21.703 -2.482 1 98.5 325 GLN B CA 1
ATOM 4940 C C . GLN B 1 325 ? 9.672 21.922 -2.191 1 98.5 325 GLN B C 1
ATOM 4942 O O . GLN B 1 325 ? 8.875 22.109 -3.115 1 98.5 325 GLN B O 1
ATOM 4947 N N . ARG B 1 326 ? 9.312 21.859 -0.863 1 98.25 326 ARG B N 1
ATOM 4948 C CA . ARG B 1 326 ? 7.961 22.188 -0.42 1 98.25 326 ARG B CA 1
ATOM 4949 C C . ARG B 1 326 ? 7.992 23.031 0.857 1 98.25 326 ARG B C 1
ATOM 4951 O O . ARG B 1 326 ? 8.953 23.75 1.109 1 98.25 326 ARG B O 1
ATOM 4958 N N . GLY B 1 327 ? 6.953 22.938 1.63 1 98.12 327 GLY B N 1
ATOM 4959 C CA . GLY B 1 327 ? 6.762 23.922 2.682 1 98.12 327 GLY B CA 1
ATOM 4960 C C . GLY B 1 327 ? 7.457 23.547 3.979 1 98.12 327 GLY B C 1
ATOM 4961 O O . GLY B 1 327 ? 7.582 24.391 4.879 1 98.12 327 GLY B O 1
ATOM 4962 N N . SER B 1 328 ? 8.023 22.344 4.086 1 98.69 328 SER B N 1
ATOM 4963 C CA . SER B 1 328 ? 8.586 21.906 5.359 1 98.69 328 SER B CA 1
ATOM 4964 C C . SER B 1 328 ? 10.023 22.391 5.531 1 98.69 328 SER B C 1
ATOM 4966 O O . SER B 1 328 ? 10.633 22.172 6.578 1 98.69 328 SER B O 1
ATOM 4968 N N . SER B 1 329 ? 10.57 23.016 4.508 1 98.06 329 SER B N 1
ATOM 4969 C CA . SER B 1 329 ? 11.906 23.594 4.586 1 98.06 329 SER B CA 1
ATOM 4970 C C . SER B 1 329 ? 11.984 24.922 3.834 1 98.06 329 SER B C 1
ATOM 4972 O O . SER B 1 329 ? 11.055 25.266 3.1 1 98.06 329 SER B O 1
ATOM 4974 N N . ILE B 1 330 ? 13.016 25.688 4.105 1 93.25 330 ILE B N 1
ATOM 4975 C CA . ILE B 1 330 ? 13.234 26.984 3.482 1 93.25 330 ILE B CA 1
ATOM 4976 C C . ILE B 1 330 ? 14.188 26.828 2.297 1 93.25 330 ILE B C 1
ATOM 4978 O O . ILE B 1 330 ? 15.25 26.219 2.42 1 93.25 330 ILE B O 1
ATOM 4982 N N . PRO B 1 331 ? 13.734 27.297 1.174 1 88.81 331 PRO B N 1
ATOM 4983 C CA . PRO B 1 331 ? 14.648 27.234 0.035 1 88.81 331 PRO B CA 1
ATOM 4984 C C . PRO B 1 331 ? 15.953 27.984 0.286 1 88.81 331 PRO B C 1
ATOM 4986 O O . PRO B 1 331 ? 15.984 28.906 1.111 1 88.81 331 PRO B O 1
ATOM 4989 N N . PRO B 1 332 ? 16.984 27.484 -0.405 1 80 332 PRO B N 1
ATOM 4990 C CA . PRO B 1 332 ? 18.266 28.156 -0.198 1 80 332 PRO B CA 1
ATOM 4991 C C . PRO B 1 332 ? 18.188 29.672 -0.441 1 80 332 PRO B C 1
ATOM 4993 O O . PRO B 1 332 ? 17.359 30.125 -1.244 1 80 332 PRO B O 1
ATOM 4996 N N . LYS B 1 333 ? 18.969 30.391 0.407 1 67.56 333 LYS B N 1
ATOM 4997 C CA . LYS B 1 333 ? 19.078 31.844 0.239 1 67.56 333 LYS B CA 1
ATOM 4998 C C . LYS B 1 333 ? 19.594 32.188 -1.154 1 67.56 333 LYS B C 1
ATOM 5000 O O . LYS B 1 333 ? 20.516 31.547 -1.665 1 67.56 333 LYS B O 1
ATOM 5005 N N . GLY B 1 334 ? 18.938 32.906 -1.921 1 60.75 334 GLY B N 1
ATOM 5006 C CA . GLY B 1 334 ? 19.281 33.375 -3.258 1 60.75 334 GLY B CA 1
ATOM 5007 C C . GLY B 1 334 ? 18.516 32.656 -4.352 1 60.75 334 GLY B C 1
ATOM 5008 O O . GLY B 1 334 ? 18.688 32.938 -5.535 1 60.75 334 GLY B O 1
ATOM 5009 N N . SER B 1 335 ? 18.016 31.547 -4 1 52.94 335 SER B N 1
ATOM 5010 C CA . SER B 1 335 ? 17.219 30.859 -5.004 1 52.94 335 SER B CA 1
ATOM 5011 C C . SER B 1 335 ? 15.891 31.594 -5.246 1 52.94 335 SER B C 1
ATOM 5013 O O . SER B 1 335 ? 15.117 31.797 -4.316 1 52.94 335 SER B O 1
ATOM 5015 N N . SER B 1 336 ? 15.906 32.75 -5.957 1 39.22 336 SER B N 1
ATOM 5016 C CA . SER B 1 336 ? 14.672 33.406 -6.371 1 39.22 336 SER B CA 1
ATOM 5017 C C . SER B 1 336 ? 13.609 32.406 -6.77 1 39.22 336 SER B C 1
ATOM 5019 O O . SER B 1 336 ? 13.883 31.484 -7.551 1 39.22 336 SER B O 1
ATOM 5021 N N . LEU B 1 337 ? 12.625 32.219 -5.992 1 37.72 337 LEU B N 1
ATOM 5022 C CA . LEU B 1 337 ? 11.453 31.516 -6.508 1 37.72 337 LEU B CA 1
ATOM 5023 C C . LEU B 1 337 ? 11.117 31.969 -7.922 1 37.72 337 LEU B C 1
ATOM 5025 O O . LEU B 1 337 ? 11.188 33.156 -8.219 1 37.72 337 LEU B O 1
#

Foldseek 3Di:
DPDQCDLCNLCVQLVHDSVLLLCLQLVHDDPPSSNVSSVVSCVVSVNDPDLQVSCVVVVASLEEEEEDADPPPLLVVVLVVLLQVVSVVVVHHYDYDHDHLPPPCLVVVLVVCVVSSHLAYEYEHHLPDLVNLVSCVVSLHAYEYEQFDDPPSQHAYEHAQLLQQLLQQLLQQVLQPFAAEAEAFAAPSTPSRVSSVNSNVVSCVVVVGDHNYYHYQNLDQVSLLVVLVVQPPDPDHGLEYEYSAPSNQVSSVVSCVVVVDDANGRYAYEHEAPRVVCCDPVHFHWYWHDPSNVSSVVRVVQNVCSSVPNDDGRYYHHHYTDTDDTRRHDGRPPPDD/DPDQCDLCNLCVQLVHDSVLLLCLLLVHDDDPSSNVSSVVSCVVSVNDPDLQVSCVVVVASLEEEEEDADPPPLLVVVLVVLLQVVSVVVVHHYDYDHDHLPPPCLVVVLVVCVVSSHLAYEYEHHLPDLVNLVSCVVSLHAYEYEQFDDPPSQHAYEHAQLLQQLLQQLLQQVLQPFAAEEEAFAAPSTPSRVSSVNSNVVSCVVVVGDHNYYHYQNLDQVSLLVVLVVQPPDPDHGLEYEYSAPSNQVSSVVSCVVVVDDANGRYAYEHEAPRVVCCDPVHFHWYWHDPSNVSSVVRVVQNVCSSVPNDDGRYYHHHYTDTDDTRRGDGRPPPDD

Radius of gyration: 27.62 Å; Cα contacts (8 Å, |Δi|>4): 1419; chains: 2; bounding box: 69×81×69 Å

Secondary structure (DSSP, 8-state):
------HHHHHHHHTS-HHHHHHHHHT----HHHHHHHHHHHHHHT----HHHHHHHHS---EEEEEES-S-STHHHHHHHHHHHHHHHTT-EEEEEE--SSSTTHHHHHHHHHHTT-SEEEEES----HHHHHHHHHTT--EEEES---TTS--EEEEE-HHHHHHHHHHHHHHTT--SEEEEE--TTSHHHHHHHHHHHHHHHHTT---SEEEE-TT-HHHHHHHHHHHHHSSS--SEEEES-HHHHHHHHHHHHHTT--TTTT-EEEEEE--HHHHSTTT--EEEEP-HHHHHHHHHHHHHHHHTT------EEEE---EE--TTSPPPTT---/------HHHHHHHHTS-HHHHHHHHHT----HHHHHHHHHHHHHHT----HHHHHHHHS---EEEEEES-S-STHHHHHHHHHHHHHHHTT-EEEEEE--SSSTTHHHHHHHHHHTT-SEEEEES----HHHHHHHHHTT--EEEES---TTS--EEEEE-HHHHHHHHHHHHHHTT--SEEEEE--TTSHHHHHHHHHHHHHHHHTT---SEEEE-TT-HHHHHHHHHHHHHSSS--SEEEES-HHHHHHHHHHHHHTT--TTTT-EEEEEE--HHHHSTTT--EEEEP-HHHHHHHHHHHHHHHHTT------EEEE---EE--TTSPPPTT---

Sequence (674 aa):
MGAKITSLQVAKLAGVSQSAVSRVFSGASASPETAKKVKKAAKQLGYRPNVLARAMITGKSRIIGLIVAYLDNQFYPEALERLSNALQAQGYHILIFTVPNSSDGIESVVQDLLDYQVDGIIAASVSMSSSLTDLCVKAGIPVVLFNRGQPGSGLSAVTSANMKGAAMATQALIDAGHQRIAHIAGWEGSLTGRDRQQGFEEAMANANLTPFAIIDGMYKRDVAAATARELMTGETRPDAIFVGNDHMAFAVMDEIRQMGFSIPDDVAIIGYDDVPLASWPAYDLTTVRQPVNRMVEATIETLLSSINGQETYAQTIEIEGPLIQRGSSIPPKGSSLMGAKITSLQVAKLAGVSQSAVSRVFSGASASPETAKKVKKAAKQLGYRPNVLARAMITGKSRIIGLIVAYLDNQFYPEALERLSNALQAQGYHILIFTVPNSSDGIESVVQDLLDYQVDGIIAASVSMSSSLTDLCVKAGIPVVLFNRGQPGSGLSAVTSANMKGAAMATQALIDAGHQRIAHIAGWEGSLTGRDRQQGFEEAMANANLTPFAIIDGMYKRDVAAATARELMTGETRPDAIFVGNDHMAFAVMDEIRQMGFSIPDDVAIIGYDDVPLASWPAYDLTTVRQPVNRMVEATIETLLSSINGQETYAQTIEIEGPLIQRGSSIPPKGSSL

pLDDT: mean 86.66, std 14.35, range [30.53, 98.94]

Organism: NCBI:txid1655543